Protein AF-A0A941NFQ7-F1 (afdb_monomer)

Structure (mmCIF, N/CA/C/O backbone):
data_AF-A0A941NFQ7-F1
#
_entry.id   AF-A0A941NFQ7-F1
#
loop_
_atom_site.group_PDB
_atom_site.id
_atom_site.type_symbol
_atom_site.label_atom_id
_atom_site.label_alt_id
_atom_site.label_comp_id
_atom_site.label_asym_id
_atom_site.label_entity_id
_atom_site.label_seq_id
_atom_site.pdbx_PDB_ins_code
_atom_site.Cartn_x
_atom_site.Cartn_y
_atom_site.Cartn_z
_atom_site.occupancy
_atom_site.B_iso_or_equiv
_atom_site.auth_seq_id
_atom_site.auth_comp_id
_atom_site.auth_asym_id
_atom_site.auth_atom_id
_atom_site.pdbx_PDB_model_num
ATOM 1 N N . PHE A 1 1 ? -29.916 8.597 23.460 1.00 88.50 1 PHE A N 1
ATOM 2 C CA . PHE A 1 1 ? -30.350 9.076 24.786 1.00 88.50 1 PHE A CA 1
ATOM 3 C C . PHE A 1 1 ? -29.577 10.320 25.180 1.00 88.50 1 PHE A C 1
ATOM 5 O O . PHE A 1 1 ? -30.205 11.362 25.303 1.00 88.50 1 PHE A O 1
ATOM 12 N N . ALA A 1 2 ? -28.240 10.246 25.286 1.00 88.94 2 ALA A N 1
ATOM 13 C CA . ALA A 1 2 ? -27.399 11.409 25.601 1.00 88.94 2 ALA A CA 1
ATOM 14 C C . ALA A 1 2 ? -27.700 12.628 24.704 1.00 88.94 2 ALA A C 1
ATOM 16 O O . ALA A 1 2 ? -27.960 13.700 25.228 1.00 88.94 2 ALA A O 1
ATOM 17 N N . HIS A 1 3 ? -27.821 12.426 23.387 1.00 88.56 3 HIS A N 1
ATOM 18 C CA . HIS A 1 3 ? -28.194 13.472 22.418 1.00 88.56 3 HIS A CA 1
ATOM 19 C C . HIS A 1 3 ? -29.714 13.709 22.271 1.00 88.56 3 HIS A C 1
ATOM 21 O O . HIS A 1 3 ? -30.151 14.532 21.492 1.00 88.56 3 HIS A O 1
ATOM 27 N N . GLY A 1 4 ? -30.565 12.993 23.014 1.00 87.50 4 GLY A N 1
ATOM 28 C CA . GLY A 1 4 ? -32.022 13.187 22.972 1.00 87.50 4 GLY A CA 1
ATOM 29 C C . GLY A 1 4 ? -32.801 12.483 21.862 1.00 87.50 4 GLY A C 1
ATOM 30 O O . GLY A 1 4 ? -34.024 12.510 21.917 1.00 87.50 4 GLY A O 1
ATOM 31 N N . ASP A 1 5 ? -32.142 11.748 20.962 1.00 89.12 5 ASP A N 1
ATOM 32 C CA . ASP A 1 5 ? -32.811 10.975 19.892 1.00 89.12 5 ASP A CA 1
ATOM 33 C C . ASP A 1 5 ? -33.778 9.881 20.379 1.00 89.12 5 ASP A C 1
ATOM 35 O O . ASP A 1 5 ? -34.663 9.437 19.651 1.00 89.12 5 ASP A O 1
ATOM 39 N N . ILE A 1 6 ? -33.564 9.380 21.597 1.00 94.00 6 ILE A N 1
ATOM 40 C CA . ILE A 1 6 ? -34.392 8.350 22.233 1.00 94.00 6 ILE A CA 1
ATOM 41 C C . ILE A 1 6 ? -34.569 8.702 23.705 1.00 94.00 6 ILE A C 1
ATOM 43 O O . ILE A 1 6 ? -33.668 9.303 24.298 1.00 94.00 6 ILE A O 1
ATOM 47 N N . ASP A 1 7 ? -35.684 8.275 24.294 1.00 95.12 7 ASP A N 1
ATOM 48 C CA . ASP A 1 7 ? -35.955 8.425 25.724 1.00 95.12 7 ASP A CA 1
ATOM 49 C C . ASP A 1 7 ? -35.194 7.399 26.594 1.00 95.12 7 ASP A C 1
ATOM 51 O O . ASP A 1 7 ? -34.575 6.443 26.103 1.00 95.12 7 ASP A O 1
ATOM 55 N N . LEU A 1 8 ? -35.225 7.616 27.915 1.00 95.31 8 LEU A N 1
ATOM 56 C CA . LEU A 1 8 ? -34.542 6.763 28.891 1.00 95.31 8 LEU A CA 1
ATOM 57 C C . LEU A 1 8 ? -35.088 5.330 28.864 1.00 95.31 8 LEU A C 1
ATOM 59 O O . LEU A 1 8 ? -34.321 4.372 28.918 1.00 95.31 8 LEU A O 1
ATOM 63 N N . GLN A 1 9 ? -36.406 5.162 28.734 1.00 96.31 9 GLN A N 1
ATOM 64 C CA . GLN A 1 9 ? -37.038 3.840 28.745 1.00 96.31 9 GLN A CA 1
ATOM 65 C C . GLN A 1 9 ? -36.637 2.998 27.532 1.00 96.31 9 GLN A C 1
ATOM 67 O O . GLN A 1 9 ? -36.438 1.789 27.648 1.00 96.31 9 GLN A O 1
ATOM 72 N N . THR A 1 10 ? -36.464 3.627 26.374 1.00 96.75 10 THR A N 1
ATOM 73 C CA . THR A 1 10 ? -35.972 3.002 25.147 1.00 96.75 10 THR A CA 1
ATOM 74 C C . THR A 1 10 ? -34.525 2.555 25.317 1.00 96.75 10 THR A C 1
ATOM 76 O O . THR A 1 10 ? -34.193 1.414 24.986 1.00 96.75 10 THR A O 1
ATOM 79 N N . TYR A 1 11 ? -33.671 3.403 25.901 1.00 95.75 11 TYR A N 1
ATOM 80 C CA . TYR A 1 11 ? -32.290 3.034 26.222 1.00 95.75 11 TYR A CA 1
ATOM 81 C C . TYR A 1 11 ? -32.218 1.866 27.219 1.00 95.75 11 TYR A C 1
ATOM 83 O O . TYR A 1 11 ? -31.545 0.867 26.959 1.00 95.75 11 TYR A O 1
ATOM 91 N N . LEU A 1 12 ? 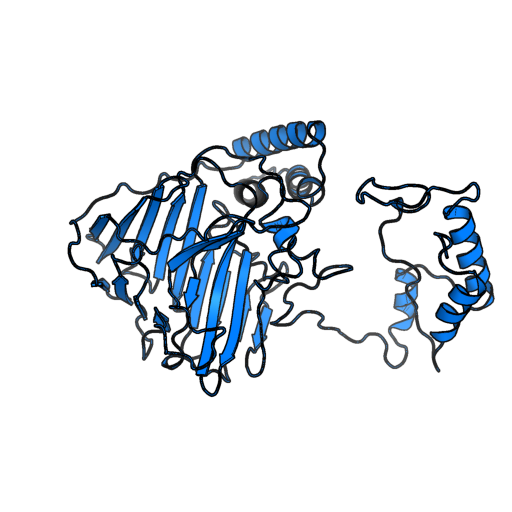-32.975 1.930 28.318 1.00 95.62 12 LEU A N 1
ATOM 92 C CA . LEU A 1 12 ? -33.026 0.862 29.318 1.00 95.62 12 LEU A CA 1
ATOM 93 C C . LEU A 1 12 ? -33.565 -0.445 28.737 1.00 95.62 12 LEU A C 1
ATOM 95 O O . LEU A 1 12 ? -33.066 -1.515 29.076 1.00 95.62 12 LEU A O 1
ATOM 99 N N . ARG A 1 13 ? -34.543 -0.385 27.826 1.00 95.69 13 ARG A N 1
ATOM 100 C CA . ARG A 1 13 ? -35.051 -1.568 27.118 1.00 95.69 13 ARG A CA 1
ATOM 101 C C . ARG A 1 13 ? -33.963 -2.231 26.282 1.00 95.69 13 ARG A C 1
ATOM 103 O O . ARG A 1 13 ? -33.863 -3.455 26.300 1.00 95.69 13 ARG A O 1
ATOM 110 N N . PHE A 1 14 ? -33.127 -1.449 25.596 1.00 94.69 14 PHE A N 1
ATOM 111 C CA . PHE A 1 14 ? -31.962 -1.983 24.890 1.00 94.69 14 PHE A CA 1
ATOM 112 C C . PHE A 1 14 ? -31.003 -2.688 25.855 1.00 94.69 14 PHE A C 1
ATOM 114 O O . PHE A 1 14 ? -30.623 -3.823 25.577 1.00 94.69 14 PHE A O 1
ATOM 121 N N . VAL A 1 15 ? -30.642 -2.055 26.980 1.00 94.00 15 VAL A N 1
ATOM 122 C CA . VAL A 1 15 ? -29.692 -2.621 27.956 1.00 94.00 15 VAL A CA 1
ATOM 123 C C . VAL A 1 15 ? -30.246 -3.905 28.576 1.00 94.00 15 VAL A C 1
ATOM 125 O O . VAL A 1 15 ? -29.598 -4.950 28.515 1.00 94.00 15 VAL A O 1
ATOM 128 N N . ARG A 1 16 ? -31.478 -3.862 29.095 1.00 92.19 16 ARG A N 1
ATOM 129 C CA . ARG A 1 16 ? -32.168 -5.014 29.702 1.00 92.19 16 ARG A CA 1
ATOM 130 C C . ARG A 1 16 ? -32.372 -6.146 28.695 1.00 92.19 16 ARG A C 1
ATOM 132 O O . ARG A 1 16 ? -32.205 -7.309 29.037 1.00 92.19 16 ARG A O 1
ATOM 139 N N . GLY A 1 17 ? -32.621 -5.819 27.427 1.00 92.81 17 GLY A N 1
ATOM 140 C CA . GLY A 1 17 ? -32.711 -6.794 26.339 1.00 92.81 17 GLY A CA 1
ATOM 141 C C . GLY A 1 17 ? -31.403 -7.538 26.031 1.00 92.81 17 GLY A C 1
ATOM 142 O O . GLY A 1 17 ? -31.420 -8.490 25.254 1.00 92.81 17 GLY A O 1
ATOM 143 N N . ARG A 1 18 ? -30.261 -7.135 26.610 1.00 92.00 18 ARG A N 1
ATOM 144 C CA . ARG A 1 18 ? -28.989 -7.872 26.499 1.00 92.00 18 ARG A CA 1
ATOM 145 C C . ARG A 1 18 ? -28.779 -8.895 27.606 1.00 92.00 18 ARG A C 1
ATOM 147 O O . ARG A 1 18 ? -27.835 -9.681 27.490 1.00 92.00 18 ARG A O 1
ATOM 154 N N . MET A 1 19 ? -29.630 -8.921 28.633 1.00 87.56 19 MET A N 1
ATOM 155 C CA . MET A 1 19 ? -29.580 -9.950 29.671 1.00 87.56 19 MET A CA 1
ATOM 156 C C . MET A 1 19 ? -29.656 -11.343 29.034 1.00 87.56 19 MET A C 1
ATOM 158 O O . MET A 1 19 ? -30.434 -11.582 28.114 1.00 87.56 19 MET A O 1
ATOM 162 N N . GLY A 1 20 ? -28.781 -12.243 29.478 1.00 84.44 20 GLY A N 1
ATOM 163 C CA . GLY A 1 20 ? -28.723 -13.629 29.015 1.00 84.44 20 GLY A CA 1
ATOM 164 C C . GLY A 1 20 ? -29.062 -14.602 30.139 1.00 84.44 20 GLY A C 1
ATOM 165 O O . GLY A 1 20 ? -29.288 -14.192 31.273 1.00 84.44 20 GLY A O 1
ATOM 166 N N . GLN A 1 21 ? -29.048 -15.900 29.832 1.00 85.00 21 GLN A N 1
ATOM 167 C CA . GLN A 1 21 ? -29.287 -16.958 30.824 1.00 85.00 21 GLN A CA 1
ATOM 168 C C . GLN A 1 21 ? -28.171 -17.083 31.880 1.00 85.00 21 GLN A C 1
ATOM 170 O O . GLN A 1 21 ? -28.381 -17.716 32.908 1.00 85.00 21 GLN A O 1
ATOM 175 N N . GLY A 1 22 ? -26.998 -16.485 31.643 1.00 86.38 22 GLY A N 1
ATOM 176 C CA . GLY A 1 22 ? -25.866 -16.492 32.569 1.00 86.38 22 GLY A CA 1
ATOM 177 C C . GLY A 1 22 ? -25.153 -15.136 32.656 1.00 86.38 22 GLY A C 1
ATOM 178 O O . GLY A 1 22 ? -25.482 -14.216 31.894 1.00 86.38 22 GLY A O 1
ATOM 179 N N . PRO A 1 23 ? -24.175 -15.005 33.575 1.00 88.56 23 PRO A N 1
ATOM 180 C CA . PRO A 1 23 ? -23.401 -13.781 33.757 1.00 88.56 23 PRO A CA 1
ATOM 181 C C . PRO A 1 23 ? -22.706 -13.348 32.465 1.00 88.56 23 PRO A C 1
ATOM 183 O O . PRO A 1 23 ? -22.087 -14.157 31.778 1.00 88.56 23 PRO A O 1
ATOM 186 N N . ARG A 1 24 ? -22.787 -12.058 32.135 1.00 89.81 24 ARG A N 1
ATOM 187 C CA . ARG A 1 24 ? -22.124 -11.478 30.961 1.00 89.81 24 ARG A CA 1
ATOM 188 C C . ARG A 1 24 ? -21.853 -9.995 31.164 1.00 89.81 24 ARG A C 1
ATOM 190 O O . ARG A 1 24 ? -22.581 -9.327 31.891 1.00 89.81 24 ARG A O 1
ATOM 197 N N . ALA A 1 25 ? -20.845 -9.482 30.469 1.00 91.62 25 ALA A N 1
ATOM 198 C CA . ALA A 1 25 ? -20.554 -8.055 30.417 1.00 91.62 25 ALA A CA 1
ATOM 199 C C . ALA A 1 25 ? -21.163 -7.412 29.163 1.00 91.62 25 ALA A C 1
ATOM 201 O O . ALA A 1 25 ? -21.233 -8.032 28.098 1.00 91.62 25 ALA A O 1
ATOM 202 N N . LEU A 1 26 ? -21.571 -6.150 29.288 1.00 92.81 26 LEU A N 1
ATOM 203 C CA . LEU A 1 26 ? -21.996 -5.299 28.181 1.00 92.81 26 LEU A CA 1
ATOM 204 C C . LEU A 1 26 ? -21.164 -4.016 28.212 1.00 92.81 26 LEU A C 1
ATOM 206 O O . LEU A 1 26 ? -21.150 -3.307 29.214 1.00 92.81 26 LEU A O 1
ATOM 210 N N . CYS A 1 27 ? -20.493 -3.700 27.105 1.00 92.56 27 CYS A N 1
ATOM 211 C CA . CYS A 1 27 ? -19.868 -2.394 26.942 1.00 92.56 27 CYS A CA 1
ATOM 212 C C . CYS A 1 27 ? -20.963 -1.341 26.720 1.00 92.56 27 CYS A C 1
ATOM 214 O O . CYS A 1 27 ? -21.658 -1.378 25.704 1.00 92.56 27 CYS A O 1
ATOM 216 N N . LEU A 1 28 ? -21.127 -0.422 27.674 1.00 91.94 28 LEU A N 1
ATOM 217 C CA . LEU A 1 28 ? -22.124 0.648 27.578 1.00 91.94 28 LEU A CA 1
ATOM 218 C C . LEU A 1 28 ? -21.671 1.781 26.650 1.00 91.94 28 LEU A C 1
ATOM 220 O O . LEU A 1 28 ? -22.503 2.382 25.973 1.00 91.94 28 LEU A O 1
ATOM 224 N N . TYR A 1 29 ? -20.364 2.059 26.598 1.00 89.00 29 TYR A N 1
ATOM 225 C CA . TYR A 1 29 ? -19.790 3.086 25.734 1.00 89.00 29 TYR A CA 1
ATOM 226 C C . TYR A 1 29 ? -18.293 2.850 25.491 1.00 89.00 29 TYR A C 1
ATOM 228 O O . TYR A 1 29 ? -17.552 2.550 26.424 1.00 89.00 29 TYR A O 1
ATOM 236 N N . ALA A 1 30 ? -17.847 3.008 24.242 1.00 88.12 30 ALA A N 1
ATOM 237 C CA . ALA A 1 30 ? -16.440 2.874 23.835 1.00 88.12 30 ALA A CA 1
ATOM 238 C C . ALA A 1 30 ? -16.072 3.831 22.683 1.00 88.12 30 ALA A C 1
ATOM 240 O O . ALA A 1 30 ? -15.343 3.476 21.756 1.00 88.12 30 ALA A O 1
ATOM 241 N N . SER A 1 31 ? -16.631 5.042 22.698 1.00 87.25 31 SER A N 1
ATOM 242 C CA . SER A 1 31 ? -16.334 6.088 21.713 1.00 87.25 31 SER A CA 1
ATOM 243 C C . SER A 1 31 ? -15.708 7.310 22.399 1.00 87.25 31 SER A C 1
ATOM 245 O O . SER A 1 31 ? -15.445 7.298 23.598 1.00 87.25 31 SER A O 1
ATOM 247 N N . ASP A 1 32 ? -15.397 8.340 21.619 1.00 86.69 32 ASP A N 1
ATOM 248 C CA . ASP A 1 32 ? -14.694 9.535 22.081 1.00 86.69 32 ASP A CA 1
ATOM 249 C C . ASP A 1 32 ? -15.570 10.297 23.097 1.00 86.69 32 ASP A C 1
ATOM 251 O O . ASP A 1 32 ? -16.738 10.572 22.824 1.00 86.69 32 ASP A O 1
ATOM 255 N N . ALA A 1 33 ? -15.038 10.603 24.282 1.00 89.94 33 ALA A N 1
ATOM 256 C CA . ALA A 1 33 ? -15.787 11.274 25.354 1.00 89.94 33 ALA A CA 1
ATOM 257 C C . ALA A 1 33 ? -16.066 12.757 25.053 1.00 89.94 33 ALA A C 1
ATOM 259 O O . ALA A 1 33 ? -17.018 13.330 25.566 1.00 89.94 33 ALA A O 1
ATOM 260 N N . GLU A 1 34 ? -15.259 13.362 24.180 1.00 87.75 34 GLU A N 1
ATOM 261 C CA . GLU A 1 34 ? -15.354 14.774 23.799 1.00 87.75 34 GLU A CA 1
ATOM 262 C C . GLU A 1 34 ? -16.645 15.140 23.059 1.00 87.75 34 GLU A C 1
ATOM 264 O O . GLU A 1 34 ? -16.853 16.308 22.792 1.00 87.75 34 GLU A O 1
ATOM 269 N N . ILE A 1 35 ? -17.503 14.188 22.676 1.00 87.44 35 ILE A N 1
ATOM 270 C CA . ILE A 1 35 ? -18.736 14.504 21.933 1.00 87.44 35 ILE A CA 1
ATOM 271 C C . ILE A 1 35 ? -19.884 14.987 22.828 1.00 87.44 35 ILE A C 1
ATOM 273 O O . ILE A 1 35 ? -20.896 15.448 22.306 1.00 87.44 35 ILE A O 1
ATOM 277 N N . PHE A 1 36 ? -19.760 14.828 24.148 1.00 90.94 36 PHE A N 1
ATOM 278 C CA . PHE A 1 36 ? -20.785 15.233 25.104 1.00 90.94 36 PHE A CA 1
ATOM 279 C C . PHE A 1 36 ? -20.602 16.705 25.480 1.00 90.94 36 PHE A C 1
ATOM 281 O O . PHE A 1 36 ? -19.523 17.115 25.909 1.00 90.94 36 PHE A O 1
ATOM 288 N N . ASP A 1 37 ? -21.654 17.496 25.283 1.00 90.88 37 ASP A N 1
ATOM 289 C CA . ASP A 1 37 ? -21.703 18.958 25.422 1.00 90.88 37 ASP A CA 1
ATOM 290 C C . ASP A 1 37 ? -20.692 19.716 24.549 1.00 90.88 37 ASP A C 1
ATOM 292 O O . ASP A 1 37 ? -20.445 20.910 24.725 1.00 90.88 37 ASP A O 1
ATOM 296 N N . PHE A 1 38 ? -20.133 19.039 23.549 1.00 89.25 38 PHE A N 1
ATOM 297 C CA . PHE A 1 38 ? -19.233 19.630 22.578 1.00 89.25 38 PHE A CA 1
ATOM 298 C C . PHE A 1 38 ? -19.519 19.080 21.186 1.00 89.25 38 PHE A C 1
ATOM 300 O O . PHE A 1 38 ? -19.911 17.927 20.987 1.00 89.25 38 PHE A O 1
ATOM 307 N N . ARG A 1 39 ? -19.361 19.952 20.193 1.00 86.50 39 ARG A N 1
ATOM 308 C CA . ARG A 1 39 ? -19.549 19.623 18.786 1.00 86.50 39 ARG A CA 1
ATOM 309 C C . ARG A 1 39 ? -18.248 19.910 18.053 1.00 86.50 39 ARG A C 1
ATOM 311 O O . ARG A 1 39 ? -17.763 21.039 18.105 1.00 86.50 39 ARG A O 1
ATOM 318 N N . PRO A 1 40 ? -17.650 18.906 17.396 1.00 75.81 40 PRO A N 1
ATOM 319 C CA . PRO A 1 40 ? -16.327 19.059 16.817 1.00 75.81 40 PRO A CA 1
ATOM 320 C C . PRO A 1 40 ? -16.323 19.874 15.513 1.00 75.81 40 PRO A C 1
ATOM 322 O O . PRO A 1 40 ? -15.251 20.038 14.929 1.00 75.81 40 PRO A O 1
ATOM 325 N N . GLY A 1 41 ? -17.473 20.355 15.019 1.00 75.69 41 GLY A N 1
ATOM 326 C CA . GLY A 1 41 ? -17.566 21.128 13.779 1.00 75.69 41 GLY A CA 1
ATOM 327 C C . GLY A 1 41 ? -17.299 20.288 12.532 1.00 75.69 41 GLY A C 1
ATOM 328 O O . GLY A 1 41 ? -16.855 20.819 11.514 1.00 75.69 41 GLY A O 1
ATOM 329 N N . ARG A 1 42 ? -17.483 18.962 12.606 1.00 70.19 42 ARG A N 1
ATOM 330 C CA . ARG A 1 42 ? -17.089 18.034 11.525 1.00 70.19 42 ARG A CA 1
ATOM 331 C C . ARG A 1 42 ? -18.163 17.893 10.453 1.00 70.19 42 ARG A C 1
ATOM 333 O O . ARG A 1 42 ? -17.853 17.500 9.330 1.00 70.19 42 ARG A O 1
ATOM 340 N N . PHE A 1 43 ? -19.409 18.214 10.783 1.00 72.38 43 PHE A N 1
ATOM 341 C CA . PHE A 1 43 ? -20.537 18.141 9.862 1.00 72.38 43 PHE A CA 1
ATOM 342 C C . PHE A 1 43 ? -21.121 19.530 9.612 1.00 72.38 43 PHE A C 1
ATOM 344 O O . PHE A 1 43 ? -21.128 20.383 10.491 1.00 72.38 43 PHE A O 1
ATOM 351 N N . LYS A 1 44 ? -21.666 19.750 8.407 1.00 74.12 44 LYS A N 1
ATOM 352 C CA . LYS A 1 44 ? -22.429 20.978 8.104 1.00 74.12 44 LYS A CA 1
ATOM 353 C C . LYS A 1 44 ? -23.724 21.077 8.919 1.00 74.12 44 LYS A C 1
ATOM 355 O O . LYS A 1 44 ? -24.285 22.158 9.049 1.00 74.12 44 LYS A O 1
ATOM 360 N N . THR A 1 45 ? -24.195 19.946 9.430 1.00 78.12 45 THR A N 1
ATOM 361 C CA . THR A 1 45 ? -25.401 19.805 10.240 1.00 78.12 45 THR A CA 1
ATOM 362 C C . THR A 1 45 ? -25.017 19.127 11.548 1.00 78.12 45 THR A C 1
ATOM 364 O O . THR A 1 45 ? -24.902 17.903 11.602 1.00 78.12 45 THR A O 1
ATOM 367 N N . GLU A 1 46 ? -24.777 19.922 12.584 1.00 78.69 46 GLU A N 1
ATOM 368 C CA . GLU A 1 46 ? -24.595 19.436 13.952 1.00 78.69 46 GLU A CA 1
ATOM 369 C C . GLU A 1 46 ? -25.788 19.876 14.798 1.00 78.69 46 GLU A C 1
ATOM 371 O O . GLU A 1 46 ? -26.362 20.949 14.591 1.00 78.69 46 GLU A O 1
ATOM 376 N N . GLU A 1 47 ? -26.188 19.019 15.729 1.00 76.94 47 GLU A N 1
ATOM 377 C CA . GLU A 1 47 ? -27.300 19.310 16.620 1.00 76.94 47 GLU A CA 1
ATOM 378 C C . GLU A 1 47 ? -26.944 20.448 17.580 1.00 76.94 47 GLU A C 1
ATOM 380 O O . GLU A 1 47 ? -25.820 20.526 18.088 1.00 76.94 47 GLU A O 1
ATOM 385 N N . ARG A 1 48 ? -27.918 21.326 17.837 1.00 79.69 48 ARG A N 1
ATOM 386 C CA . ARG A 1 48 ? -27.760 22.418 18.796 1.00 79.69 48 ARG A CA 1
ATOM 387 C C . ARG A 1 48 ? -27.759 21.853 20.208 1.00 79.69 48 ARG A C 1
ATOM 389 O O . ARG A 1 48 ? -28.670 21.120 20.578 1.00 79.69 48 ARG A O 1
ATOM 396 N N . LEU A 1 49 ? -26.775 22.263 21.001 1.00 81.75 49 LEU A N 1
ATOM 397 C CA . LEU A 1 49 ? -26.773 21.981 22.431 1.00 81.75 49 LEU A CA 1
ATOM 398 C C . LEU A 1 49 ? -28.033 22.584 23.062 1.00 81.75 49 LEU A C 1
ATOM 400 O O . LEU A 1 49 ? -28.372 23.746 22.820 1.00 81.75 49 LEU A O 1
ATOM 404 N N . CYS A 1 50 ? -28.751 21.765 23.822 1.00 71.75 50 CYS A N 1
ATOM 405 C CA . CYS A 1 50 ? -29.944 22.180 24.546 1.00 71.75 50 CYS A CA 1
ATOM 406 C C . CYS A 1 50 ? -29.583 22.605 25.979 1.00 71.75 50 CYS A C 1
ATOM 408 O O . CYS A 1 50 ? -28.466 22.387 26.436 1.00 71.75 50 CYS A O 1
ATOM 410 N N . GLY A 1 51 ? -30.527 23.211 26.705 1.00 72.31 51 GLY A N 1
ATOM 411 C CA . GLY A 1 51 ? -30.292 23.672 28.082 1.00 72.31 51 GLY A CA 1
ATOM 412 C C . GLY A 1 51 ? -30.062 22.556 29.112 1.00 72.31 51 GLY A C 1
ATOM 413 O O . GLY A 1 51 ? -29.683 22.856 30.239 1.00 72.31 51 GLY A O 1
ATOM 414 N N . HIS A 1 52 ? -30.286 21.289 28.747 1.00 80.50 52 HIS A N 1
ATOM 415 C CA . HIS A 1 52 ? -29.988 20.136 29.594 1.00 80.50 52 HIS A CA 1
ATOM 416 C C . HIS A 1 52 ? -28.689 19.484 29.134 1.00 80.50 52 HIS A C 1
ATOM 418 O O . HIS A 1 52 ? -28.589 19.079 27.975 1.00 80.50 52 HIS A O 1
ATOM 424 N N . THR A 1 53 ? -27.725 19.357 30.043 1.00 91.25 53 THR A N 1
ATOM 425 C CA . THR A 1 53 ? -26.393 18.856 29.692 1.00 91.25 53 THR A CA 1
ATOM 426 C C . THR A 1 53 ? -26.455 17.381 29.286 1.00 91.25 53 THR A C 1
ATOM 428 O O . THR A 1 53 ? -27.215 16.583 29.856 1.00 91.25 53 THR A O 1
ATOM 431 N N . GLU A 1 54 ? -25.673 17.014 28.276 1.00 93.56 54 GLU A N 1
ATOM 432 C CA . GLU A 1 54 ? -25.540 15.634 27.810 1.00 93.56 54 GLU A CA 1
ATOM 433 C C . GLU A 1 54 ? -24.832 14.768 28.855 1.00 93.56 54 GLU A C 1
ATOM 435 O O . GLU A 1 54 ? -25.139 13.579 28.972 1.00 93.56 54 GLU A O 1
ATOM 440 N N . TRP A 1 55 ? -23.956 15.368 29.670 1.00 93.81 55 TRP A N 1
ATOM 441 C CA . TRP A 1 55 ? -23.341 14.708 30.823 1.00 93.81 55 TRP A CA 1
ATOM 442 C C . TRP A 1 55 ? -24.360 14.328 31.901 1.00 93.81 55 TRP A C 1
ATOM 444 O O . TRP A 1 55 ? -24.338 13.190 32.363 1.00 93.81 55 TRP A O 1
ATOM 454 N N . THR A 1 56 ? -25.298 15.216 32.248 1.00 93.38 56 THR A N 1
ATOM 455 C CA . THR A 1 56 ? -26.380 14.901 33.202 1.00 93.38 56 THR A CA 1
ATOM 456 C C . THR A 1 56 ? -27.264 13.780 32.664 1.00 93.38 56 THR A C 1
ATOM 458 O O . THR A 1 56 ? -27.594 12.850 33.391 1.00 93.38 56 THR A O 1
ATOM 461 N N . ARG A 1 57 ? -27.582 13.790 31.363 1.00 93.38 57 ARG A N 1
ATOM 462 C CA . ARG A 1 57 ? -28.300 12.666 30.739 1.00 93.38 57 ARG A CA 1
ATOM 463 C C . ARG A 1 57 ? -27.494 11.373 30.838 1.00 93.38 57 ARG A C 1
ATOM 465 O O . ARG A 1 57 ? -28.050 10.324 31.132 1.00 93.38 57 ARG A O 1
ATOM 472 N N . LEU A 1 58 ? -26.186 11.403 30.598 1.00 94.06 58 LEU A N 1
ATOM 473 C CA . LEU A 1 58 ? -25.362 10.205 30.747 1.00 94.06 58 LEU A CA 1
ATOM 474 C C . LEU A 1 58 ? -25.389 9.680 32.192 1.00 94.06 58 LEU A C 1
ATOM 476 O O . LEU A 1 58 ? -25.556 8.479 32.387 1.00 94.06 58 LEU A O 1
ATOM 480 N N . GLU A 1 59 ? -25.284 10.562 33.185 1.00 94.44 59 GLU A N 1
ATOM 481 C CA . GLU A 1 59 ? -25.396 10.213 34.605 1.00 94.44 59 GLU A CA 1
ATOM 482 C C . GLU A 1 59 ? -26.744 9.550 34.923 1.00 94.44 59 GLU A C 1
ATOM 484 O O . GLU A 1 59 ? -26.765 8.438 35.452 1.00 94.44 59 GLU A O 1
ATOM 489 N N . GLU A 1 60 ? -27.860 10.157 34.509 1.00 94.88 60 GLU A N 1
ATOM 490 C CA . GLU A 1 60 ? -29.207 9.588 34.661 1.00 94.88 60 GLU A CA 1
ATOM 491 C C . GLU A 1 60 ? -29.306 8.182 34.054 1.00 94.88 60 GLU A C 1
ATOM 493 O O . GLU A 1 60 ? -29.849 7.261 34.670 1.00 94.88 60 GLU A O 1
ATOM 498 N N . ALA A 1 61 ? -28.747 7.992 32.854 1.00 95.00 61 ALA A N 1
ATOM 499 C CA . ALA A 1 61 ? -28.738 6.700 32.178 1.00 95.00 61 ALA A CA 1
ATOM 500 C C . ALA A 1 61 ? -27.971 5.642 32.973 1.00 95.00 61 ALA A C 1
ATOM 502 O O . ALA A 1 61 ? -28.445 4.515 33.124 1.00 95.00 61 ALA A O 1
ATOM 503 N N . LEU A 1 62 ? -26.774 5.989 33.452 1.00 94.88 62 LEU A N 1
ATOM 504 C CA . LEU A 1 62 ? -25.893 5.068 34.164 1.00 94.88 62 LEU A CA 1
ATOM 505 C C . LEU A 1 62 ? -26.460 4.710 35.541 1.00 94.88 62 LEU A C 1
ATOM 507 O O . LEU A 1 62 ? -26.441 3.533 35.900 1.00 94.88 62 LEU A O 1
ATOM 511 N N . CYS A 1 63 ? -27.035 5.675 36.263 1.00 96.00 63 CYS A N 1
ATOM 512 C CA . CYS A 1 63 ? -27.749 5.433 37.518 1.00 96.00 63 CYS A CA 1
ATOM 513 C C . CYS A 1 63 ? -28.930 4.475 37.312 1.00 96.00 63 CYS A C 1
ATOM 515 O O . CYS A 1 63 ? -29.043 3.477 38.022 1.00 96.00 63 CYS A O 1
ATOM 517 N N . ALA A 1 64 ? -29.751 4.700 36.283 1.00 95.88 64 ALA A N 1
ATOM 518 C CA . ALA A 1 64 ? -30.893 3.835 35.994 1.00 95.88 64 ALA A CA 1
ATOM 519 C C . ALA A 1 64 ? -30.490 2.420 35.524 1.00 95.88 64 ALA A C 1
ATOM 521 O O . ALA A 1 64 ? -31.222 1.452 35.740 1.00 95.88 64 ALA A O 1
ATOM 522 N N . VAL A 1 65 ? -29.328 2.265 34.878 1.00 95.38 65 VAL A N 1
ATOM 523 C CA . VAL A 1 65 ? -28.763 0.940 34.563 1.00 95.38 65 VAL A CA 1
ATOM 524 C C . VAL A 1 65 ? -28.274 0.239 35.833 1.00 95.38 65 VAL A C 1
ATOM 526 O O . VAL A 1 65 ? -28.504 -0.964 35.980 1.00 95.38 65 VAL A O 1
ATOM 529 N N . ALA A 1 66 ? -27.651 0.977 36.755 1.00 95.19 66 ALA A N 1
ATOM 530 C CA . ALA A 1 66 ? -27.104 0.440 38.000 1.00 95.19 66 ALA A CA 1
ATOM 531 C C . ALA A 1 66 ? -28.173 -0.156 38.937 1.00 95.19 66 ALA A C 1
ATOM 533 O O . ALA A 1 66 ? -27.859 -1.037 39.734 1.00 95.19 66 ALA A O 1
ATOM 534 N N . GLU A 1 67 ? -29.442 0.246 38.807 1.00 93.81 67 GLU A N 1
ATOM 535 C CA . GLU A 1 67 ? -30.565 -0.364 39.538 1.00 93.81 67 GLU A CA 1
ATOM 536 C C . GLU A 1 67 ? -30.780 -1.851 39.195 1.00 93.81 67 GLU A C 1
ATOM 538 O O . GLU A 1 67 ? -31.323 -2.601 40.004 1.00 93.81 67 GLU A O 1
ATOM 543 N N . GLY A 1 68 ? -30.381 -2.288 37.992 1.00 87.50 68 GLY A N 1
ATOM 544 C CA . GLY A 1 68 ? -30.626 -3.647 37.489 1.00 87.50 68 GLY A CA 1
ATOM 545 C C . GLY A 1 68 ? -29.383 -4.400 37.016 1.00 87.50 68 GLY A C 1
ATOM 546 O O . GLY A 1 68 ? -29.506 -5.528 36.535 1.00 87.50 68 GLY A O 1
ATOM 547 N N . ALA A 1 69 ? -28.198 -3.796 37.107 1.00 90.56 69 ALA A N 1
ATOM 548 C CA . ALA A 1 69 ? -26.943 -4.389 36.666 1.00 90.56 69 ALA A CA 1
ATOM 549 C C . ALA A 1 69 ? -25.761 -3.892 37.506 1.00 90.56 69 ALA A C 1
ATOM 551 O O . ALA A 1 69 ? -25.728 -2.750 37.955 1.00 90.56 69 ALA A O 1
ATOM 552 N N . ALA A 1 70 ? -24.746 -4.742 37.669 1.00 91.69 70 ALA A N 1
ATOM 553 C CA . ALA A 1 70 ? -23.498 -4.339 38.302 1.00 91.69 70 ALA A CA 1
ATOM 554 C C . ALA A 1 70 ? -22.667 -3.467 37.348 1.00 91.69 70 ALA A C 1
ATOM 556 O O . ALA A 1 70 ? -22.330 -3.886 36.237 1.00 91.69 70 ALA A O 1
ATOM 557 N N . MET A 1 71 ? -22.297 -2.274 37.807 1.00 93.44 71 MET A N 1
ATOM 558 C CA . MET A 1 71 ? -21.380 -1.385 37.097 1.00 93.44 71 MET A CA 1
ATOM 559 C C . MET A 1 71 ? -19.939 -1.778 37.416 1.00 93.44 71 MET A C 1
ATOM 561 O O . MET A 1 71 ? -19.568 -1.918 38.579 1.00 93.44 71 MET A O 1
ATOM 565 N N . THR A 1 72 ? -19.115 -1.966 36.388 1.00 93.25 72 THR A N 1
ATOM 566 C CA . THR A 1 72 ? -17.719 -2.369 36.571 1.00 93.25 72 THR A CA 1
ATOM 567 C C . THR A 1 72 ? -16.810 -1.730 35.531 1.00 93.25 72 THR A C 1
ATOM 569 O O . THR A 1 72 ? -17.231 -1.438 34.409 1.00 93.25 72 THR A O 1
ATOM 572 N N . ALA A 1 73 ? -15.552 -1.512 35.907 1.00 93.75 73 ALA A N 1
ATOM 573 C CA . ALA A 1 73 ? -14.516 -1.123 34.962 1.00 93.75 73 ALA A CA 1
ATOM 574 C C . ALA A 1 73 ? -14.225 -2.282 33.987 1.00 93.75 73 ALA A C 1
ATOM 576 O O . ALA A 1 73 ? -14.438 -3.446 34.339 1.00 93.75 73 ALA A O 1
ATOM 577 N N . PRO A 1 74 ? -13.660 -2.016 32.793 1.00 92.50 74 PRO A N 1
ATOM 578 C CA . PRO A 1 74 ? -13.287 -3.075 31.854 1.00 92.50 74 PRO A CA 1
ATOM 579 C C . PRO A 1 74 ? -12.400 -4.173 32.467 1.00 92.50 74 PRO A C 1
ATOM 581 O O . PRO A 1 74 ? -12.552 -5.340 32.123 1.00 92.50 74 PRO A O 1
ATOM 584 N N . SER A 1 75 ? -11.527 -3.831 33.422 1.00 94.56 75 SER A N 1
ATOM 585 C CA . SER A 1 75 ? -10.701 -4.805 34.151 1.00 94.56 75 SER A CA 1
ATOM 586 C C . SER A 1 75 ? -11.519 -5.769 35.015 1.00 94.56 75 SER A C 1
ATOM 588 O O . SER A 1 75 ? -11.151 -6.933 35.139 1.00 94.56 75 SER A O 1
ATOM 590 N N . GLY A 1 76 ? -12.654 -5.335 35.570 1.00 93.06 76 GLY A N 1
ATOM 591 C CA . GLY A 1 76 ? -13.542 -6.197 36.350 1.00 93.06 76 GLY A CA 1
ATOM 592 C C . GLY A 1 76 ? -14.261 -7.243 35.497 1.00 93.06 76 GLY A C 1
ATOM 593 O O . GLY A 1 76 ? -14.558 -8.331 35.986 1.00 93.06 76 GLY A O 1
ATOM 594 N N . ALA A 1 77 ? -14.454 -6.981 34.198 1.00 91.75 77 ALA A N 1
ATOM 595 C CA . ALA A 1 77 ? -15.008 -7.968 33.269 1.00 91.75 77 ALA A CA 1
ATOM 596 C C . ALA A 1 77 ? -14.104 -9.206 33.108 1.00 91.75 77 ALA A C 1
ATOM 598 O O . ALA A 1 77 ? -14.598 -10.274 32.747 1.00 91.75 77 ALA A O 1
ATOM 599 N N . LEU A 1 78 ? -12.807 -9.102 33.430 1.00 92.88 78 LEU A N 1
ATOM 600 C CA . LEU A 1 78 ? -11.876 -10.235 33.404 1.00 92.88 78 LEU A CA 1
ATOM 601 C C . LEU A 1 78 ? -12.225 -11.311 34.445 1.00 92.88 78 LEU A C 1
ATOM 603 O O . LEU A 1 78 ? -11.887 -12.476 34.250 1.00 92.88 78 LEU A O 1
ATOM 607 N N . ALA A 1 79 ? -12.968 -10.970 35.505 1.00 92.50 79 ALA A N 1
ATOM 608 C CA . ALA A 1 79 ? -13.470 -11.954 36.467 1.00 92.50 79 ALA A CA 1
ATOM 609 C C . ALA A 1 79 ? -14.468 -12.950 35.842 1.00 92.50 79 ALA A C 1
ATOM 611 O O . ALA A 1 79 ? -14.716 -14.011 36.410 1.00 92.50 79 ALA A O 1
ATOM 612 N N . LEU A 1 80 ? -15.027 -12.634 34.666 1.00 91.50 80 LEU A N 1
ATOM 613 C CA . LEU A 1 80 ? -15.962 -13.499 33.947 1.00 91.50 80 LEU A CA 1
ATOM 614 C C . LEU A 1 80 ? -15.273 -14.486 32.995 1.00 91.50 80 LEU A C 1
ATOM 616 O O . LEU A 1 80 ? -15.970 -15.269 32.359 1.00 91.50 80 LEU A O 1
ATOM 620 N N . LEU A 1 81 ? -13.938 -14.482 32.874 1.00 92.31 81 LEU A N 1
ATOM 621 C CA . LEU A 1 81 ? -13.216 -15.331 31.911 1.00 92.31 81 LEU A CA 1
ATOM 622 C C . LEU A 1 81 ? -13.470 -16.836 32.092 1.00 92.31 81 LEU A C 1
ATOM 624 O O . LEU A 1 81 ? -13.351 -17.587 31.129 1.00 92.31 81 LEU A O 1
ATOM 628 N N . THR A 1 82 ? -13.827 -17.269 33.301 1.00 90.44 82 THR A N 1
ATOM 629 C CA . THR A 1 82 ? -14.100 -18.675 33.638 1.00 90.44 82 THR A CA 1
ATOM 630 C C . THR A 1 82 ? -15.568 -19.075 33.469 1.00 90.44 82 THR A C 1
ATOM 632 O O . THR A 1 82 ? -15.902 -20.251 33.613 1.00 90.44 82 THR A O 1
ATOM 635 N N . VAL A 1 83 ? -16.460 -18.126 33.165 1.00 90.75 83 VAL A N 1
ATOM 636 C CA . VAL A 1 83 ? -17.885 -18.402 32.937 1.00 90.75 83 VAL A CA 1
ATOM 637 C C . VAL A 1 83 ? -18.054 -19.177 31.620 1.00 90.75 83 VAL A C 1
ATOM 639 O O . VAL A 1 83 ? -17.352 -18.883 30.648 1.00 90.75 83 VAL A O 1
ATOM 642 N N . PRO A 1 84 ? -18.988 -20.147 31.530 1.00 89.56 84 PRO A N 1
ATOM 643 C CA . PRO A 1 84 ? -19.246 -20.873 30.288 1.00 89.56 84 PRO A CA 1
ATOM 644 C C . PRO A 1 84 ? -19.468 -19.943 29.085 1.00 89.56 84 PRO A C 1
ATOM 646 O O . PRO A 1 84 ? -20.304 -19.042 29.125 1.00 89.56 84 PRO A O 1
ATOM 649 N N . GLY A 1 85 ? -18.712 -20.169 28.008 1.00 86.81 85 GLY A N 1
ATOM 650 C CA . GLY A 1 85 ? -18.765 -19.363 26.782 1.00 86.81 85 GLY A CA 1
ATOM 651 C C . GLY A 1 85 ? -17.965 -18.052 26.817 1.00 86.81 85 GLY A C 1
ATOM 652 O O . GLY A 1 85 ? -17.907 -17.364 25.799 1.00 86.81 85 GLY A O 1
ATOM 653 N N . ALA A 1 86 ? -17.329 -17.703 27.939 1.00 91.00 86 ALA A N 1
ATOM 654 C CA . ALA A 1 86 ? -16.395 -16.583 28.032 1.00 91.00 86 ALA A CA 1
ATOM 655 C C . ALA A 1 86 ? -14.965 -16.997 27.633 1.00 91.00 86 ALA A C 1
ATOM 657 O O . ALA A 1 86 ? -14.717 -18.143 27.252 1.00 91.00 86 ALA A O 1
ATOM 658 N N . GLY A 1 87 ? -14.034 -16.035 27.660 1.00 88.81 87 GLY A N 1
ATOM 659 C CA . GLY A 1 87 ? -12.600 -16.281 27.452 1.00 88.81 87 GLY A CA 1
ATOM 660 C C . GLY A 1 87 ? -12.227 -16.852 26.081 1.00 88.81 87 GLY A C 1
ATOM 661 O O . GLY A 1 87 ? -11.127 -17.370 25.916 1.00 88.81 87 GLY A O 1
ATOM 662 N N . GLN A 1 88 ? -13.135 -16.783 25.105 1.00 90.62 88 GLN A N 1
ATOM 663 C CA . GLN A 1 88 ? -12.891 -17.304 23.766 1.00 90.62 88 GLN A CA 1
ATOM 664 C C . GLN A 1 88 ? -11.819 -16.462 23.076 1.00 90.62 88 GLN A C 1
ATOM 666 O O . GLN A 1 88 ? -11.941 -15.238 22.995 1.00 90.62 88 GLN A O 1
ATOM 671 N N . ALA A 1 89 ? -10.789 -17.124 22.555 1.00 91.06 89 ALA A N 1
ATOM 672 C CA . ALA A 1 89 ? -9.850 -16.480 21.653 1.00 91.06 89 ALA A CA 1
ATOM 673 C C . ALA A 1 89 ? -10.588 -16.132 20.354 1.00 91.06 89 ALA A C 1
ATOM 675 O O . ALA A 1 89 ? -11.174 -17.002 19.708 1.00 91.06 89 ALA A O 1
ATOM 676 N N . LEU A 1 90 ? -10.582 -14.851 19.993 1.00 90.56 90 LEU A N 1
ATOM 677 C CA . LEU A 1 90 ? -11.188 -14.356 18.764 1.00 90.56 90 LEU A CA 1
ATOM 678 C C . LEU A 1 90 ? -10.085 -13.968 17.784 1.00 90.56 90 LEU A C 1
ATOM 680 O O . LEU A 1 90 ? -9.107 -13.336 18.172 1.00 90.56 90 LEU A O 1
ATOM 684 N N . SER A 1 91 ? -10.294 -14.309 16.518 1.00 89.56 91 SER A N 1
ATOM 685 C CA . SER A 1 91 ? -9.567 -13.754 15.378 1.00 89.56 91 SER A CA 1
ATOM 686 C C . SER A 1 91 ? -10.550 -12.832 14.666 1.00 89.56 91 SER A C 1
ATOM 688 O O . SER A 1 91 ? -11.624 -13.266 14.238 1.00 89.56 91 SER A O 1
ATOM 690 N N . LEU A 1 92 ? -10.260 -11.533 14.682 1.00 90.44 92 LEU A N 1
ATOM 691 C CA . LEU A 1 92 ? -11.128 -10.505 14.093 1.00 90.44 92 LEU A CA 1
ATOM 692 C C . LEU A 1 92 ? -10.714 -10.204 12.650 1.00 90.44 92 LEU A C 1
ATOM 694 O O . LEU A 1 92 ? -11.520 -9.751 11.836 1.00 90.44 92 LEU A O 1
ATOM 698 N N . GLU A 1 93 ? -9.444 -10.442 12.364 1.00 93.25 93 GLU A N 1
ATOM 699 C CA . GLU A 1 93 ? -8.789 -10.304 11.087 1.00 93.25 93 GLU A CA 1
ATOM 700 C C . GLU A 1 93 ? -9.200 -11.399 10.098 1.00 93.25 93 GLU A C 1
ATOM 702 O O . GLU A 1 93 ? -9.589 -12.518 10.435 1.00 93.25 93 GLU A O 1
ATOM 707 N N . SER A 1 94 ? -9.127 -11.064 8.817 1.00 94.12 94 SER A N 1
ATOM 708 C CA . SER A 1 94 ? -9.338 -12.004 7.719 1.00 94.12 94 SER A CA 1
ATOM 709 C C . SER A 1 94 ? -8.620 -11.507 6.473 1.00 94.12 94 SER A C 1
ATOM 711 O O . SER A 1 94 ? -8.253 -10.340 6.389 1.00 94.12 94 SER A O 1
ATOM 713 N N . SER A 1 95 ? -8.511 -12.336 5.435 1.00 95.06 95 SER A N 1
ATOM 714 C CA . SER A 1 95 ? -7.958 -11.884 4.150 1.00 95.06 95 SER A CA 1
ATOM 715 C C . SER A 1 95 ? -8.712 -10.689 3.548 1.00 95.06 95 SER A C 1
ATOM 717 O O . SER A 1 95 ? -8.112 -9.861 2.866 1.00 95.06 95 SER A O 1
ATOM 719 N N . ALA A 1 96 ? -10.017 -10.560 3.814 1.00 95.00 96 ALA A N 1
ATOM 720 C CA . ALA A 1 96 ? -10.834 -9.441 3.344 1.00 95.00 96 ALA A CA 1
ATOM 721 C C . ALA A 1 96 ? -10.723 -8.184 4.227 1.00 95.00 96 ALA A C 1
ATOM 723 O O . ALA A 1 96 ? -10.926 -7.078 3.734 1.00 95.00 96 ALA A O 1
ATOM 724 N N . CYS A 1 97 ? -10.391 -8.349 5.510 1.00 94.12 97 CYS A N 1
ATOM 725 C CA . CYS A 1 97 ? -10.197 -7.273 6.482 1.00 94.12 97 CYS A CA 1
ATOM 726 C C . CYS A 1 97 ? -8.980 -7.610 7.365 1.00 94.12 97 CYS A C 1
ATOM 728 O O . CYS A 1 97 ? -9.168 -8.075 8.491 1.00 94.12 97 CYS A O 1
ATOM 730 N N . PRO A 1 98 ? -7.741 -7.451 6.851 1.00 94.19 98 PRO A N 1
ATOM 731 C CA . PRO A 1 98 ? -6.539 -7.875 7.578 1.00 94.19 98 PRO A CA 1
ATOM 732 C C . PRO A 1 98 ? -6.323 -7.066 8.854 1.00 94.19 98 PRO A C 1
ATOM 734 O O . PRO A 1 98 ? -5.856 -7.586 9.856 1.00 94.19 98 PRO A O 1
ATOM 737 N N . VAL A 1 99 ? -6.724 -5.792 8.833 1.00 93.44 99 VAL A N 1
ATOM 738 C CA . VAL A 1 99 ? -6.672 -4.920 10.007 1.00 93.44 99 VAL A CA 1
ATOM 739 C C . VAL A 1 99 ? -8.055 -4.344 10.288 1.00 93.44 99 VAL A C 1
ATOM 741 O O . VAL A 1 99 ? -8.456 -3.353 9.666 1.00 93.44 99 VAL A O 1
ATOM 744 N N . PRO A 1 100 ? -8.813 -4.959 11.213 1.00 90.75 100 PRO A N 1
ATOM 745 C CA . PRO A 1 100 ? -10.087 -4.430 11.669 1.00 90.75 100 PRO A CA 1
ATOM 746 C C . PRO A 1 100 ? -9.911 -3.061 12.333 1.00 90.75 100 PRO A C 1
ATOM 748 O O . PRO A 1 100 ? -9.092 -2.884 13.233 1.00 90.75 100 PRO A O 1
ATOM 751 N N . VAL A 1 101 ? -10.712 -2.083 11.911 1.00 85.94 101 VAL A N 1
ATOM 752 C CA . VAL A 1 101 ? -10.679 -0.713 12.446 1.00 85.94 101 VAL A CA 1
ATOM 753 C C . VAL A 1 101 ? -11.954 -0.362 13.205 1.00 85.94 101 VAL A C 1
ATOM 755 O O . VAL A 1 101 ? -13.018 -0.949 12.996 1.00 85.94 101 VAL A O 1
ATOM 758 N N . LYS A 1 102 ? -11.860 0.635 14.093 1.00 78.69 102 LYS A N 1
ATOM 759 C CA . LYS A 1 102 ? -12.988 1.067 14.927 1.00 78.69 102 LYS A CA 1
ATOM 760 C C . LYS A 1 102 ? -14.141 1.659 14.104 1.00 78.69 102 LYS A C 1
ATOM 762 O O . LYS A 1 102 ? -13.934 2.340 13.101 1.00 78.69 102 LYS A O 1
ATOM 767 N N . LYS A 1 103 ? -15.362 1.516 14.633 1.00 77.69 103 LYS A N 1
ATOM 768 C CA . LYS A 1 103 ? -16.610 2.187 14.214 1.00 77.69 103 LYS A CA 1
ATOM 769 C C . LYS A 1 103 ? -17.133 1.818 12.814 1.00 77.69 103 LYS A C 1
ATOM 771 O O . LYS A 1 103 ? -18.240 1.304 12.711 1.00 77.69 103 LYS A O 1
ATOM 77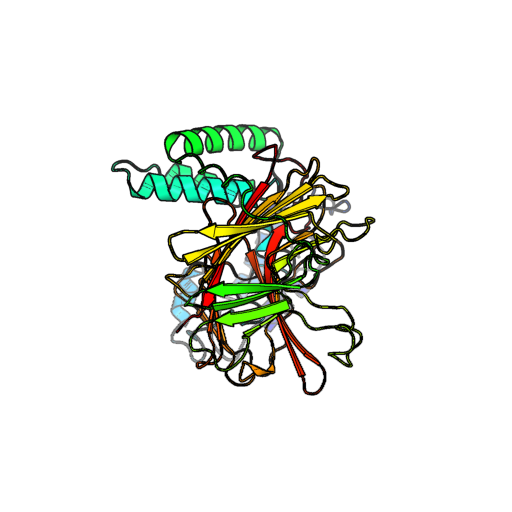6 N N . GLN A 1 104 ? -16.413 2.160 11.744 1.00 80.94 104 GLN A N 1
ATOM 777 C CA . GLN A 1 104 ? -16.900 2.108 10.356 1.00 80.94 104 GLN A CA 1
ATOM 778 C C . GLN A 1 104 ? -15.746 1.878 9.370 1.00 80.94 104 GLN A C 1
ATOM 780 O O . GLN A 1 104 ? -14.636 2.357 9.591 1.00 80.94 104 GLN A O 1
ATOM 785 N N . ARG A 1 105 ? -16.039 1.258 8.217 1.00 83.06 105 ARG A N 1
ATOM 786 C CA . ARG A 1 105 ? -15.056 0.963 7.148 1.00 83.06 105 ARG A CA 1
ATOM 787 C C . ARG A 1 105 ? -14.313 2.188 6.598 1.00 83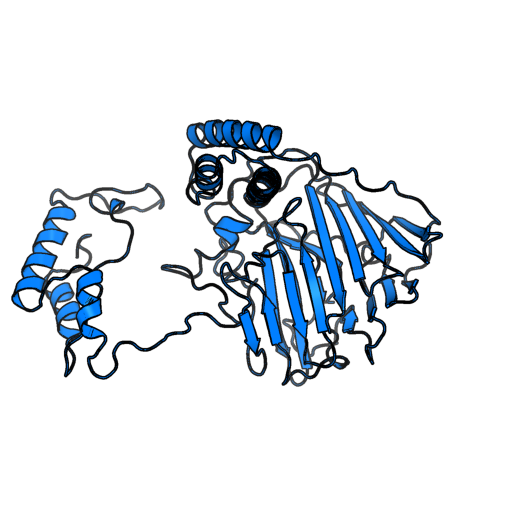.06 105 ARG A C 1
ATOM 789 O O . ARG A 1 105 ? -13.238 2.046 6.032 1.00 83.06 105 ARG A O 1
ATOM 796 N N . LYS A 1 106 ? -14.857 3.396 6.780 1.00 83.81 106 LYS A N 1
ATOM 797 C CA . LYS A 1 106 ? -14.208 4.646 6.355 1.00 83.81 106 LYS A CA 1
ATOM 798 C C . LYS A 1 106 ? -12.969 5.034 7.170 1.00 83.81 106 LYS A C 1
ATOM 800 O O . LYS A 1 106 ? -12.217 5.895 6.743 1.00 83.81 106 LYS A O 1
ATOM 805 N N . TYR A 1 107 ? -12.773 4.442 8.349 1.00 85.12 107 TYR A N 1
ATOM 806 C CA . TYR A 1 107 ? -11.628 4.720 9.224 1.00 85.12 107 TYR A CA 1
ATOM 807 C C . TYR A 1 107 ? -10.473 3.736 9.005 1.00 85.12 107 TYR A C 1
ATOM 809 O O . TYR A 1 107 ? -9.729 3.444 9.937 1.00 85.12 107 TYR A O 1
ATOM 817 N N . ASN A 1 108 ? -10.372 3.169 7.802 1.00 88.38 108 ASN A N 1
ATOM 818 C CA . ASN A 1 108 ? -9.372 2.160 7.480 1.00 88.38 108 ASN A CA 1
ATOM 819 C C . ASN A 1 108 ? -7.941 2.727 7.485 1.00 88.38 108 ASN A C 1
ATOM 821 O O . ASN A 1 108 ? -7.712 3.932 7.622 1.00 88.38 108 ASN A O 1
ATOM 825 N N . LEU A 1 109 ? -6.972 1.825 7.327 1.00 91.19 109 LEU A N 1
ATOM 826 C CA . LEU A 1 109 ? -5.546 2.132 7.403 1.00 91.19 109 LEU A CA 1
ATOM 827 C C . LEU A 1 109 ? -5.079 3.224 6.440 1.00 91.19 109 LEU A C 1
ATOM 829 O O . LEU A 1 109 ? -4.152 3.955 6.787 1.00 91.19 109 LEU A O 1
ATOM 833 N N . ALA A 1 110 ? -5.709 3.381 5.272 1.00 93.31 110 ALA A N 1
ATOM 834 C CA . ALA A 1 110 ? -5.279 4.357 4.274 1.00 93.31 110 ALA A CA 1
ATOM 835 C C . ALA A 1 110 ? -5.299 5.796 4.807 1.00 93.31 110 ALA A C 1
ATOM 837 O O . ALA A 1 110 ? -4.439 6.604 4.436 1.00 93.31 110 ALA A O 1
ATOM 838 N N . ARG A 1 111 ? -6.215 6.094 5.741 1.00 91.12 111 ARG A N 1
ATOM 839 C CA . ARG A 1 111 ? -6.296 7.384 6.442 1.00 91.12 111 ARG A CA 1
ATOM 840 C C . ARG A 1 111 ? -4.975 7.743 7.108 1.00 91.12 111 ARG A C 1
ATOM 842 O O . ARG A 1 111 ? -4.516 8.872 6.985 1.00 91.12 111 ARG A O 1
ATOM 849 N N . TRP A 1 112 ? -4.341 6.787 7.787 1.00 90.88 112 TRP A N 1
ATOM 850 C CA . TRP A 1 112 ? -3.052 6.997 8.449 1.00 90.88 112 TRP A CA 1
ATOM 851 C C . TRP A 1 112 ? -1.874 6.752 7.502 1.00 90.88 112 TRP A C 1
ATOM 853 O O . TRP A 1 112 ? -0.917 7.520 7.515 1.00 90.88 112 TRP A O 1
ATOM 863 N N . ALA A 1 113 ? -1.934 5.729 6.656 1.00 93.62 113 ALA A N 1
ATOM 864 C CA . ALA A 1 113 ? -0.791 5.321 5.849 1.00 93.62 113 ALA A CA 1
ATOM 865 C C . ALA A 1 113 ? -0.456 6.332 4.738 1.00 93.62 113 ALA A C 1
ATOM 867 O O . ALA A 1 113 ? 0.695 6.747 4.620 1.00 93.62 113 ALA A O 1
ATOM 868 N N . VAL A 1 114 ? -1.457 6.749 3.949 1.00 94.31 114 VAL A N 1
ATOM 869 C CA . VAL A 1 114 ? -1.218 7.366 2.627 1.00 94.31 114 VAL A CA 1
ATOM 870 C C . VAL A 1 114 ? -2.114 8.561 2.281 1.00 94.31 114 VAL A C 1
ATOM 872 O O . VAL A 1 114 ? -1.980 9.126 1.202 1.00 94.31 114 VAL A O 1
ATOM 875 N N . THR A 1 115 ? -3.011 8.986 3.176 1.00 92.56 115 THR A N 1
ATOM 876 C CA . THR A 1 115 ? -3.937 10.107 2.912 1.00 92.56 115 THR A CA 1
ATOM 877 C C . THR A 1 115 ? -3.442 11.424 3.540 1.00 92.56 115 THR A C 1
ATOM 879 O O . THR A 1 115 ? -2.369 11.908 3.172 1.00 92.56 115 THR A O 1
ATOM 882 N N . GLY A 1 116 ? -4.190 12.020 4.480 1.00 89.62 116 GLY A N 1
ATOM 883 C CA . GLY A 1 116 ? -3.811 13.186 5.289 1.00 89.62 116 GLY A CA 1
ATOM 884 C C . GLY A 1 116 ? -3.091 14.328 4.557 1.00 89.62 116 GLY A C 1
ATOM 885 O O . GLY A 1 116 ? -3.407 14.653 3.410 1.00 89.62 116 GLY A O 1
ATOM 886 N N . ARG A 1 117 ? -2.134 14.950 5.263 1.00 89.69 117 ARG A N 1
ATOM 887 C CA . ARG A 1 117 ? -1.228 16.014 4.783 1.00 89.69 117 ARG A CA 1
ATOM 888 C C . ARG A 1 117 ? 0.132 15.407 4.440 1.00 89.69 117 ARG A C 1
ATOM 890 O O . ARG A 1 117 ? 1.122 15.697 5.103 1.00 89.69 117 ARG A O 1
ATOM 897 N N . ASP A 1 118 ? 0.153 14.511 3.456 1.00 90.75 118 ASP A N 1
ATOM 898 C CA . ASP A 1 118 ? 1.366 13.802 3.024 1.00 90.75 118 ASP A CA 1
ATOM 899 C C . ASP A 1 118 ? 1.850 12.708 3.989 1.00 90.75 118 ASP A C 1
ATOM 901 O O . ASP A 1 118 ? 3.039 12.560 4.279 1.00 90.75 118 ASP A O 1
ATOM 905 N N . ASN A 1 119 ? 0.901 11.914 4.486 1.00 94.06 119 ASN A N 1
ATOM 906 C CA . ASN A 1 119 ? 1.172 10.890 5.491 1.00 94.06 119 ASN A CA 1
ATOM 907 C C . ASN A 1 119 ? 2.238 9.874 5.058 1.00 94.06 119 ASN A C 1
ATOM 909 O O . ASN A 1 119 ? 3.011 9.429 5.903 1.00 94.06 119 ASN A O 1
ATOM 913 N N . LEU A 1 120 ? 2.329 9.566 3.760 1.00 94.25 120 LEU A N 1
ATOM 914 C CA . LEU A 1 120 ? 3.363 8.688 3.221 1.00 94.25 120 LEU A CA 1
ATOM 915 C C . LEU A 1 120 ? 4.773 9.233 3.511 1.00 94.25 120 LEU A C 1
ATOM 917 O O . LEU A 1 120 ? 5.591 8.530 4.100 1.00 94.25 120 LEU A O 1
ATOM 921 N N . ALA A 1 121 ? 5.047 10.495 3.159 1.00 94.12 121 ALA A N 1
ATOM 922 C CA . ALA A 1 121 ? 6.360 11.113 3.362 1.00 94.12 121 ALA A CA 1
ATOM 923 C C . ALA A 1 121 ? 6.687 11.294 4.850 1.00 94.12 121 ALA A C 1
ATOM 925 O O . ALA A 1 121 ? 7.834 11.141 5.270 1.00 94.12 121 ALA A O 1
ATOM 926 N N . ILE A 1 122 ? 5.670 11.592 5.659 1.00 95.38 122 ILE A N 1
ATOM 92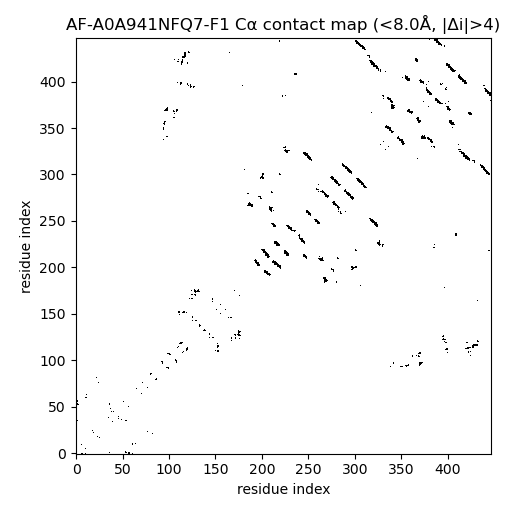7 C CA . ILE A 1 122 ? 5.822 11.674 7.109 1.00 95.38 122 ILE A CA 1
ATOM 928 C C . ILE A 1 122 ? 6.214 10.309 7.692 1.00 95.38 122 ILE A C 1
ATOM 930 O O . ILE A 1 122 ? 7.120 10.225 8.520 1.00 95.38 122 ILE A O 1
ATOM 934 N N . ASN A 1 123 ? 5.524 9.241 7.288 1.00 96.31 123 ASN A N 1
ATOM 935 C CA . ASN A 1 123 ? 5.805 7.894 7.774 1.00 96.31 123 ASN A CA 1
ATOM 936 C C . ASN A 1 123 ? 7.198 7.428 7.317 1.00 96.31 123 ASN A C 1
ATOM 938 O O . ASN A 1 123 ? 7.900 6.813 8.112 1.00 96.31 123 ASN A O 1
ATOM 942 N N . ALA A 1 124 ? 7.625 7.800 6.104 1.00 95.75 124 ALA A N 1
ATOM 943 C CA . ALA A 1 124 ? 8.979 7.558 5.606 1.00 95.75 124 ALA A CA 1
ATOM 944 C C . ALA A 1 124 ? 10.050 8.258 6.465 1.00 95.75 124 ALA A C 1
ATOM 946 O O . ALA A 1 124 ? 11.058 7.657 6.825 1.00 95.75 124 ALA A O 1
ATOM 947 N N . ALA A 1 125 ? 9.809 9.516 6.857 1.00 96.25 125 ALA A N 1
ATOM 948 C CA . ALA A 1 125 ? 10.693 10.243 7.770 1.00 96.25 125 ALA A CA 1
ATOM 949 C C . ALA A 1 125 ? 10.760 9.607 9.155 1.00 96.25 125 ALA A C 1
ATOM 951 O O . ALA A 1 125 ? 11.845 9.416 9.691 1.00 96.25 125 ALA A O 1
ATOM 952 N N . CYS A 1 126 ? 9.621 9.202 9.712 1.00 97.00 126 CYS A N 1
ATOM 953 C CA . CYS A 1 126 ? 9.617 8.502 10.993 1.00 97.00 126 CYS A CA 1
ATOM 954 C C . CYS A 1 126 ? 10.356 7.152 10.910 1.00 97.00 126 CYS A C 1
ATOM 956 O O . CYS A 1 126 ? 11.047 6.797 11.858 1.00 97.00 126 CYS A O 1
ATOM 958 N N . GLN A 1 127 ? 10.268 6.432 9.783 1.00 96.69 127 GLN A N 1
ATOM 959 C CA . GLN A 1 127 ? 11.033 5.200 9.566 1.00 96.69 127 GLN A CA 1
ATOM 960 C C . GLN A 1 127 ? 12.545 5.459 9.538 1.00 96.69 127 GLN A C 1
ATOM 962 O O . GLN A 1 127 ? 13.280 4.747 10.213 1.00 96.69 127 GLN A O 1
ATOM 967 N N . ARG A 1 128 ? 13.020 6.477 8.809 1.00 96.50 128 ARG A N 1
ATOM 968 C CA . ARG A 1 128 ? 14.456 6.811 8.803 1.00 96.50 128 ARG A CA 1
ATOM 969 C C . ARG A 1 128 ? 14.959 7.232 10.182 1.00 96.50 128 ARG A C 1
ATOM 971 O O . ARG A 1 128 ? 16.018 6.789 10.605 1.00 96.50 128 ARG A O 1
ATOM 978 N N . ILE A 1 129 ? 14.169 8.028 10.907 1.00 97.44 129 ILE A N 1
ATOM 979 C CA . ILE A 1 129 ? 14.481 8.407 12.291 1.00 97.44 129 ILE A CA 1
ATOM 980 C C . ILE A 1 129 ? 14.584 7.162 13.177 1.00 97.44 129 ILE A C 1
ATOM 982 O O . ILE A 1 129 ? 15.521 7.051 13.960 1.00 97.44 129 ILE A O 1
ATOM 986 N N . TYR A 1 130 ? 13.634 6.231 13.055 1.00 97.06 130 TYR A N 1
ATOM 987 C CA . TYR A 1 130 ? 13.653 4.967 13.788 1.00 97.06 130 TYR A CA 1
ATOM 988 C C . TYR A 1 130 ? 14.933 4.175 13.519 1.00 97.06 130 TYR A C 1
ATOM 990 O O . TYR A 1 130 ? 15.605 3.782 14.468 1.00 97.06 130 TYR A O 1
ATOM 998 N N . GLU A 1 131 ? 15.285 3.979 12.248 1.00 95.75 131 GLU A N 1
ATOM 999 C CA . GLU A 1 131 ? 16.481 3.228 11.856 1.00 95.75 131 GLU A CA 1
ATOM 1000 C C . GLU A 1 131 ? 17.763 3.894 12.367 1.00 95.75 131 GLU A C 1
ATOM 1002 O O . GLU A 1 131 ? 18.564 3.229 13.017 1.00 95.75 131 GLU A O 1
ATOM 1007 N N . GLY A 1 132 ? 17.906 5.213 12.216 1.00 95.94 132 GLY A N 1
ATOM 1008 C CA . GLY A 1 132 ? 19.055 5.938 12.765 1.00 95.94 132 GLY A CA 1
ATOM 1009 C C . GLY A 1 132 ? 19.137 5.913 14.296 1.00 95.94 132 GLY A C 1
ATOM 1010 O O . GLY A 1 132 ? 20.223 5.878 14.873 1.00 95.94 132 GLY A O 1
ATOM 1011 N N . MET A 1 133 ? 17.994 5.883 14.991 1.00 97.12 133 MET A N 1
ATOM 1012 C CA . MET A 1 133 ? 17.957 5.733 16.449 1.00 97.12 133 MET A CA 1
ATOM 1013 C C . MET A 1 133 ? 18.377 4.333 16.917 1.00 97.12 133 MET A C 1
ATOM 1015 O O . MET A 1 133 ? 18.912 4.224 18.020 1.00 97.12 133 MET A O 1
ATOM 1019 N N . LEU A 1 134 ? 18.167 3.276 16.122 1.00 96.19 134 LEU A N 1
ATOM 1020 C CA . LEU A 1 134 ? 18.605 1.916 16.479 1.00 96.19 134 LEU A CA 1
ATOM 1021 C C . LEU A 1 134 ? 20.130 1.804 16.596 1.00 96.19 134 LEU A C 1
ATOM 1023 O O . LEU A 1 134 ? 20.625 0.986 17.369 1.00 96.19 134 LEU A O 1
ATOM 1027 N N . GLU A 1 135 ? 20.865 2.631 15.857 1.00 92.00 135 GLU A N 1
ATOM 1028 C CA . GLU A 1 135 ? 22.332 2.667 15.869 1.00 92.00 135 GLU A CA 1
ATOM 1029 C C . GLU A 1 135 ? 22.897 3.576 16.975 1.00 92.00 135 GLU A C 1
ATOM 1031 O O . GLU A 1 135 ? 24.101 3.595 17.238 1.00 92.00 135 GLU A O 1
ATOM 1036 N N . SER A 1 136 ? 22.029 4.322 17.660 1.00 92.62 136 SER A N 1
ATOM 1037 C CA . SER A 1 136 ? 22.400 5.294 18.683 1.00 92.62 136 SER A CA 1
ATOM 1038 C C . SER A 1 136 ? 22.415 4.701 20.087 1.00 92.62 136 SER A C 1
ATOM 1040 O O . SER A 1 136 ? 21.542 3.931 20.480 1.00 92.62 136 SER A O 1
ATOM 1042 N N . SER A 1 137 ? 23.360 5.156 20.911 1.00 93.06 137 SER A N 1
ATOM 1043 C CA . SER A 1 137 ? 23.378 4.855 22.347 1.00 93.06 137 SER A CA 1
ATOM 1044 C C . SER A 1 137 ? 22.389 5.695 23.163 1.00 93.06 137 SER A C 1
ATOM 1046 O O . SER A 1 137 ? 22.076 5.326 24.292 1.00 93.06 137 SER A O 1
ATOM 1048 N N . ASN A 1 138 ? 21.885 6.806 22.610 1.00 95.25 138 ASN A N 1
ATOM 1049 C CA . ASN A 1 138 ? 20.964 7.727 23.286 1.00 95.25 138 ASN A CA 1
ATOM 1050 C C . ASN A 1 138 ? 19.761 8.090 22.390 1.00 95.25 138 ASN A C 1
ATOM 1052 O O . ASN A 1 138 ? 19.613 9.252 22.002 1.00 95.25 138 ASN A O 1
ATOM 1056 N N . PRO A 1 139 ? 18.912 7.118 22.017 1.00 96.81 139 PRO A N 1
ATOM 1057 C CA . PRO A 1 139 ? 17.743 7.369 21.179 1.00 96.81 139 PRO A CA 1
ATOM 1058 C C . PRO A 1 139 ? 16.653 8.160 21.919 1.00 96.81 139 PRO A C 1
ATOM 1060 O O . PRO A 1 139 ? 16.387 7.929 23.101 1.00 96.81 139 PRO A O 1
ATOM 1063 N N . ASP A 1 140 ? 15.954 9.045 21.202 1.00 97.12 140 ASP A N 1
ATOM 1064 C CA . ASP A 1 140 ? 14.783 9.766 21.724 1.00 97.12 140 ASP A CA 1
ATOM 1065 C C . ASP A 1 140 ? 13.468 9.099 21.284 1.00 97.12 140 ASP A C 1
ATOM 1067 O O . ASP A 1 140 ? 12.714 9.594 20.440 1.00 97.12 140 ASP A O 1
ATOM 1071 N N . TRP A 1 141 ? 13.167 7.946 21.887 1.00 97.69 141 TRP A N 1
ATOM 1072 C CA . TRP A 1 141 ? 11.944 7.187 21.592 1.00 97.69 141 TRP A CA 1
ATOM 1073 C C . TRP A 1 141 ? 10.658 7.962 21.879 1.00 97.69 141 TRP A C 1
ATOM 1075 O O . TRP A 1 141 ? 9.616 7.690 21.277 1.00 97.69 141 TRP A O 1
ATOM 1085 N N . LYS A 1 142 ? 10.709 8.929 22.800 1.00 98.00 142 LYS A N 1
ATOM 1086 C CA . LYS A 1 142 ? 9.551 9.747 23.151 1.00 98.00 142 LYS A CA 1
ATOM 1087 C C . LYS A 1 142 ? 9.240 10.740 22.036 1.00 98.00 142 LYS A C 1
ATOM 1089 O O . LYS A 1 142 ? 8.065 10.898 21.696 1.00 98.00 142 LYS A O 1
ATOM 1094 N N . GLU A 1 143 ? 10.264 11.363 21.454 1.00 97.94 143 GLU A N 1
ATOM 1095 C CA . GLU A 1 143 ? 10.101 12.219 20.279 1.00 97.94 143 GLU A CA 1
ATOM 1096 C C . GLU A 1 143 ? 9.538 11.427 19.105 1.00 97.94 143 GLU A C 1
ATOM 1098 O O . GLU A 1 143 ? 8.543 11.837 18.511 1.00 97.94 143 GLU A O 1
ATOM 1103 N N . LEU A 1 144 ? 10.097 10.251 18.817 1.00 97.88 144 LEU A N 1
ATOM 1104 C CA . LEU A 1 144 ? 9.614 9.417 17.720 1.00 97.88 144 LEU A CA 1
ATOM 1105 C C . LEU A 1 144 ? 8.151 8.977 17.919 1.00 97.88 144 LEU A C 1
ATOM 1107 O O . LEU A 1 144 ? 7.341 9.108 16.999 1.00 97.88 144 LEU A O 1
ATOM 1111 N N . CYS A 1 145 ? 7.767 8.551 19.129 1.00 97.25 145 CYS A N 1
ATOM 1112 C CA . CYS A 1 145 ? 6.368 8.246 19.459 1.00 97.25 145 CYS A CA 1
ATOM 1113 C C . CYS A 1 145 ? 5.442 9.451 19.227 1.00 97.25 145 CYS A C 1
ATOM 1115 O O . CYS A 1 145 ? 4.339 9.297 18.698 1.00 97.25 145 CYS A O 1
ATOM 1117 N N . TYR A 1 146 ? 5.881 10.658 19.600 1.00 97.44 146 TYR A N 1
ATOM 1118 C CA . TYR A 1 146 ? 5.134 11.883 19.322 1.00 97.44 146 TYR A CA 1
ATOM 1119 C C . TYR A 1 146 ? 5.010 12.124 17.811 1.00 97.44 146 TYR A C 1
ATOM 1121 O O . TYR A 1 146 ? 3.915 12.400 17.322 1.00 97.44 146 TYR A O 1
ATOM 1129 N N . LEU A 1 147 ? 6.096 11.975 17.048 1.00 97.06 147 LEU A N 1
ATOM 1130 C CA . LEU A 1 147 ? 6.106 12.212 15.603 1.00 97.06 147 LEU A CA 1
ATOM 1131 C C . LEU A 1 147 ? 5.219 11.224 14.820 1.00 97.06 147 LEU A C 1
ATOM 1133 O O . LEU A 1 147 ? 4.617 11.601 13.802 1.00 97.06 147 LEU A O 1
ATOM 1137 N N . TRP A 1 148 ? 5.067 9.994 15.316 1.00 94.06 148 TRP A N 1
ATOM 1138 C CA . TRP A 1 148 ? 4.174 8.979 14.747 1.00 94.06 148 TRP A CA 1
ATOM 1139 C C . TRP A 1 148 ? 2.704 9.108 15.151 1.00 94.06 148 TRP A C 1
ATOM 1141 O O . TRP A 1 148 ? 1.863 8.408 14.583 1.00 94.06 148 TRP A O 1
ATOM 1151 N N . ALA A 1 149 ? 2.360 9.997 16.085 1.00 93.62 149 ALA A N 1
ATOM 1152 C CA . ALA A 1 149 ? 1.003 10.086 16.607 1.00 93.62 149 ALA A CA 1
ATOM 1153 C C . ALA A 1 149 ? -0.045 10.336 15.504 1.00 93.62 149 ALA A C 1
ATOM 1155 O O . ALA A 1 149 ? 0.087 11.226 14.654 1.00 93.62 149 ALA A O 1
ATOM 1156 N N . SER A 1 150 ? -1.133 9.564 15.561 1.00 89.75 150 SER A N 1
ATOM 1157 C CA . SER A 1 150 ? -2.218 9.612 14.572 1.00 89.75 150 SER A CA 1
ATOM 1158 C C . SER A 1 150 ? -2.945 10.968 14.509 1.00 89.75 150 SER A C 1
ATOM 1160 O O . SER A 1 150 ? -3.508 11.320 13.471 1.00 89.75 150 SER A O 1
ATOM 1162 N N . ASP A 1 151 ? -2.869 11.787 15.563 1.00 88.62 151 ASP A N 1
ATOM 1163 C CA . ASP A 1 151 ? -3.374 13.165 15.593 1.00 88.62 151 ASP A CA 1
ATOM 1164 C C . ASP A 1 151 ? -2.852 14.021 14.432 1.00 88.62 151 ASP A C 1
ATOM 1166 O O . ASP A 1 151 ? -3.593 14.822 13.858 1.00 88.62 151 ASP A O 1
ATOM 1170 N N . PHE A 1 152 ? -1.588 13.831 14.041 1.00 90.94 152 PHE A N 1
ATOM 1171 C CA . PHE A 1 152 ? -0.956 14.603 12.965 1.00 90.94 152 PHE A CA 1
ATOM 1172 C C . PHE A 1 152 ? -1.373 14.155 11.564 1.00 90.94 152 PHE A C 1
ATOM 1174 O O . PHE A 1 152 ? -1.033 14.803 10.579 1.00 90.94 152 PHE A O 1
ATOM 1181 N N . ARG A 1 153 ? -2.112 13.051 11.471 1.00 88.25 153 ARG A N 1
ATOM 1182 C CA . ARG A 1 153 ? -2.484 12.381 10.219 1.00 88.25 153 ARG A CA 1
ATOM 1183 C C . ARG A 1 153 ? -3.908 12.717 9.792 1.00 88.25 153 ARG A C 1
ATOM 1185 O O . ARG A 1 153 ? -4.341 12.306 8.720 1.00 88.25 153 ARG A O 1
ATOM 1192 N N . THR A 1 154 ? -4.633 13.452 10.638 1.00 82.81 154 THR A N 1
ATOM 1193 C CA . THR A 1 154 ? -6.052 13.776 10.470 1.00 82.81 154 THR A CA 1
ATOM 1194 C C . THR A 1 154 ? -6.294 15.296 10.503 1.00 82.81 154 THR A C 1
ATOM 1196 O O . THR A 1 154 ? -5.525 16.067 9.923 1.00 82.81 154 THR A O 1
ATOM 1199 N N . HIS A 1 155 ? -7.384 15.764 11.124 1.00 81.44 155 HIS A N 1
ATOM 1200 C CA . HIS A 1 155 ? -7.801 17.169 11.122 1.00 81.44 155 HIS A CA 1
ATOM 1201 C C . HIS A 1 155 ? -6.915 18.028 12.036 1.00 81.44 155 HIS A C 1
ATOM 1203 O O . HIS A 1 155 ? -7.291 18.407 13.141 1.00 81.44 155 HIS A O 1
ATOM 1209 N N . LEU A 1 156 ? -5.726 18.368 11.545 1.00 85.94 156 LEU A N 1
ATOM 1210 C CA . LEU A 1 156 ? -4.787 19.255 12.221 1.00 85.94 156 LEU A CA 1
ATOM 1211 C C . LEU A 1 156 ? -5.005 20.715 11.797 1.00 85.94 156 LEU A C 1
ATOM 1213 O O . LEU A 1 156 ? -5.311 20.978 10.629 1.00 85.94 156 LEU A O 1
ATOM 1217 N N . THR A 1 157 ? -4.814 21.670 12.711 1.00 88.88 157 THR A N 1
ATOM 1218 C CA . THR A 1 157 ? -4.786 23.111 12.393 1.00 88.88 157 THR A CA 1
ATOM 1219 C C . THR A 1 157 ? -3.453 23.508 11.753 1.00 88.88 157 THR A C 1
ATOM 1221 O O . THR A 1 157 ? -2.444 22.843 11.984 1.00 88.88 157 THR A O 1
ATOM 1224 N N . GLU A 1 158 ? -3.409 24.611 10.997 1.00 90.44 158 GLU A N 1
ATOM 1225 C CA . GLU A 1 158 ? -2.155 25.081 10.374 1.00 90.44 158 GLU A CA 1
ATOM 1226 C C . GLU A 1 158 ? -1.050 25.361 11.395 1.00 90.44 158 GLU A C 1
ATOM 1228 O O . GLU A 1 158 ? 0.095 24.959 11.206 1.00 90.44 158 GLU A O 1
ATOM 1233 N N . LYS A 1 159 ? -1.394 25.982 12.531 1.00 93.62 159 LYS A N 1
ATOM 1234 C CA . LYS A 1 159 ? -0.430 26.265 13.604 1.00 93.62 159 LYS A CA 1
ATOM 1235 C C . LYS A 1 159 ? 0.211 24.982 14.142 1.00 93.62 159 LYS A C 1
ATOM 1237 O O . LYS A 1 159 ? 1.429 24.921 14.298 1.00 93.62 159 LYS A O 1
ATOM 1242 N N . ARG A 1 160 ? -0.600 23.952 14.421 1.00 93.38 160 ARG A N 1
ATOM 1243 C CA . ARG A 1 160 ? -0.088 22.657 14.897 1.00 93.38 160 ARG A CA 1
ATOM 1244 C C . ARG A 1 160 ? 0.700 21.933 13.805 1.00 93.38 160 ARG A C 1
ATOM 1246 O O . ARG A 1 160 ? 1.703 21.308 14.124 1.00 93.38 160 ARG A O 1
ATOM 1253 N N . TRP A 1 161 ? 0.286 22.048 12.544 1.00 93.12 161 TRP A N 1
ATOM 1254 C CA . TRP A 1 161 ? 1.001 21.480 11.400 1.00 93.12 161 TRP A CA 1
ATOM 1255 C C . TRP A 1 161 ? 2.393 22.087 11.222 1.00 93.12 161 TRP A C 1
ATOM 1257 O O . TRP A 1 161 ? 3.369 21.355 11.098 1.00 93.12 161 TRP A O 1
ATOM 1267 N N . ALA A 1 162 ? 2.514 23.413 11.283 1.00 93.75 162 ALA A N 1
ATOM 1268 C CA . ALA A 1 162 ? 3.804 24.092 11.197 1.00 93.75 162 ALA A CA 1
ATOM 1269 C C . ALA A 1 162 ? 4.754 23.666 12.329 1.00 93.75 162 ALA A C 1
ATOM 1271 O O . ALA A 1 162 ? 5.900 23.310 12.060 1.00 93.75 162 ALA A O 1
ATOM 1272 N N . ALA A 1 163 ? 4.261 23.625 13.572 1.00 95.50 163 ALA A N 1
ATOM 1273 C CA . ALA A 1 163 ? 5.047 23.174 14.721 1.00 95.50 163 ALA A CA 1
ATOM 1274 C C . ALA A 1 163 ? 5.474 21.701 14.599 1.00 95.50 163 ALA A C 1
ATOM 1276 O O . ALA A 1 163 ? 6.604 21.350 14.927 1.00 95.50 163 ALA A O 1
ATOM 1277 N N . TYR A 1 164 ? 4.577 20.844 14.105 1.00 96.12 164 TYR A N 1
ATOM 1278 C CA . TYR A 1 164 ? 4.868 19.440 13.844 1.00 96.12 164 TYR A CA 1
ATOM 1279 C C . TYR A 1 164 ? 5.969 19.266 12.794 1.00 96.12 164 TYR A C 1
ATOM 1281 O O . TYR A 1 164 ? 6.951 18.576 13.055 1.00 96.12 164 TYR A O 1
ATOM 1289 N N . ARG A 1 165 ? 5.844 19.930 11.635 1.00 95.56 165 ARG A N 1
ATOM 1290 C CA . ARG A 1 165 ? 6.840 19.847 10.557 1.00 95.56 165 ARG A CA 1
ATOM 1291 C C . ARG A 1 165 ? 8.228 20.264 11.024 1.00 95.56 165 ARG A C 1
ATOM 1293 O O . ARG A 1 165 ? 9.183 19.578 10.694 1.00 95.56 165 ARG A O 1
ATOM 1300 N N . ALA A 1 166 ? 8.329 21.337 11.808 1.00 96.62 166 ALA A N 1
ATOM 1301 C CA . ALA A 1 166 ? 9.612 21.801 12.329 1.00 96.62 166 ALA A CA 1
ATOM 1302 C C . ALA A 1 166 ? 10.295 20.739 13.209 1.00 96.62 166 ALA A C 1
ATOM 1304 O O . ALA A 1 166 ? 11.487 20.486 13.054 1.00 96.62 166 ALA A O 1
ATOM 1305 N N . ARG A 1 167 ? 9.534 20.071 14.088 1.00 97.75 167 ARG A N 1
ATOM 1306 C CA . ARG A 1 167 ? 10.054 18.972 14.920 1.00 97.75 167 ARG A CA 1
ATOM 1307 C C . ARG A 1 167 ? 10.454 17.762 14.086 1.00 97.75 167 ARG A C 1
ATOM 1309 O O . ARG A 1 167 ? 11.541 17.232 14.280 1.00 97.75 167 ARG A O 1
ATOM 1316 N N . LEU A 1 168 ? 9.610 17.372 13.128 1.00 97.38 168 LEU A N 1
ATOM 1317 C CA . LEU A 1 168 ? 9.903 16.255 12.234 1.00 97.38 168 LEU A CA 1
ATOM 1318 C C . LEU A 1 168 ? 11.172 16.512 11.416 1.00 97.38 168 LEU A C 1
ATOM 1320 O O . LEU A 1 168 ? 12.015 15.634 11.347 1.00 97.38 168 LEU A O 1
ATOM 1324 N N . GLN A 1 169 ? 11.338 17.712 10.854 1.00 96.19 169 GLN A N 1
ATOM 1325 C CA . GLN A 1 169 ? 12.532 18.091 10.091 1.00 96.19 169 GLN A CA 1
ATOM 1326 C C . GLN A 1 169 ? 13.793 18.080 10.953 1.00 96.19 169 GLN A C 1
ATOM 1328 O O . GLN A 1 169 ? 14.822 17.585 10.507 1.00 96.19 169 GLN A O 1
ATOM 1333 N N . ALA A 1 170 ? 13.717 18.601 12.181 1.00 97.19 170 ALA A N 1
ATOM 1334 C CA . ALA A 1 170 ? 14.847 18.589 13.104 1.00 97.19 170 ALA A CA 1
ATOM 1335 C C . ALA A 1 170 ? 15.266 17.156 13.472 1.00 97.19 170 ALA A C 1
ATOM 1337 O O . ALA A 1 170 ? 16.455 16.854 13.485 1.00 97.19 170 ALA A O 1
ATOM 1338 N N . ALA A 1 171 ? 14.299 16.269 13.725 1.00 97.25 171 ALA A N 1
ATOM 1339 C CA . ALA A 1 171 ? 14.574 14.866 14.017 1.00 97.25 171 ALA A CA 1
ATOM 1340 C C . ALA A 1 171 ? 15.084 14.101 12.782 1.00 97.25 171 ALA A C 1
ATOM 1342 O O . ALA A 1 171 ? 16.072 13.384 12.884 1.00 97.25 171 ALA A O 1
ATOM 1343 N N . ASP A 1 172 ? 14.459 14.281 11.614 1.00 95.38 172 ASP A N 1
ATOM 1344 C CA . ASP A 1 172 ? 14.861 13.654 10.342 1.00 95.38 172 ASP A CA 1
ATOM 1345 C C . ASP A 1 172 ? 16.307 14.059 10.005 1.00 95.38 172 ASP A C 1
ATOM 1347 O O . ASP A 1 172 ? 17.113 13.191 9.706 1.00 95.38 172 ASP A O 1
ATOM 1351 N N . ALA A 1 173 ? 16.680 15.333 10.176 1.00 95.12 173 ALA A N 1
ATOM 1352 C CA . ALA A 1 173 ? 18.050 15.811 9.961 1.00 95.12 173 ALA A CA 1
ATOM 1353 C C . ALA A 1 173 ? 19.075 15.303 10.992 1.00 95.12 173 ALA A C 1
ATOM 1355 O O . ALA A 1 173 ? 20.261 15.238 10.681 1.00 95.12 173 ALA A O 1
ATOM 1356 N N . LEU A 1 174 ? 18.640 14.993 12.217 1.00 96.06 174 LEU A N 1
ATOM 1357 C CA . LEU A 1 174 ? 19.520 14.494 13.275 1.00 96.06 174 LEU A CA 1
ATOM 1358 C C . LEU A 1 174 ? 19.814 12.999 13.122 1.00 96.06 174 LEU A C 1
ATOM 1360 O O . LEU A 1 174 ? 20.931 12.569 13.394 1.00 96.06 174 LEU A O 1
ATOM 1364 N N . TRP A 1 175 ? 18.804 12.222 12.735 1.00 95.94 175 TRP A N 1
ATOM 1365 C CA . TRP A 1 175 ? 18.859 10.762 12.792 1.00 95.94 175 TRP A CA 1
ATOM 1366 C C . TRP A 1 175 ? 18.962 10.091 11.425 1.00 95.94 175 TRP A C 1
ATOM 1368 O O . TRP A 1 175 ? 19.406 8.955 11.357 1.00 95.94 175 TRP A O 1
ATOM 1378 N N . SER A 1 176 ? 18.540 10.743 10.344 1.00 91.94 176 SER A N 1
ATOM 1379 C CA . SER A 1 176 ? 18.405 10.072 9.047 1.00 91.94 176 SER A CA 1
ATOM 1380 C C . SER A 1 176 ? 19.620 10.271 8.159 1.00 91.94 176 SER A C 1
ATOM 1382 O O . SER A 1 176 ? 20.172 11.369 8.076 1.00 91.94 176 SER A O 1
ATOM 1384 N N . GLU A 1 177 ? 19.955 9.238 7.393 1.00 85.56 177 GLU A N 1
ATOM 1385 C CA . GLU A 1 177 ? 20.874 9.380 6.271 1.00 85.56 177 GLU A CA 1
ATOM 1386 C C . GLU A 1 177 ? 20.166 9.958 5.032 1.00 85.56 177 GLU A C 1
ATOM 1388 O O . GLU A 1 177 ? 18.966 9.730 4.829 1.00 85.56 177 GLU A O 1
ATOM 1393 N N . PRO A 1 178 ? 20.880 10.719 4.180 1.00 80.12 178 PRO A N 1
ATOM 1394 C CA . PRO A 1 178 ? 20.341 11.175 2.908 1.00 80.12 178 PRO A CA 1
ATOM 1395 C C . PRO A 1 178 ? 20.026 10.003 1.974 1.00 80.12 178 PRO A C 1
ATOM 1397 O O . PRO A 1 178 ? 20.840 9.099 1.792 1.00 80.12 178 PRO A O 1
ATOM 1400 N N . ASP A 1 179 ? 18.884 10.078 1.294 1.00 82.12 179 ASP A N 1
ATOM 1401 C CA . ASP A 1 179 ? 18.525 9.098 0.273 1.00 82.12 179 ASP A CA 1
ATOM 1402 C C . ASP A 1 179 ? 19.558 9.132 -0.874 1.00 82.12 179 ASP A C 1
ATOM 1404 O O . ASP A 1 179 ? 19.836 10.187 -1.453 1.00 82.12 179 ASP A O 1
ATOM 1408 N N . ALA A 1 180 ? 20.109 7.973 -1.246 1.00 84.06 180 ALA A N 1
ATOM 1409 C CA . ALA A 1 180 ? 21.055 7.878 -2.358 1.00 84.06 180 ALA A CA 1
ATOM 1410 C C . ALA A 1 180 ? 20.415 8.350 -3.673 1.00 84.06 180 ALA A C 1
ATOM 1412 O O . ALA A 1 180 ? 19.278 7.983 -3.972 1.00 84.06 180 ALA A O 1
ATOM 1413 N N . ALA A 1 181 ? 21.136 9.113 -4.497 1.00 86.19 181 ALA A N 1
ATOM 1414 C CA . ALA A 1 181 ? 20.614 9.565 -5.787 1.00 86.19 181 ALA A CA 1
ATOM 1415 C C . ALA A 1 181 ? 20.235 8.373 -6.698 1.00 86.19 181 ALA A C 1
ATOM 1417 O O . ALA A 1 181 ? 20.912 7.340 -6.670 1.00 86.19 181 ALA A O 1
ATOM 1418 N N . PRO A 1 182 ? 19.162 8.482 -7.505 1.00 85.56 182 PRO A N 1
ATOM 1419 C CA . PRO A 1 182 ? 18.835 7.447 -8.478 1.00 85.56 182 PRO A CA 1
ATOM 1420 C C . PRO A 1 182 ? 19.950 7.330 -9.531 1.00 85.56 182 PRO A C 1
ATOM 1422 O O . PRO A 1 182 ? 20.584 8.338 -9.869 1.00 85.56 182 PRO A O 1
ATOM 1425 N N . PRO A 1 183 ? 20.201 6.124 -10.069 1.00 87.50 183 PRO A N 1
ATOM 1426 C CA . PRO A 1 183 ? 21.200 5.947 -11.110 1.00 87.50 183 PRO A CA 1
ATOM 1427 C C . PRO A 1 183 ? 20.815 6.723 -12.374 1.00 87.50 183 PRO A C 1
ATOM 1429 O O . PRO A 1 183 ? 19.641 6.867 -12.716 1.00 87.50 183 PRO A O 1
ATOM 1432 N N . THR A 1 184 ? 21.823 7.232 -13.078 1.00 89.75 184 THR A N 1
ATOM 1433 C CA . THR A 1 184 ? 21.622 7.980 -14.321 1.00 89.75 184 THR A CA 1
ATOM 1434 C C . THR A 1 184 ? 21.228 7.044 -15.463 1.00 89.75 184 THR A C 1
ATOM 1436 O O . THR A 1 184 ? 21.764 5.945 -15.593 1.00 89.75 184 THR A O 1
ATOM 1439 N N . SER A 1 185 ? 20.303 7.503 -16.309 1.00 91.75 185 SER A N 1
ATOM 1440 C CA . SER A 1 185 ? 19.882 6.792 -17.518 1.00 91.75 185 SER A CA 1
ATOM 1441 C C . SER A 1 185 ? 21.067 6.512 -18.447 1.00 91.75 185 SER A C 1
ATOM 1443 O O . SER A 1 185 ? 21.787 7.427 -18.850 1.00 91.75 185 SER A O 1
ATOM 1445 N N . GLN A 1 186 ? 21.268 5.238 -18.786 1.00 93.94 186 GLN A N 1
ATOM 1446 C CA . GLN A 1 186 ? 22.382 4.758 -19.608 1.00 93.94 186 GLN A CA 1
ATOM 1447 C C . GLN A 1 186 ? 21.989 3.506 -20.409 1.00 93.94 186 GLN A C 1
ATOM 1449 O O . GLN A 1 186 ? 20.827 3.107 -20.429 1.00 93.94 186 GLN A O 1
ATOM 1454 N N . GLY A 1 187 ? 22.938 2.91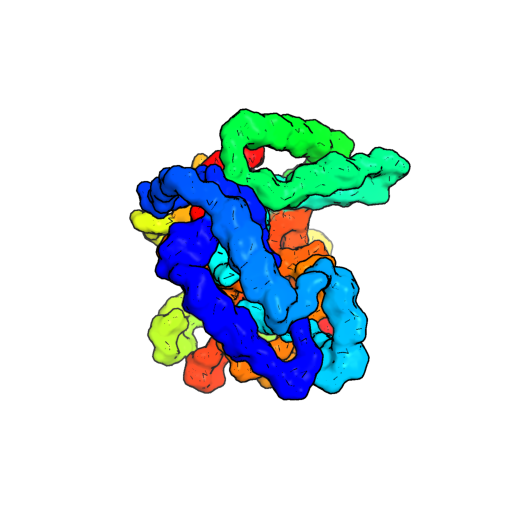0 -21.134 1.00 95.19 187 GLY A N 1
ATOM 1455 C CA . GLY A 1 187 ? 22.692 1.735 -21.976 1.00 95.19 187 GLY A CA 1
ATOM 1456 C C . GLY A 1 187 ? 22.213 2.072 -23.391 1.00 95.19 187 GLY A C 1
ATOM 1457 O O . GLY A 1 187 ? 22.299 3.215 -23.841 1.00 95.19 187 GLY A O 1
ATOM 1458 N N . THR A 1 188 ? 21.735 1.063 -24.114 1.00 97.06 188 THR A N 1
ATOM 1459 C CA . THR A 1 188 ? 21.308 1.159 -25.523 1.00 97.06 188 THR A CA 1
ATOM 1460 C C . THR A 1 188 ? 19.834 1.530 -25.644 1.00 97.06 188 THR A C 1
ATOM 1462 O O . THR A 1 188 ? 19.014 1.031 -24.879 1.00 97.06 188 THR A O 1
ATOM 1465 N N . VAL A 1 189 ? 19.476 2.398 -26.595 1.00 96.94 189 VAL A N 1
ATOM 1466 C CA . VAL A 1 189 ? 18.067 2.749 -26.850 1.00 96.94 189 VAL A CA 1
ATOM 1467 C C . VAL A 1 189 ? 17.328 1.529 -27.398 1.00 96.94 189 VAL A C 1
ATOM 1469 O O . VAL A 1 189 ? 17.781 0.912 -28.360 1.00 96.94 189 VAL A O 1
ATOM 1472 N N . ALA A 1 190 ? 16.181 1.198 -26.809 1.00 95.62 190 ALA A N 1
ATOM 1473 C CA . ALA A 1 190 ? 15.330 0.113 -27.281 1.00 95.62 190 ALA A CA 1
ATOM 1474 C C . ALA A 1 190 ? 14.275 0.629 -28.270 1.00 95.62 190 ALA A C 1
ATOM 1476 O O . ALA A 1 190 ? 13.457 1.487 -27.934 1.00 95.62 190 ALA A O 1
ATOM 1477 N N . ALA A 1 191 ? 14.279 0.081 -29.488 1.00 94.12 191 ALA A N 1
ATOM 1478 C CA . ALA A 1 191 ? 13.328 0.439 -30.543 1.00 94.12 191 ALA A CA 1
ATOM 1479 C C . ALA A 1 191 ? 12.122 -0.512 -30.618 1.00 94.12 191 ALA A C 1
ATOM 1481 O O . ALA A 1 191 ? 11.038 -0.104 -31.039 1.00 94.12 191 ALA A O 1
ATOM 1482 N N . ASP A 1 192 ? 12.266 -1.760 -30.183 1.00 97.31 192 ASP A N 1
ATOM 1483 C CA . ASP A 1 192 ? 11.182 -2.736 -30.255 1.00 97.31 192 ASP A CA 1
ATOM 1484 C C . ASP A 1 192 ? 10.068 -2.430 -29.253 1.00 97.31 192 ASP A C 1
ATOM 1486 O O . ASP A 1 192 ? 10.281 -1.794 -28.217 1.00 97.31 192 ASP A O 1
ATOM 1490 N N . ARG A 1 193 ? 8.845 -2.873 -29.566 1.00 97.19 193 ARG A N 1
ATOM 1491 C CA . ARG A 1 193 ? 7.736 -2.812 -28.606 1.00 97.19 193 ARG A CA 1
ATOM 1492 C C . ARG A 1 193 ? 7.995 -3.755 -27.436 1.00 97.19 193 ARG A C 1
ATOM 1494 O O . ARG A 1 193 ? 7.882 -3.339 -26.292 1.00 97.19 193 ARG A O 1
ATOM 1501 N N . TYR A 1 194 ? 8.304 -5.013 -27.733 1.00 98.50 194 TYR A N 1
ATOM 1502 C CA . TYR A 1 194 ? 8.555 -6.032 -26.724 1.00 98.50 194 TYR A CA 1
ATOM 1503 C C . TYR A 1 194 ? 10.054 -6.219 -26.547 1.00 98.50 194 TYR A C 1
ATOM 1505 O O . TYR A 1 194 ? 10.749 -6.563 -27.499 1.00 98.50 194 TYR A O 1
ATOM 1513 N N . ILE A 1 195 ? 10.540 -5.991 -25.331 1.00 98.62 195 ILE A N 1
ATOM 1514 C CA . ILE A 1 195 ? 11.965 -6.032 -25.008 1.00 98.62 195 ILE A CA 1
ATOM 1515 C C . ILE A 1 195 ? 12.220 -7.260 -24.127 1.00 98.62 195 ILE A C 1
ATOM 1517 O O . ILE A 1 195 ? 11.778 -7.272 -22.972 1.00 98.62 195 ILE A O 1
ATOM 1521 N N . PRO A 1 196 ? 12.903 -8.301 -24.635 1.00 98.38 196 PRO A N 1
ATOM 1522 C CA . PRO A 1 196 ? 13.252 -9.463 -23.833 1.00 98.38 196 PRO A CA 1
ATOM 1523 C C . PRO A 1 196 ? 14.411 -9.140 -22.884 1.00 98.38 196 PRO A C 1
ATOM 1525 O O . PRO A 1 196 ? 15.452 -8.609 -23.285 1.00 98.38 196 PRO A O 1
ATOM 1528 N N . ILE A 1 197 ? 14.242 -9.514 -21.619 1.00 98.50 197 ILE A N 1
ATOM 1529 C CA . ILE A 1 197 ? 15.260 -9.420 -20.577 1.00 98.50 197 ILE A CA 1
ATOM 1530 C C . ILE A 1 197 ? 15.521 -10.826 -20.046 1.00 98.50 197 ILE A C 1
ATOM 1532 O O . ILE A 1 197 ? 14.596 -11.539 -19.661 1.00 98.50 197 ILE A O 1
ATOM 1536 N N . GLU A 1 198 ? 16.785 -11.223 -20.011 1.00 98.19 198 GLU A N 1
ATOM 1537 C CA . GLU A 1 198 ? 17.210 -12.507 -19.465 1.00 98.19 198 GLU A CA 1
ATOM 1538 C C . GLU A 1 198 ? 18.423 -12.278 -18.569 1.00 98.19 198 GLU A C 1
ATOM 1540 O O . GLU A 1 198 ? 19.370 -11.587 -18.955 1.00 98.19 198 GLU A O 1
ATOM 1545 N N . THR A 1 199 ? 18.358 -12.852 -17.373 1.00 98.50 199 THR A N 1
ATOM 1546 C CA . THR A 1 199 ? 19.470 -12.983 -16.431 1.00 98.50 199 THR A CA 1
ATOM 1547 C C . THR A 1 199 ? 19.560 -14.456 -16.013 1.00 98.50 199 THR A C 1
ATOM 1549 O O . THR A 1 199 ? 18.637 -15.231 -16.280 1.00 98.50 199 THR A O 1
ATOM 1552 N N . PRO A 1 200 ? 20.618 -14.884 -15.303 1.00 98.06 200 PRO A N 1
ATOM 1553 C CA . PRO A 1 200 ? 20.676 -16.237 -14.751 1.00 98.06 200 PRO A CA 1
ATOM 1554 C C . PRO A 1 200 ? 19.501 -16.600 -13.830 1.00 98.06 200 PRO A C 1
ATOM 1556 O O . PRO A 1 200 ? 19.251 -17.785 -13.611 1.00 98.06 200 PRO A O 1
ATOM 1559 N N . MET A 1 201 ? 18.793 -15.609 -13.274 1.00 98.38 201 MET A N 1
ATOM 1560 C CA . MET A 1 201 ? 17.765 -15.810 -12.250 1.00 98.38 201 MET A CA 1
ATOM 1561 C C . MET A 1 201 ? 16.340 -15.531 -12.723 1.00 98.38 201 MET A C 1
ATOM 1563 O O . MET A 1 201 ? 15.405 -15.848 -11.985 1.00 98.38 201 MET A O 1
ATOM 1567 N N . LEU A 1 202 ? 16.141 -14.976 -13.922 1.00 98.44 202 LEU A N 1
ATOM 1568 C CA . LEU A 1 202 ? 14.807 -14.704 -14.456 1.00 98.44 202 LEU A CA 1
ATOM 1569 C C . LEU A 1 202 ? 14.787 -14.512 -15.974 1.00 98.44 202 LEU A C 1
ATOM 1571 O O . LEU A 1 202 ? 15.791 -14.187 -16.609 1.00 98.44 202 LEU A O 1
ATOM 1575 N N . ARG A 1 203 ? 13.582 -14.626 -16.531 1.00 98.69 203 ARG A N 1
ATOM 1576 C CA . ARG A 1 203 ? 13.224 -14.192 -17.882 1.00 98.69 203 ARG A CA 1
ATOM 1577 C C . ARG A 1 203 ? 12.024 -13.265 -17.801 1.00 98.69 203 ARG A C 1
ATOM 1579 O O . ARG A 1 203 ? 11.031 -13.601 -17.156 1.00 98.69 203 ARG A O 1
ATOM 1586 N N . ALA A 1 204 ? 12.104 -12.122 -18.467 1.00 98.75 204 ALA A N 1
ATOM 1587 C CA . ALA A 1 204 ? 11.032 -11.145 -18.522 1.00 98.75 204 ALA A CA 1
ATOM 1588 C C . ALA A 1 204 ? 10.846 -10.585 -19.935 1.00 98.75 204 ALA A C 1
ATOM 1590 O O . ALA A 1 204 ? 11.741 -10.627 -20.779 1.00 98.75 204 ALA A O 1
ATOM 1591 N N . THR A 1 205 ? 9.669 -10.033 -20.199 1.00 98.81 205 THR A N 1
ATOM 1592 C CA . THR A 1 205 ? 9.392 -9.250 -21.406 1.00 98.81 205 THR A CA 1
ATOM 1593 C C . THR A 1 205 ? 8.726 -7.948 -21.003 1.00 98.81 205 THR A C 1
ATOM 1595 O O . THR A 1 205 ? 7.701 -7.970 -20.323 1.00 98.81 205 THR A O 1
ATOM 1598 N N . LEU A 1 206 ? 9.302 -6.824 -21.423 1.00 98.81 206 LEU A N 1
ATOM 1599 C CA . LEU A 1 206 ? 8.760 -5.486 -21.178 1.00 98.81 206 LEU A CA 1
ATOM 1600 C C . LEU A 1 206 ? 7.988 -4.994 -22.400 1.00 98.81 206 LEU A C 1
ATOM 1602 O O . LEU A 1 206 ? 8.426 -5.227 -23.524 1.00 98.81 206 LEU A O 1
ATOM 1606 N N . ASP A 1 207 ? 6.871 -4.299 -22.189 1.00 98.62 207 ASP A N 1
ATOM 1607 C CA . ASP A 1 207 ? 6.107 -3.629 -23.245 1.00 98.62 207 ASP A CA 1
ATOM 1608 C C . ASP A 1 207 ? 6.403 -2.118 -23.239 1.00 98.62 207 ASP A C 1
ATOM 1610 O O . ASP A 1 207 ? 5.887 -1.352 -22.423 1.00 98.62 207 ASP A O 1
ATOM 1614 N N . ARG A 1 208 ? 7.239 -1.669 -24.180 1.00 98.12 208 ARG A N 1
ATOM 1615 C CA . ARG A 1 208 ? 7.619 -0.260 -24.386 1.00 98.12 208 ARG A CA 1
ATOM 1616 C C . ARG A 1 208 ? 6.441 0.626 -24.781 1.00 98.12 208 ARG A C 1
ATOM 1618 O O . ARG A 1 208 ? 6.482 1.827 -24.538 1.00 98.12 208 ARG A O 1
ATOM 1625 N N . ARG A 1 209 ? 5.381 0.054 -25.364 1.00 97.69 209 ARG A N 1
ATOM 1626 C CA . ARG A 1 209 ? 4.133 0.785 -25.639 1.00 97.69 209 ARG A CA 1
ATOM 1627 C C . ARG A 1 209 ? 3.343 1.075 -24.35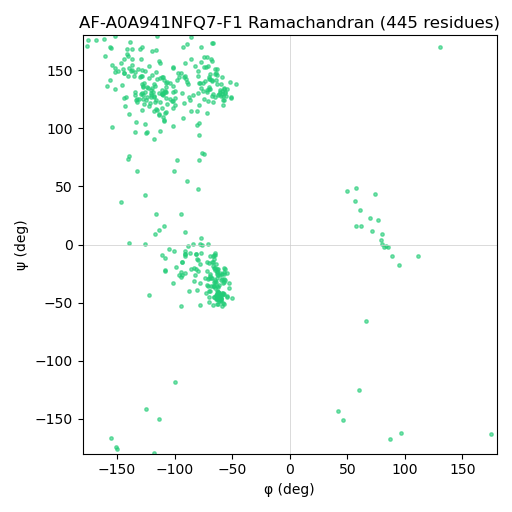7 1.00 97.69 209 ARG A C 1
ATOM 1629 O O . ARG A 1 209 ? 2.401 1.858 -24.389 1.00 97.69 209 ARG A O 1
ATOM 1636 N N . ARG A 1 210 ? 3.682 0.408 -23.255 1.00 97.88 210 ARG A N 1
ATOM 1637 C CA . ARG A 1 210 ? 2.968 0.459 -21.979 1.00 97.88 210 ARG A CA 1
ATOM 1638 C C . ARG A 1 210 ? 3.911 0.832 -20.835 1.00 97.88 210 ARG A C 1
ATOM 1640 O O . ARG A 1 210 ? 3.883 0.195 -19.790 1.00 97.88 210 ARG A O 1
ATOM 1647 N N . GLY A 1 211 ? 4.798 1.802 -21.055 1.00 97.56 211 GLY A N 1
ATOM 1648 C CA . GLY A 1 211 ? 5.695 2.337 -20.023 1.00 97.56 211 GLY A CA 1
ATOM 1649 C C . GLY A 1 211 ? 6.575 1.291 -19.345 1.00 97.56 211 GLY A C 1
ATOM 1650 O O . GLY A 1 211 ? 6.774 1.354 -18.130 1.00 97.56 211 GLY A O 1
ATOM 1651 N N . LEU A 1 212 ? 7.048 0.302 -20.113 1.00 98.25 212 LEU A N 1
ATOM 1652 C CA . LEU A 1 212 ? 7.780 -0.875 -19.632 1.00 98.25 212 LEU A CA 1
ATOM 1653 C C . LEU A 1 212 ? 6.997 -1.765 -18.657 1.00 98.25 212 LEU A C 1
ATOM 1655 O O . LEU A 1 212 ? 7.602 -2.442 -17.824 1.00 98.25 212 LEU A O 1
ATOM 1659 N N . ALA A 1 213 ? 5.668 -1.817 -18.773 1.00 98.44 213 ALA A N 1
ATOM 1660 C CA . ALA A 1 213 ? 4.878 -2.838 -18.097 1.00 98.44 213 ALA A CA 1
ATOM 1661 C C . ALA A 1 213 ? 5.433 -4.238 -18.409 1.00 98.44 213 ALA A C 1
ATOM 1663 O O . ALA A 1 213 ? 5.828 -4.547 -19.539 1.00 98.44 213 ALA A O 1
ATOM 1664 N N . ILE A 1 214 ? 5.459 -5.093 -17.394 1.00 98.75 214 ILE A N 1
ATOM 1665 C CA . ILE A 1 214 ? 5.950 -6.462 -17.486 1.00 98.75 214 ILE A CA 1
ATOM 1666 C C . ILE A 1 214 ? 4.856 -7.306 -18.138 1.00 98.75 214 ILE A C 1
ATOM 1668 O O . ILE A 1 214 ? 3.854 -7.648 -17.514 1.00 98.75 214 ILE A O 1
ATOM 1672 N N . ALA A 1 215 ? 5.055 -7.653 -19.407 1.00 98.50 215 ALA A N 1
ATOM 1673 C CA . ALA A 1 215 ? 4.137 -8.503 -20.157 1.00 98.50 215 ALA A CA 1
ATOM 1674 C C . ALA A 1 215 ? 4.182 -9.958 -19.664 1.00 98.50 215 ALA A C 1
ATOM 1676 O O . ALA A 1 215 ? 3.157 -10.633 -19.628 1.00 98.50 215 ALA A O 1
ATOM 1677 N N . SER A 1 216 ? 5.365 -10.428 -19.264 1.00 98.62 216 SER A N 1
ATOM 1678 C CA . SER A 1 216 ? 5.590 -11.759 -18.697 1.00 98.62 216 SER A CA 1
ATOM 1679 C C . SER A 1 216 ? 6.855 -11.751 -17.843 1.00 98.62 216 SER A C 1
ATOM 1681 O O . SER A 1 216 ? 7.844 -11.124 -18.225 1.00 98.62 216 SER A O 1
ATOM 1683 N N . LEU A 1 217 ? 6.838 -12.468 -16.721 1.00 98.75 217 LEU A N 1
ATOM 1684 C CA . LEU A 1 217 ? 7.967 -12.666 -15.819 1.00 98.75 217 LEU A CA 1
ATOM 1685 C C . LEU A 1 217 ? 7.954 -14.076 -15.233 1.00 98.75 217 LEU A C 1
ATOM 1687 O O . LEU A 1 217 ? 6.984 -14.501 -14.604 1.00 98.75 217 LEU A O 1
ATOM 1691 N N . GLN A 1 218 ? 9.076 -14.765 -15.399 1.00 98.56 218 GLN A N 1
ATOM 1692 C CA . GLN A 1 218 ? 9.355 -16.074 -14.831 1.00 98.56 218 GLN A CA 1
ATOM 1693 C C . GLN A 1 218 ? 10.676 -16.019 -14.068 1.00 98.56 218 GLN A C 1
ATOM 1695 O O . GLN A 1 218 ? 11.723 -15.744 -14.657 1.00 98.56 218 GLN A O 1
ATOM 1700 N N . PHE A 1 219 ? 10.645 -16.321 -12.773 1.00 98.50 219 PHE A N 1
ATOM 1701 C CA . PHE A 1 219 ? 11.867 -16.515 -11.999 1.00 98.50 219 PHE A CA 1
ATOM 1702 C C . PHE A 1 219 ? 12.416 -17.932 -12.187 1.00 98.50 219 PHE A C 1
ATOM 1704 O O . PHE A 1 219 ? 11.682 -18.885 -12.462 1.00 98.50 219 PHE A O 1
ATOM 1711 N N . ARG A 1 220 ? 13.729 -18.088 -12.011 1.00 96.69 220 ARG A N 1
ATOM 1712 C CA . ARG A 1 220 ? 14.396 -19.390 -12.031 1.00 96.69 220 ARG A CA 1
ATOM 1713 C C . ARG A 1 220 ? 13.761 -20.321 -10.995 1.00 96.69 220 ARG A C 1
ATOM 1715 O O . ARG A 1 220 ? 13.599 -19.948 -9.840 1.00 96.69 220 ARG A O 1
ATOM 1722 N N . GLY A 1 221 ? 13.441 -21.542 -11.418 1.00 94.06 221 GLY A N 1
ATOM 1723 C CA . GLY A 1 221 ? 12.801 -22.560 -10.578 1.00 94.06 221 GLY A CA 1
ATOM 1724 C C . GLY A 1 221 ? 11.276 -22.606 -10.699 1.00 94.06 221 GLY A C 1
ATOM 17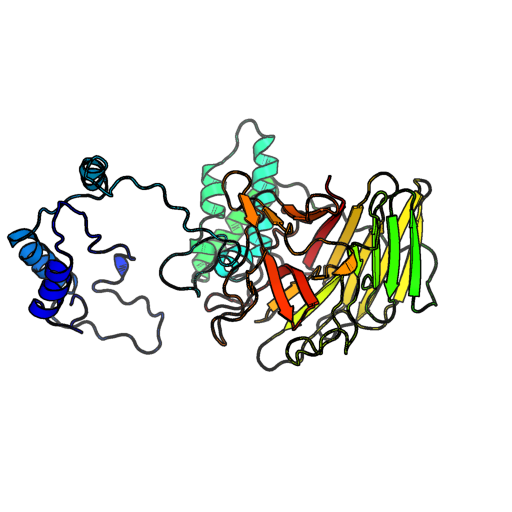25 O O . GLY A 1 221 ? 10.686 -23.638 -10.392 1.00 94.06 221 GLY A O 1
ATOM 1726 N N . GLN A 1 222 ? 10.633 -21.558 -11.222 1.00 96.31 222 GLN A N 1
ATOM 1727 C CA . GLN A 1 222 ? 9.198 -21.586 -11.508 1.00 96.31 222 GLN A CA 1
ATOM 1728 C C . GLN A 1 222 ? 8.923 -22.334 -12.817 1.00 96.31 222 GLN A C 1
ATOM 1730 O O . GLN A 1 222 ? 9.625 -22.150 -13.813 1.00 96.31 222 GLN A O 1
ATOM 1735 N N . ALA A 1 223 ? 7.868 -23.151 -12.840 1.00 96.25 223 ALA A N 1
ATOM 1736 C CA . ALA A 1 223 ? 7.500 -23.936 -14.022 1.00 96.25 223 ALA A CA 1
ATOM 1737 C C . ALA A 1 223 ? 6.944 -23.077 -15.173 1.00 96.25 223 ALA A C 1
ATOM 1739 O O . ALA A 1 223 ? 7.091 -23.432 -16.341 1.00 96.25 223 ALA A O 1
ATOM 1740 N N . LYS A 1 224 ? 6.295 -21.957 -14.842 1.00 97.44 224 LYS A N 1
ATOM 1741 C CA . LYS A 1 224 ? 5.651 -21.029 -15.778 1.00 97.44 224 LYS A CA 1
ATOM 1742 C C . LYS A 1 224 ? 5.883 -19.582 -15.329 1.00 97.44 224 LYS A C 1
ATOM 1744 O O . LYS A 1 224 ? 6.206 -19.374 -14.158 1.00 97.44 224 LYS A O 1
ATOM 1749 N N . PRO A 1 225 ? 5.694 -18.588 -16.213 1.00 98.19 225 PRO A N 1
ATOM 1750 C CA . PRO A 1 225 ? 5.643 -17.187 -15.812 1.00 98.19 225 PRO A CA 1
ATOM 1751 C C . PRO A 1 225 ? 4.575 -16.946 -14.743 1.00 98.19 225 PRO A C 1
ATOM 1753 O O . PRO A 1 225 ? 3.426 -17.342 -14.921 1.00 98.19 225 PRO A O 1
ATOM 1756 N N . ALA A 1 226 ? 4.962 -16.309 -13.641 1.00 98.06 226 ALA A N 1
ATOM 1757 C CA . ALA A 1 226 ? 4.100 -16.076 -12.484 1.00 98.06 226 ALA A CA 1
ATOM 1758 C C . ALA A 1 226 ? 3.417 -14.699 -12.518 1.00 98.06 226 ALA A C 1
ATOM 1760 O O . ALA A 1 226 ? 2.320 -14.543 -11.986 1.00 98.06 226 ALA A O 1
ATOM 1761 N N . LEU A 1 227 ? 4.039 -13.707 -13.159 1.00 98.44 227 LEU A N 1
ATOM 1762 C CA . LEU A 1 227 ? 3.504 -12.351 -13.298 1.00 98.44 227 LEU A CA 1
ATOM 1763 C C . LEU A 1 227 ? 3.463 -11.934 -14.766 1.00 98.44 227 LEU A C 1
ATOM 1765 O O . LEU A 1 227 ? 4.309 -12.353 -15.556 1.00 98.44 227 LEU A O 1
ATOM 1769 N N . GLY A 1 228 ? 2.505 -11.088 -15.135 1.00 98.12 228 GLY A N 1
ATOM 1770 C CA . GLY A 1 228 ? 2.402 -10.591 -16.505 1.00 98.12 228 GLY A CA 1
ATOM 1771 C C . GLY A 1 228 ? 1.175 -9.731 -16.757 1.00 98.12 228 GLY A C 1
ATOM 1772 O O . GLY A 1 228 ? 0.546 -9.241 -15.820 1.00 98.12 228 GLY A O 1
ATOM 1773 N N . GLY A 1 229 ? 0.845 -9.542 -18.031 1.00 96.75 229 GLY A N 1
ATOM 1774 C CA . GLY A 1 229 ? -0.394 -8.890 -18.443 1.00 96.75 229 GLY A CA 1
ATOM 1775 C C . GLY A 1 229 ? -1.515 -9.891 -18.725 1.00 96.75 229 GLY A C 1
ATOM 1776 O O . GLY A 1 229 ? -1.260 -10.988 -19.222 1.00 96.75 229 GLY A O 1
ATOM 1777 N N . LEU A 1 230 ? -2.762 -9.498 -18.460 1.00 97.06 230 LEU A N 1
ATOM 1778 C CA . LEU A 1 230 ? -3.957 -10.215 -18.912 1.00 97.06 230 LEU A CA 1
ATOM 1779 C C . LEU A 1 230 ? -4.697 -9.325 -19.919 1.00 97.06 230 LEU A C 1
ATOM 1781 O O . LEU A 1 230 ? -5.185 -8.265 -19.527 1.00 97.06 230 LEU A O 1
ATOM 1785 N N . PRO A 1 231 ? -4.756 -9.705 -21.206 1.00 95.44 231 PRO A N 1
ATOM 1786 C CA . PRO A 1 231 ? -5.371 -8.867 -22.226 1.00 95.44 231 PRO A CA 1
ATOM 1787 C C . PRO A 1 231 ? -6.898 -8.833 -22.097 1.00 95.44 231 PRO A C 1
ATOM 1789 O O . PRO A 1 231 ? -7.519 -9.740 -21.533 1.00 95.44 231 PRO A O 1
ATOM 1792 N N . HIS A 1 232 ? -7.508 -7.821 -22.706 1.00 92.75 232 HIS A N 1
ATOM 1793 C CA . HIS A 1 232 ? -8.941 -7.756 -22.958 1.00 92.75 232 HIS A CA 1
ATOM 1794 C C . HIS A 1 232 ? -9.459 -9.077 -23.547 1.00 92.75 232 HIS A C 1
ATOM 1796 O O . HIS A 1 232 ? -8.827 -9.684 -24.415 1.00 92.75 232 HIS A O 1
ATOM 1802 N N . GLY A 1 233 ? -10.623 -9.521 -23.071 1.00 91.31 233 GLY A N 1
ATOM 1803 C CA . GLY A 1 233 ? -11.213 -10.806 -23.451 1.00 91.31 233 GLY A CA 1
ATOM 1804 C C . GLY A 1 233 ? -10.618 -12.014 -22.721 1.00 91.31 233 GLY A C 1
ATOM 1805 O O . GLY A 1 233 ? -11.065 -13.136 -22.945 1.00 91.31 233 GLY A O 1
ATOM 1806 N N . PHE A 1 234 ? -9.644 -11.830 -21.816 1.00 93.00 234 PHE A N 1
ATOM 1807 C CA . PHE A 1 234 ? -9.203 -12.925 -20.948 1.00 93.00 234 PHE A CA 1
ATOM 1808 C C . PHE A 1 234 ? -10.319 -13.377 -19.995 1.00 93.00 234 PHE A C 1
ATOM 1810 O O . PHE A 1 234 ? -10.455 -14.574 -19.740 1.00 93.00 234 PHE A O 1
ATOM 1817 N N . PHE A 1 235 ? -11.122 -12.444 -19.483 1.00 93.19 235 PHE A N 1
ATOM 1818 C CA . PHE A 1 235 ? -12.298 -12.731 -18.664 1.00 93.19 235 PHE A CA 1
ATOM 1819 C C . PHE A 1 235 ? -13.578 -12.412 -19.434 1.00 93.19 235 PHE A C 1
ATOM 1821 O O . PHE A 1 235 ? -13.657 -11.381 -20.096 1.00 93.19 235 PHE A O 1
ATOM 1828 N N . ASP A 1 236 ? -14.597 -13.254 -19.257 1.00 89.00 236 ASP A N 1
ATOM 1829 C CA . ASP A 1 236 ? -15.948 -13.005 -19.779 1.00 89.00 236 ASP A CA 1
ATOM 1830 C C . ASP A 1 236 ? -16.762 -12.056 -18.867 1.00 89.00 236 ASP A C 1
ATOM 1832 O O . ASP A 1 236 ? -17.857 -11.623 -19.219 1.00 89.00 236 ASP A O 1
ATOM 1836 N N . ASP A 1 237 ? -16.238 -11.725 -17.678 1.00 90.69 237 ASP A N 1
ATOM 1837 C CA . ASP A 1 237 ? -16.835 -10.765 -16.742 1.00 90.69 237 ASP A CA 1
ATOM 1838 C C . ASP A 1 237 ? -16.537 -9.327 -17.194 1.00 90.69 237 ASP A C 1
ATOM 1840 O O . ASP A 1 237 ? -15.378 -8.910 -17.255 1.00 90.69 237 ASP A O 1
ATOM 1844 N N . ILE A 1 238 ? -17.589 -8.543 -17.452 1.00 89.81 238 ILE A N 1
ATOM 1845 C CA . ILE A 1 238 ? -17.483 -7.141 -17.879 1.00 89.81 238 ILE A CA 1
ATOM 1846 C C . ILE A 1 238 ? -16.730 -6.263 -16.872 1.00 89.81 238 ILE A C 1
ATOM 1848 O O . ILE A 1 238 ? -16.053 -5.317 -17.272 1.00 89.81 238 ILE A O 1
ATOM 1852 N N . ALA A 1 239 ? -16.782 -6.592 -15.576 1.00 88.06 239 ALA A N 1
ATOM 1853 C CA . ALA A 1 239 ? -16.033 -5.876 -14.546 1.00 88.06 239 ALA A CA 1
ATOM 1854 C C . ALA A 1 239 ? -14.511 -6.062 -14.687 1.00 88.06 239 ALA A C 1
ATOM 1856 O O . ALA A 1 239 ? -13.745 -5.267 -14.148 1.00 88.06 239 ALA A O 1
ATOM 1857 N N . LEU A 1 240 ? -14.074 -7.095 -15.416 1.00 91.31 240 LEU A N 1
ATOM 1858 C CA . LEU A 1 240 ? -12.672 -7.406 -15.689 1.00 91.31 240 LEU A CA 1
ATOM 1859 C C . LEU A 1 240 ? -12.294 -7.260 -17.166 1.00 91.31 240 LEU A C 1
ATOM 1861 O O . LEU A 1 240 ? -11.206 -7.683 -17.553 1.00 91.31 240 LEU A O 1
ATOM 1865 N N . ALA A 1 241 ? -13.148 -6.636 -17.980 1.00 89.19 241 ALA A N 1
ATOM 1866 C CA . ALA A 1 241 ? -12.923 -6.469 -19.412 1.00 89.19 241 ALA A CA 1
ATOM 1867 C C . ALA A 1 241 ? -11.800 -5.470 -19.758 1.00 89.19 241 ALA A C 1
ATOM 1869 O O . ALA A 1 241 ? -11.549 -5.229 -20.930 1.00 89.19 241 ALA A O 1
ATOM 1870 N N . ALA A 1 242 ? -11.119 -4.855 -18.795 1.00 90.06 242 ALA A N 1
ATOM 1871 C CA . ALA A 1 242 ? -9.928 -4.059 -19.086 1.00 90.06 242 ALA A CA 1
ATOM 1872 C C . ALA A 1 242 ? -8.714 -4.954 -19.404 1.00 90.06 242 ALA A C 1
ATOM 1874 O O . ALA A 1 242 ? -8.677 -6.125 -19.029 1.00 90.06 242 ALA A O 1
ATOM 1875 N N . ASP A 1 243 ? -7.698 -4.381 -20.054 1.00 94.81 243 ASP A N 1
ATOM 1876 C CA . ASP A 1 243 ? -6.356 -4.961 -20.006 1.00 94.81 243 ASP A CA 1
ATOM 1877 C C . ASP A 1 243 ? -5.784 -4.774 -18.592 1.00 94.81 243 ASP A C 1
ATOM 1879 O O . ASP A 1 243 ? -5.845 -3.676 -18.030 1.00 94.81 243 ASP A O 1
ATOM 1883 N N . TRP A 1 244 ? -5.177 -5.822 -18.046 1.00 97.00 244 TRP A N 1
ATOM 1884 C CA . TRP A 1 244 ? -4.482 -5.785 -16.763 1.00 97.00 244 TRP A CA 1
ATOM 1885 C C . TRP A 1 244 ? -2.982 -5.862 -16.992 1.00 97.00 244 TRP A C 1
ATOM 1887 O O . TRP A 1 244 ? -2.511 -6.722 -17.735 1.00 97.00 244 TRP A O 1
ATOM 1897 N N . TYR A 1 245 ? -2.233 -4.981 -16.340 1.00 97.94 245 TYR A N 1
ATOM 1898 C CA . TYR A 1 245 ? -0.790 -4.853 -16.509 1.00 97.94 245 TYR A CA 1
ATOM 1899 C C . TYR A 1 245 ? -0.054 -5.191 -15.208 1.00 97.94 245 TYR A C 1
ATOM 1901 O O . TYR A 1 245 ? -0.664 -5.380 -14.151 1.00 97.94 245 TYR A O 1
ATOM 1909 N N . THR A 1 246 ? 1.263 -5.363 -15.316 1.00 98.56 246 THR A N 1
ATOM 1910 C CA . THR A 1 246 ? 2.155 -5.538 -14.170 1.00 98.56 246 THR A CA 1
ATOM 1911 C C . THR A 1 246 ? 3.251 -4.475 -14.213 1.00 98.56 246 THR A C 1
ATOM 1913 O O . THR A 1 246 ? 3.849 -4.251 -15.264 1.00 98.56 246 THR A O 1
ATOM 1916 N N . GLY A 1 247 ? 3.564 -3.851 -13.076 1.00 97.75 247 GLY A N 1
ATOM 1917 C CA . GLY A 1 247 ? 4.611 -2.828 -12.948 1.00 97.75 247 GLY A CA 1
ATOM 1918 C C . GLY A 1 247 ? 4.205 -1.421 -13.411 1.00 97.75 247 GLY A C 1
ATOM 1919 O O . GLY A 1 247 ? 5.060 -0.539 -13.525 1.00 97.75 247 GLY A O 1
ATOM 1920 N N . ASP A 1 248 ? 2.922 -1.211 -13.696 1.00 97.88 248 ASP A N 1
ATOM 1921 C CA . ASP A 1 248 ? 2.331 0.079 -14.048 1.00 97.88 248 ASP A CA 1
ATOM 1922 C C . ASP A 1 248 ? 1.854 0.859 -12.811 1.00 97.88 248 ASP A C 1
ATOM 1924 O O . ASP A 1 248 ? 1.844 0.349 -11.680 1.00 97.88 248 ASP A O 1
ATOM 1928 N N . CYS A 1 249 ? 1.451 2.107 -13.038 1.00 97.50 249 CYS A N 1
ATOM 1929 C CA . CYS A 1 249 ? 0.785 2.942 -12.050 1.00 97.50 249 CYS A CA 1
ATOM 1930 C C . CYS A 1 249 ? -0.472 3.609 -12.613 1.00 97.50 249 CYS A C 1
ATOM 1932 O O . CYS A 1 249 ? -0.588 3.909 -13.803 1.00 97.50 249 CYS A O 1
ATOM 1934 N N . VAL A 1 250 ? -1.419 3.861 -11.713 1.00 97.44 250 VAL A N 1
ATOM 1935 C CA . VAL A 1 250 ? -2.712 4.464 -12.008 1.00 97.44 250 VAL A CA 1
ATOM 1936 C C . VAL A 1 250 ? -2.992 5.556 -10.983 1.00 97.44 250 VAL A C 1
ATOM 1938 O O . VAL A 1 250 ? -3.012 5.304 -9.776 1.00 97.44 250 VAL A O 1
ATOM 1941 N N . PHE A 1 251 ? -3.240 6.762 -11.486 1.00 97.19 251 PHE A N 1
ATOM 1942 C CA . PHE A 1 251 ? -3.759 7.888 -10.732 1.00 97.19 251 PHE A CA 1
ATOM 1943 C C . PHE A 1 251 ? -5.192 8.222 -11.153 1.00 97.19 251 PHE A C 1
ATOM 1945 O O . PHE A 1 251 ? -5.484 8.402 -12.337 1.00 97.19 251 PHE A O 1
ATOM 1952 N N . GLU A 1 252 ? -6.083 8.347 -10.173 1.00 95.12 252 GLU A N 1
ATOM 1953 C CA . GLU A 1 252 ? -7.484 8.726 -10.375 1.00 95.12 252 GLU A CA 1
ATOM 1954 C C . GLU A 1 252 ? -7.853 9.886 -9.453 1.00 95.12 252 GLU A C 1
ATOM 1956 O O . GLU A 1 252 ? -7.611 9.832 -8.248 1.00 95.12 252 GLU A O 1
ATOM 1961 N N . ALA A 1 253 ? -8.468 10.932 -10.004 1.00 92.31 253 ALA A N 1
ATOM 1962 C CA . ALA A 1 253 ? -8.969 12.070 -9.241 1.00 92.31 253 ALA A CA 1
ATOM 1963 C C . ALA A 1 253 ? -10.439 12.362 -9.595 1.00 92.31 253 ALA A C 1
ATOM 1965 O O . ALA A 1 253 ? -10.841 12.183 -10.749 1.00 92.31 253 ALA A O 1
ATOM 1966 N N . PRO A 1 254 ? -11.271 12.803 -8.630 1.00 89.62 254 PRO A N 1
ATOM 1967 C CA . PRO A 1 254 ? -12.666 13.132 -8.897 1.00 89.62 254 PRO A CA 1
ATOM 1968 C C . PRO A 1 254 ? -12.805 14.221 -9.966 1.00 89.62 254 PRO A C 1
ATOM 1970 O O . PRO A 1 254 ? -12.283 15.320 -9.807 1.00 89.62 254 PRO A O 1
ATOM 1973 N N . GLY A 1 255 ? -13.559 13.926 -11.027 1.00 89.56 255 GLY A N 1
ATOM 1974 C CA . GLY A 1 255 ? -13.803 14.867 -12.125 1.00 89.56 255 GLY A CA 1
ATOM 1975 C C . GLY A 1 255 ? -12.665 14.977 -13.146 1.00 89.56 255 GLY A C 1
ATOM 1976 O O . GLY A 1 255 ? -12.781 15.772 -14.074 1.00 89.56 255 GLY A O 1
ATOM 1977 N N . GLU A 1 256 ? -11.603 14.180 -13.013 1.00 91.12 256 GLU A N 1
ATOM 1978 C CA . GLU A 1 256 ? -10.480 14.129 -13.953 1.00 91.12 256 GLU A CA 1
ATOM 1979 C C . GLU A 1 256 ? -10.438 12.777 -14.682 1.00 91.12 256 GLU A C 1
ATOM 1981 O O . GLU A 1 256 ? -10.934 11.759 -14.193 1.00 91.12 256 GLU A O 1
ATOM 1986 N N . HIS A 1 257 ? -9.825 12.752 -15.867 1.00 92.56 257 HIS A N 1
ATOM 1987 C CA . HIS A 1 257 ? -9.517 11.494 -16.543 1.00 92.56 257 HIS A CA 1
ATOM 1988 C C . HIS A 1 257 ? -8.422 10.728 -15.790 1.00 92.56 257 HIS A C 1
ATOM 1990 O O . HIS A 1 257 ? -7.501 11.322 -15.229 1.00 92.56 257 HIS A O 1
ATOM 1996 N N . LYS A 1 258 ? -8.505 9.394 -15.829 1.00 94.06 258 LYS A N 1
ATOM 1997 C CA . LYS A 1 258 ? -7.467 8.498 -15.309 1.00 94.06 258 LYS A CA 1
ATOM 1998 C C . LYS A 1 258 ? -6.120 8.801 -15.974 1.00 94.06 258 LYS A C 1
ATOM 2000 O O . LYS A 1 258 ? -6.035 8.847 -17.199 1.00 94.06 258 LYS A O 1
ATOM 2005 N N . LEU A 1 259 ? -5.079 8.954 -15.161 1.00 95.75 259 LEU A N 1
ATOM 2006 C CA . LEU A 1 259 ? -3.696 9.133 -15.596 1.00 95.75 259 LEU A CA 1
ATOM 2007 C C . LEU A 1 259 ? -2.929 7.846 -15.296 1.00 95.75 259 LEU A C 1
ATOM 2009 O O . LEU A 1 259 ? -3.022 7.308 -14.197 1.00 95.75 259 LEU A O 1
ATOM 2013 N N . THR A 1 260 ? -2.186 7.335 -16.271 1.00 96.75 260 THR A N 1
ATOM 2014 C CA . THR A 1 260 ? -1.364 6.126 -16.112 1.00 96.75 260 THR A CA 1
ATOM 2015 C C . THR A 1 260 ? -0.004 6.335 -16.759 1.00 96.75 260 THR A C 1
ATOM 2017 O O . THR A 1 260 ? 0.172 7.274 -17.535 1.00 96.75 260 THR A O 1
ATOM 2020 N N . ASP A 1 261 ? 0.932 5.436 -16.487 1.00 96.69 261 ASP A N 1
ATOM 2021 C CA . ASP A 1 261 ? 2.194 5.336 -17.223 1.00 96.69 261 ASP A CA 1
ATOM 2022 C C . ASP A 1 261 ? 2.123 4.378 -18.431 1.00 96.69 261 ASP A C 1
ATOM 2024 O O . ASP A 1 261 ? 3.152 4.065 -19.027 1.00 96.69 261 ASP A O 1
ATOM 2028 N N . LEU A 1 262 ? 0.927 3.923 -18.826 1.00 97.00 262 LEU A N 1
ATOM 2029 C CA . LEU A 1 262 ? 0.695 2.928 -19.883 1.00 97.00 262 LEU A CA 1
ATOM 2030 C C . LEU A 1 262 ? 0.763 3.514 -21.306 1.00 97.00 262 LEU A C 1
ATOM 2032 O O . LEU A 1 262 ? -0.085 3.220 -22.158 1.00 97.00 262 LEU A O 1
ATOM 2036 N N . GLU A 1 263 ? 1.808 4.294 -21.563 1.00 96.25 263 GLU A N 1
ATOM 2037 C CA . GLU A 1 263 ? 2.078 4.992 -22.822 1.00 96.25 263 GLU A CA 1
ATOM 2038 C C . GLU A 1 263 ? 3.399 4.558 -23.462 1.00 96.25 263 GLU A C 1
ATOM 2040 O O . GLU A 1 263 ? 4.241 3.898 -22.844 1.00 96.25 263 GLU A O 1
ATOM 2045 N N . TRP A 1 264 ? 3.591 4.934 -24.728 1.00 97.31 264 TRP A N 1
ATOM 2046 C CA . TRP A 1 264 ? 4.896 4.787 -25.368 1.00 97.31 264 TRP A CA 1
ATOM 2047 C C . TRP A 1 264 ? 5.958 5.571 -24.600 1.00 97.31 264 TRP A C 1
ATOM 2049 O O . TRP A 1 264 ? 5.773 6.748 -24.302 1.00 97.31 264 TRP A O 1
ATOM 2059 N N . CYS A 1 265 ? 7.093 4.928 -24.333 1.00 96.62 265 CYS A N 1
ATOM 2060 C CA . CYS A 1 265 ? 8.196 5.553 -23.615 1.00 96.62 265 CYS A CA 1
ATOM 2061 C C . CYS A 1 265 ? 9.506 5.546 -24.410 1.00 96.62 265 CYS A C 1
ATOM 2063 O O . CYS A 1 265 ? 9.768 4.657 -25.237 1.00 96.62 265 CYS A O 1
ATOM 2065 N N . GLU A 1 266 ? 10.365 6.522 -24.110 1.00 94.75 266 GLU A N 1
ATOM 2066 C CA . GLU A 1 266 ? 11.792 6.397 -24.393 1.00 94.75 266 GLU A CA 1
ATOM 2067 C C . GLU A 1 266 ? 12.360 5.372 -23.414 1.00 94.75 266 GLU A C 1
ATOM 2069 O O . GLU A 1 266 ? 12.189 5.521 -22.204 1.00 94.75 266 GLU A O 1
ATOM 2074 N N . ALA A 1 267 ? 12.991 4.319 -23.936 1.00 97.62 267 ALA A N 1
ATOM 2075 C CA . ALA A 1 267 ? 13.538 3.241 -23.127 1.00 97.62 267 ALA A CA 1
ATOM 2076 C C . ALA A 1 267 ? 15.008 2.992 -23.455 1.00 97.62 267 ALA A C 1
ATOM 2078 O O . ALA A 1 267 ? 15.394 2.960 -24.629 1.00 97.62 267 ALA A O 1
ATOM 2079 N N . ARG A 1 268 ? 15.817 2.760 -22.420 1.00 98.38 268 ARG A N 1
ATOM 2080 C CA . ARG A 1 268 ? 17.220 2.360 -22.561 1.00 98.38 268 ARG A CA 1
ATOM 2081 C C . ARG A 1 268 ? 17.512 1.122 -21.732 1.00 98.38 268 ARG A C 1
ATOM 2083 O O . ARG A 1 268 ? 17.048 1.018 -20.601 1.00 98.38 268 ARG A O 1
ATOM 2090 N N . ILE A 1 269 ? 18.276 0.196 -22.300 1.00 98.44 269 ILE A N 1
ATOM 2091 C CA . ILE A 1 269 ? 18.658 -1.067 -21.669 1.00 98.44 269 ILE A CA 1
ATOM 2092 C C . ILE A 1 269 ? 20.165 -1.080 -21.462 1.00 98.44 269 ILE A C 1
ATOM 2094 O O . ILE A 1 269 ? 20.941 -1.080 -22.424 1.00 98.44 269 ILE A O 1
ATOM 2098 N N . ASP A 1 270 ? 20.561 -1.107 -20.199 1.00 98.06 270 ASP A N 1
ATOM 2099 C CA . ASP A 1 270 ? 21.935 -1.235 -19.742 1.00 98.06 270 ASP A CA 1
ATOM 2100 C C . ASP A 1 270 ? 22.193 -2.669 -19.273 1.00 98.06 270 ASP A C 1
ATOM 2102 O O . ASP A 1 270 ? 21.478 -3.192 -18.419 1.00 98.06 270 ASP A O 1
ATOM 2106 N N . ARG A 1 271 ? 23.196 -3.328 -19.854 1.00 97.69 271 ARG A N 1
ATOM 2107 C CA . ARG A 1 271 ? 23.604 -4.689 -19.479 1.00 97.69 271 ARG A CA 1
ATOM 2108 C C . ARG A 1 271 ? 24.931 -4.587 -18.747 1.00 97.69 271 ARG A C 1
ATOM 2110 O O . ARG A 1 271 ? 25.936 -4.211 -19.346 1.00 97.69 271 ARG A O 1
ATOM 2117 N N . GLN A 1 272 ? 24.923 -4.906 -17.461 1.00 96.62 272 GLN A N 1
ATOM 2118 C CA . GLN A 1 272 ? 26.045 -4.656 -16.567 1.00 96.62 272 GLN A CA 1
ATOM 2119 C C . GLN A 1 272 ? 27.011 -5.841 -16.518 1.00 96.62 272 GLN A C 1
ATOM 2121 O O . GLN A 1 272 ? 26.645 -6.990 -16.764 1.00 96.62 272 GLN A O 1
ATOM 2126 N N . ALA A 1 273 ? 28.267 -5.568 -16.156 1.00 96.00 273 ALA A N 1
ATOM 2127 C CA . ALA A 1 273 ? 29.317 -6.586 -16.077 1.00 96.00 273 ALA A CA 1
ATOM 2128 C C . ALA A 1 273 ? 29.035 -7.678 -15.025 1.00 96.00 273 ALA A C 1
ATOM 2130 O O . ALA A 1 273 ? 29.505 -8.803 -15.166 1.00 96.00 273 ALA A O 1
ATOM 2131 N N . ASN A 1 274 ? 28.248 -7.366 -13.990 1.00 96.38 274 ASN A N 1
ATOM 2132 C CA . ASN A 1 274 ? 27.805 -8.327 -12.974 1.00 96.38 274 ASN A CA 1
ATOM 2133 C C . ASN A 1 274 ? 26.641 -9.229 -13.449 1.00 96.38 274 ASN A C 1
ATOM 2135 O O . ASN A 1 274 ? 26.165 -10.063 -12.681 1.00 96.38 274 ASN A O 1
ATOM 2139 N N . GLY A 1 275 ? 26.180 -9.060 -14.693 1.00 97.31 275 GLY A N 1
ATOM 2140 C CA . GLY A 1 275 ? 25.069 -9.796 -15.292 1.00 97.31 275 GLY A CA 1
ATOM 2141 C C . GLY A 1 275 ? 23.694 -9.165 -15.074 1.00 97.31 275 GLY A C 1
ATOM 2142 O O . GLY A 1 275 ? 22.734 -9.618 -15.702 1.00 97.31 275 GLY A O 1
ATOM 2143 N N . ASP A 1 276 ? 23.573 -8.144 -14.220 1.00 98.38 276 ASP A N 1
ATOM 2144 C CA . ASP A 1 276 ? 22.314 -7.423 -14.052 1.00 98.38 276 ASP A CA 1
ATOM 2145 C C . ASP A 1 276 ? 21.928 -6.721 -15.355 1.00 98.38 276 ASP A C 1
ATOM 2147 O O . ASP A 1 276 ? 22.770 -6.290 -16.151 1.00 98.38 276 ASP A O 1
ATOM 2151 N N . VAL A 1 277 ? 20.626 -6.559 -15.551 1.00 98.62 277 VAL A N 1
ATOM 2152 C CA . VAL A 1 277 ? 20.092 -5.728 -16.628 1.00 98.62 277 VAL A CA 1
ATOM 2153 C C . VAL A 1 277 ? 19.286 -4.607 -15.995 1.00 98.62 277 VAL A C 1
ATOM 2155 O O . VAL A 1 277 ? 18.451 -4.866 -15.134 1.00 98.62 277 VAL A O 1
ATOM 2158 N N . VAL A 1 278 ? 19.521 -3.364 -16.403 1.00 98.62 278 VAL A N 1
ATOM 2159 C CA . VAL A 1 278 ? 18.776 -2.196 -15.926 1.00 98.62 278 VAL A CA 1
ATOM 2160 C C . VAL A 1 278 ? 18.034 -1.573 -17.097 1.00 98.62 278 VAL A C 1
ATOM 2162 O O . VAL A 1 278 ? 18.634 -1.217 -18.111 1.00 98.62 278 VAL A O 1
ATOM 2165 N N . ALA A 1 279 ? 16.716 -1.461 -16.968 1.00 98.56 279 ALA A N 1
ATOM 2166 C CA . ALA A 1 279 ? 15.866 -0.784 -17.931 1.00 98.56 279 ALA A CA 1
ATOM 2167 C C . ALA A 1 279 ? 15.457 0.585 -17.386 1.00 98.56 279 ALA A C 1
ATOM 2169 O O . ALA A 1 279 ? 14.889 0.687 -16.300 1.00 98.56 279 ALA A O 1
ATOM 2170 N N . PHE A 1 280 ? 15.726 1.623 -18.166 1.00 98.56 280 PHE A N 1
ATOM 2171 C CA . PHE A 1 280 ? 15.320 2.993 -17.892 1.00 98.56 280 PHE A CA 1
ATOM 2172 C C . PHE A 1 280 ? 14.147 3.350 -18.792 1.00 98.56 280 PHE A C 1
ATOM 2174 O O . PHE A 1 280 ? 14.177 3.026 -19.981 1.00 98.56 280 PHE A O 1
ATOM 2181 N N . ALA A 1 281 ? 13.154 4.050 -18.254 1.00 97.75 281 ALA A N 1
ATOM 2182 C CA . ALA A 1 281 ? 12.117 4.684 -19.050 1.00 97.75 281 ALA A CA 1
ATOM 2183 C C . ALA A 1 281 ? 11.775 6.077 -18.550 1.00 97.75 281 ALA A C 1
ATOM 2185 O O . ALA A 1 281 ? 11.811 6.353 -17.352 1.00 97.75 281 ALA A O 1
ATOM 2186 N N . ARG A 1 282 ? 11.373 6.923 -19.494 1.00 97.38 282 ARG A N 1
ATOM 2187 C CA . ARG A 1 282 ? 10.756 8.214 -19.222 1.00 97.38 282 ARG A CA 1
ATOM 2188 C C . ARG A 1 282 ? 9.404 8.286 -19.920 1.00 97.38 282 ARG A C 1
ATOM 2190 O O . ARG A 1 282 ? 9.311 8.028 -21.122 1.00 97.38 282 ARG A O 1
ATOM 2197 N N . ILE A 1 283 ? 8.369 8.609 -19.152 1.00 97.31 283 ILE A N 1
ATOM 2198 C CA . ILE A 1 283 ? 6.983 8.712 -19.605 1.00 97.31 283 ILE A CA 1
ATOM 2199 C C . ILE A 1 283 ? 6.490 10.122 -19.299 1.00 97.31 283 ILE A C 1
ATOM 2201 O O . ILE A 1 283 ? 6.457 10.530 -18.141 1.00 97.31 283 ILE A O 1
ATOM 2205 N N . GLU A 1 284 ? 6.106 10.870 -20.328 1.00 96.38 284 GLU A N 1
ATOM 2206 C CA . GLU A 1 284 ? 5.518 12.197 -20.151 1.00 96.38 284 GLU A CA 1
ATOM 2207 C C . GLU A 1 284 ? 4.038 12.062 -19.776 1.00 96.38 284 GLU A C 1
ATOM 2209 O O . GLU A 1 284 ? 3.285 11.339 -20.430 1.00 96.38 284 GLU A O 1
ATOM 2214 N N . THR A 1 285 ? 3.608 12.760 -18.724 1.00 95.38 285 THR A N 1
ATOM 2215 C CA . THR A 1 285 ? 2.199 12.791 -18.303 1.00 95.38 285 THR A CA 1
ATOM 2216 C C . THR A 1 285 ? 1.728 14.233 -18.128 1.00 95.38 285 THR A C 1
ATOM 2218 O O . THR A 1 285 ? 2.555 15.118 -17.893 1.00 95.38 285 THR A O 1
ATOM 2221 N N . PRO A 1 286 ? 0.410 14.503 -18.154 1.00 92.88 286 PRO A N 1
ATOM 2222 C CA . PRO A 1 286 ? -0.111 15.856 -17.955 1.00 92.88 286 PRO A CA 1
ATOM 2223 C C . PRO A 1 286 ? 0.302 16.527 -16.635 1.00 92.88 286 PRO A C 1
ATOM 2225 O O . PRO A 1 286 ? 0.296 17.753 -16.554 1.00 92.88 286 PRO A O 1
ATOM 2228 N N . LYS A 1 287 ? 0.651 15.753 -15.595 1.00 93.25 287 LYS A N 1
ATOM 2229 C CA . LYS A 1 287 ? 1.095 16.287 -14.293 1.00 93.25 287 LYS A CA 1
ATOM 2230 C C . LYS A 1 287 ? 2.611 16.487 -14.195 1.00 93.25 287 LYS A C 1
ATOM 2232 O O . LYS A 1 287 ? 3.065 17.121 -13.243 1.00 93.25 287 LYS A O 1
ATOM 2237 N N . GLY A 1 288 ? 3.370 15.986 -15.168 1.00 95.81 288 GLY A N 1
ATOM 2238 C CA . GLY A 1 288 ? 4.831 15.930 -15.175 1.00 95.81 288 GLY A CA 1
ATOM 2239 C C . GLY A 1 288 ? 5.344 14.529 -15.530 1.00 95.81 288 GLY A C 1
ATOM 2240 O O . GLY A 1 288 ? 4.558 13.579 -15.605 1.00 95.81 288 GLY A O 1
ATOM 2241 N N . PRO A 1 289 ? 6.648 14.366 -15.773 1.00 96.69 289 PRO A N 1
ATOM 2242 C CA . PRO A 1 289 ? 7.201 13.096 -16.210 1.00 96.69 289 PRO A CA 1
ATOM 2243 C C . PRO A 1 289 ? 7.265 12.073 -15.068 1.00 96.69 289 PRO A C 1
ATOM 2245 O O . PRO A 1 289 ? 7.382 12.416 -13.887 1.00 96.69 289 PRO A O 1
ATOM 2248 N N . ILE A 1 290 ? 7.209 10.801 -15.451 1.00 97.62 290 ILE A N 1
ATOM 2249 C CA . ILE A 1 290 ? 7.509 9.647 -14.608 1.00 97.62 290 ILE A CA 1
ATOM 2250 C C . ILE A 1 290 ? 8.776 9.000 -15.158 1.00 97.62 290 ILE A C 1
ATOM 2252 O O . ILE A 1 290 ? 8.828 8.599 -16.323 1.00 97.62 290 ILE A O 1
ATOM 2256 N N . GLU A 1 291 ? 9.791 8.876 -14.315 1.00 97.81 291 GLU A N 1
ATOM 2257 C CA . GLU A 1 291 ? 11.003 8.122 -14.606 1.00 97.81 291 GLU A CA 1
ATOM 2258 C C . GLU A 1 291 ? 10.931 6.765 -13.914 1.00 97.81 291 GLU A C 1
ATOM 2260 O O . GLU A 1 291 ? 10.620 6.674 -12.726 1.00 97.81 291 GLU A O 1
ATOM 2265 N N . LYS A 1 292 ? 11.213 5.701 -14.664 1.00 98.06 292 LYS A N 1
ATOM 2266 C CA . LYS A 1 292 ? 11.278 4.337 -14.147 1.00 98.06 292 LYS A CA 1
ATOM 2267 C C . LYS A 1 292 ? 12.668 3.770 -14.316 1.00 98.06 292 LYS A C 1
ATOM 2269 O O . LYS A 1 292 ? 13.256 3.872 -15.393 1.00 98.06 292 LYS A O 1
ATOM 2274 N N . ILE A 1 293 ? 13.128 3.081 -13.285 1.00 98.38 293 ILE A N 1
ATOM 2275 C CA . ILE A 1 293 ? 14.350 2.295 -13.306 1.00 98.38 293 ILE A CA 1
ATOM 2276 C C . ILE A 1 293 ? 13.993 0.904 -12.793 1.00 98.38 293 ILE A C 1
ATOM 2278 O O . ILE A 1 293 ? 13.566 0.742 -11.650 1.00 98.38 293 ILE A O 1
ATOM 2282 N N . LEU A 1 294 ? 14.123 -0.091 -13.667 1.00 98.62 294 LEU A N 1
ATOM 2283 C CA . LEU A 1 294 ? 13.847 -1.491 -13.369 1.00 98.62 294 LEU A CA 1
ATOM 2284 C C . LEU A 1 294 ? 15.159 -2.266 -13.425 1.00 98.62 294 LEU A C 1
ATOM 2286 O O . LEU A 1 294 ? 15.731 -2.425 -14.504 1.00 98.62 294 LEU A O 1
ATOM 2290 N N . ARG A 1 295 ? 15.644 -2.758 -12.286 1.00 98.62 295 ARG A N 1
ATOM 2291 C CA . ARG A 1 295 ? 16.849 -3.593 -12.228 1.00 98.62 295 ARG A CA 1
ATOM 2292 C C . ARG A 1 295 ? 16.465 -5.056 -12.096 1.00 98.62 295 ARG A C 1
ATOM 2294 O O . ARG A 1 295 ? 15.878 -5.464 -11.102 1.00 98.62 295 ARG A O 1
ATOM 2301 N N . PHE A 1 296 ? 16.838 -5.842 -13.091 1.00 98.75 296 PHE A N 1
ATOM 2302 C CA . PHE A 1 296 ? 16.677 -7.286 -13.142 1.00 98.75 296 PHE A CA 1
ATOM 2303 C C . PHE A 1 296 ? 17.956 -7.922 -12.607 1.00 98.75 296 PHE A C 1
ATOM 2305 O O . PHE A 1 296 ? 19.007 -7.844 -13.248 1.00 98.75 296 PHE A O 1
ATOM 2312 N N . CYS A 1 297 ? 17.875 -8.515 -11.420 1.00 98.56 297 CYS A N 1
ATOM 2313 C CA . CYS A 1 297 ? 19.044 -9.037 -10.729 1.00 98.56 297 CYS A CA 1
ATOM 2314 C C . CYS A 1 297 ? 19.523 -10.359 -11.351 1.00 98.56 297 CYS A C 1
ATOM 2316 O O . CYS A 1 297 ? 18.730 -11.243 -11.691 1.00 98.56 297 CYS A O 1
ATOM 2318 N N . ALA A 1 298 ? 20.838 -10.518 -11.470 1.00 98.12 298 ALA A N 1
ATOM 2319 C CA . ALA A 1 298 ? 21.483 -11.742 -11.937 1.00 98.12 298 ALA A CA 1
ATOM 2320 C C . ALA A 1 298 ? 21.911 -12.680 -10.808 1.00 98.12 298 ALA A C 1
ATOM 2322 O O . ALA A 1 298 ? 22.049 -13.878 -11.039 1.00 98.12 298 ALA A O 1
ATOM 2323 N N . ALA A 1 299 ? 22.113 -12.154 -9.598 1.00 97.69 299 ALA A N 1
ATOM 2324 C CA . ALA A 1 299 ? 22.541 -12.942 -8.440 1.00 97.69 299 ALA A CA 1
ATOM 2325 C C . ALA A 1 299 ? 21.369 -13.505 -7.616 1.00 97.69 299 ALA A C 1
ATOM 2327 O O . ALA A 1 299 ? 21.519 -14.511 -6.928 1.00 97.69 299 ALA A O 1
ATOM 2328 N N . VAL A 1 300 ? 20.199 -12.868 -7.686 1.00 97.25 300 VAL A N 1
ATOM 2329 C CA . VAL A 1 300 ? 18.996 -13.226 -6.919 1.00 97.25 300 VAL A CA 1
ATOM 2330 C C . VAL A 1 300 ? 17.757 -13.153 -7.819 1.00 97.25 300 VAL A C 1
ATOM 2332 O O . VAL A 1 300 ? 17.753 -12.358 -8.760 1.00 97.25 300 VAL A O 1
ATOM 2335 N N . PRO A 1 301 ? 16.701 -13.954 -7.579 1.00 97.56 301 PRO A N 1
ATOM 2336 C CA . PRO A 1 301 ? 15.489 -13.938 -8.396 1.00 97.56 301 PRO A CA 1
ATOM 2337 C C . PRO A 1 301 ? 14.617 -12.741 -8.005 1.00 97.56 301 PRO A C 1
ATOM 2339 O O . PRO A 1 301 ? 13.603 -12.906 -7.333 1.00 97.56 301 PRO A O 1
ATOM 2342 N N . ARG A 1 302 ? 15.038 -11.530 -8.382 1.00 98.19 302 ARG A N 1
ATOM 2343 C CA . ARG A 1 302 ? 14.401 -10.267 -7.988 1.00 98.19 302 ARG A CA 1
ATOM 2344 C C . ARG A 1 302 ? 14.437 -9.235 -9.115 1.00 98.19 302 ARG A C 1
ATOM 2346 O O . ARG A 1 302 ? 15.389 -9.182 -9.893 1.00 98.19 302 ARG A O 1
ATOM 2353 N N . ILE A 1 303 ? 13.401 -8.402 -9.157 1.00 98.62 303 ILE A N 1
ATOM 2354 C CA . ILE A 1 303 ? 13.361 -7.140 -9.894 1.00 98.62 303 ILE A CA 1
ATOM 2355 C C . ILE A 1 303 ? 13.172 -6.007 -8.895 1.00 98.62 303 ILE A C 1
ATOM 2357 O O . ILE A 1 303 ? 12.238 -6.041 -8.094 1.00 98.62 303 ILE A O 1
ATOM 2361 N N . GLU A 1 304 ? 14.034 -5.002 -8.960 1.00 98.56 304 GLU A N 1
ATOM 2362 C CA . GLU A 1 304 ? 13.942 -3.779 -8.166 1.00 98.56 304 GLU A CA 1
ATOM 2363 C C . GLU A 1 304 ? 13.330 -2.665 -9.018 1.00 98.56 304 GLU A C 1
ATOM 2365 O O . GLU A 1 304 ? 13.741 -2.449 -10.158 1.00 98.56 304 GLU A O 1
ATOM 2370 N N . PHE A 1 305 ? 12.348 -1.969 -8.457 1.00 98.56 305 PHE A N 1
ATOM 2371 C CA . PHE A 1 305 ? 11.670 -0.825 -9.046 1.00 98.56 305 PHE A CA 1
ATOM 2372 C C . PHE A 1 305 ? 12.105 0.426 -8.300 1.00 98.56 305 PHE A C 1
ATOM 2374 O O . PHE A 1 305 ? 12.049 0.484 -7.070 1.00 98.56 305 PHE A O 1
ATOM 2381 N N . ASP A 1 306 ? 12.489 1.441 -9.056 1.00 98.06 306 ASP A N 1
ATOM 2382 C CA . ASP A 1 306 ? 12.749 2.779 -8.557 1.00 98.06 306 ASP A CA 1
ATOM 2383 C C . ASP A 1 306 ? 12.058 3.775 -9.485 1.00 98.06 306 ASP A C 1
ATOM 2385 O O . ASP A 1 306 ? 12.440 3.952 -10.645 1.00 98.06 306 ASP A O 1
ATOM 2389 N N . LEU A 1 307 ? 10.951 4.330 -8.995 1.00 97.88 307 LEU A N 1
ATOM 2390 C CA . LEU A 1 307 ? 10.079 5.217 -9.752 1.00 97.88 307 LEU A CA 1
ATOM 2391 C C . LEU A 1 307 ? 10.202 6.630 -9.198 1.00 97.88 307 LEU A C 1
ATOM 2393 O O . LEU A 1 307 ? 10.029 6.824 -7.994 1.00 97.88 307 LEU A O 1
ATOM 2397 N N . ARG A 1 308 ? 10.418 7.620 -10.062 1.00 96.81 308 ARG A N 1
ATOM 2398 C CA . ARG A 1 308 ? 10.404 9.040 -9.700 1.00 96.81 308 ARG A CA 1
ATOM 2399 C C . ARG A 1 308 ? 9.301 9.769 -10.454 1.00 96.81 308 ARG A C 1
ATOM 2401 O O . ARG A 1 308 ? 9.216 9.696 -11.673 1.00 96.81 308 ARG A O 1
ATOM 2408 N N . PHE A 1 309 ? 8.463 10.478 -9.713 1.00 96.75 309 PHE A N 1
ATOM 2409 C CA . PHE A 1 309 ? 7.358 11.278 -10.219 1.00 96.75 309 PHE A CA 1
ATOM 2410 C C . PHE A 1 309 ? 7.718 12.745 -10.036 1.00 96.75 309 PHE A C 1
ATOM 2412 O O . PHE A 1 309 ? 7.678 13.262 -8.916 1.00 96.75 309 PHE A O 1
ATOM 2419 N N . ASP A 1 310 ? 8.046 13.422 -11.129 1.00 95.69 310 ASP A N 1
ATOM 2420 C CA . ASP A 1 310 ? 8.347 14.853 -11.150 1.00 95.69 310 ASP A CA 1
ATOM 2421 C C . ASP A 1 310 ? 7.050 15.647 -11.389 1.00 95.69 310 ASP A C 1
ATOM 2423 O O . ASP A 1 310 ? 6.914 16.414 -12.342 1.00 95.69 310 ASP A O 1
ATOM 2427 N N . TRP A 1 311 ? 6.045 15.395 -10.546 1.00 93.62 311 TRP A N 1
ATOM 2428 C CA . TRP A 1 311 ? 4.735 16.032 -10.648 1.00 93.62 311 TRP A CA 1
ATOM 2429 C C . TRP A 1 311 ? 4.667 17.344 -9.881 1.00 93.62 311 TRP A C 1
ATOM 2431 O O . TRP A 1 311 ? 5.099 17.435 -8.731 1.00 93.62 311 TRP A O 1
ATOM 2441 N N . ASN A 1 312 ? 4.026 18.336 -10.495 1.00 86.56 312 ASN A N 1
ATOM 2442 C CA . ASN A 1 312 ? 3.872 19.666 -9.905 1.00 86.56 312 ASN A CA 1
ATOM 2443 C C . ASN A 1 312 ? 2.685 19.764 -8.931 1.00 86.56 312 ASN A C 1
ATOM 2445 O O . ASN A 1 312 ? 2.653 20.664 -8.094 1.00 86.56 312 ASN A O 1
ATOM 2449 N N . ASP A 1 313 ? 1.714 18.851 -9.030 1.00 85.75 313 ASP A N 1
ATOM 2450 C CA . ASP A 1 313 ? 0.548 18.786 -8.148 1.00 85.75 313 ASP A CA 1
ATOM 2451 C C . ASP A 1 313 ? 0.106 17.336 -7.903 1.00 85.75 313 ASP A C 1
ATOM 2453 O O . ASP A 1 313 ? 0.030 16.520 -8.822 1.00 85.75 313 ASP A O 1
ATOM 2457 N N . TRP A 1 314 ? -0.230 17.043 -6.647 1.00 85.88 314 TRP A N 1
ATOM 2458 C CA . TRP A 1 314 ? -0.695 15.739 -6.166 1.00 85.88 314 TRP A CA 1
ATOM 2459 C C . TRP A 1 314 ? -2.190 15.731 -5.823 1.00 85.88 314 TRP A C 1
ATOM 2461 O O . TRP A 1 314 ? -2.758 14.663 -5.589 1.00 85.88 314 TRP A O 1
ATOM 2471 N N . GLY A 1 315 ? -2.824 16.908 -5.772 1.00 85.38 315 GLY A N 1
ATOM 2472 C CA . GLY A 1 315 ? -4.266 17.105 -5.684 1.00 85.38 315 GLY A CA 1
ATOM 2473 C C . GLY A 1 315 ? -5.004 16.248 -4.650 1.00 85.38 315 GLY A C 1
ATOM 2474 O O . GLY A 1 315 ? -4.487 15.858 -3.594 1.00 85.38 315 GLY A O 1
ATOM 2475 N N . LYS A 1 316 ? -6.270 15.963 -4.960 1.00 89.56 316 LYS A N 1
ATOM 2476 C CA . LYS A 1 316 ? -7.120 15.006 -4.247 1.00 89.56 316 LYS A CA 1
ATOM 2477 C C . LYS A 1 316 ? -7.387 13.835 -5.178 1.00 89.56 316 LYS A C 1
ATOM 2479 O O . LYS A 1 316 ? -8.265 13.919 -6.025 1.00 89.56 316 LYS A O 1
ATOM 2484 N N . GLY A 1 317 ? -6.629 12.763 -5.023 1.00 92.00 317 GLY A N 1
ATOM 2485 C CA . GLY A 1 317 ? -6.769 11.591 -5.870 1.00 92.00 317 GLY A CA 1
ATOM 2486 C C . GLY A 1 317 ? -6.283 10.335 -5.179 1.00 92.00 317 GLY A C 1
ATOM 2487 O O . GLY A 1 317 ? -6.074 10.317 -3.968 1.00 92.00 317 GLY A O 1
ATOM 2488 N N . VAL A 1 318 ? -6.120 9.300 -5.981 1.00 95.94 318 VAL A N 1
ATOM 2489 C CA . VAL A 1 318 ? -5.701 7.962 -5.596 1.00 95.94 318 VAL A CA 1
ATOM 2490 C C . VAL A 1 318 ? -4.532 7.600 -6.492 1.00 95.94 318 VAL A C 1
ATOM 2492 O O . VAL A 1 318 ? -4.692 7.677 -7.702 1.00 95.94 318 VAL A O 1
ATOM 2495 N N . LEU A 1 319 ? -3.381 7.228 -5.931 1.00 97.31 319 LEU A N 1
ATOM 2496 C CA . LEU A 1 319 ? -2.242 6.694 -6.681 1.00 97.31 319 LEU A CA 1
ATOM 2497 C C . LEU A 1 319 ? -1.970 5.271 -6.210 1.00 97.31 319 LEU A C 1
ATOM 2499 O O . LEU A 1 319 ? -1.549 5.058 -5.069 1.00 97.31 319 LEU A O 1
ATOM 2503 N N . ARG A 1 320 ? -2.155 4.318 -7.120 1.00 98.00 320 ARG A N 1
ATOM 2504 C CA . ARG A 1 320 ? -1.782 2.915 -6.938 1.00 98.00 320 ARG A CA 1
ATOM 2505 C C . ARG A 1 320 ? -0.723 2.557 -7.964 1.00 98.00 320 ARG A C 1
ATOM 2507 O O . ARG A 1 320 ? -0.795 2.973 -9.118 1.00 98.00 320 ARG A O 1
ATOM 2514 N N . LEU A 1 321 ? 0.297 1.847 -7.522 1.00 97.31 321 LEU A N 1
ATOM 2515 C CA . LEU A 1 321 ? 1.505 1.572 -8.282 1.00 97.31 321 LEU A CA 1
ATOM 2516 C C . LEU A 1 321 ? 1.978 0.148 -8.034 1.00 97.31 321 LEU A C 1
ATOM 2518 O O . LEU A 1 321 ? 1.541 -0.507 -7.085 1.00 97.31 321 LEU A O 1
ATOM 2522 N N . GLY A 1 322 ? 2.868 -0.326 -8.905 1.00 95.50 322 GLY A N 1
ATOM 2523 C CA . GLY A 1 322 ? 3.407 -1.674 -8.795 1.00 95.50 322 GLY A CA 1
ATOM 2524 C C . GLY A 1 322 ? 2.281 -2.700 -8.809 1.00 95.50 322 GLY A C 1
ATOM 2525 O O . GLY A 1 322 ? 2.215 -3.545 -7.927 1.00 95.50 322 GLY A O 1
ATOM 2526 N N . HIS A 1 323 ? 1.345 -2.597 -9.754 1.00 98.50 323 HIS A N 1
ATOM 2527 C CA . HIS A 1 323 ? 0.360 -3.658 -9.930 1.00 98.50 323 HIS A CA 1
ATOM 2528 C C . HIS A 1 323 ? 1.111 -4.969 -10.218 1.00 98.50 323 HIS A C 1
ATOM 2530 O O . HIS A 1 323 ? 1.975 -5.010 -11.089 1.00 98.50 323 HIS A O 1
ATOM 2536 N N . PHE A 1 324 ? 0.829 -6.032 -9.472 1.00 98.62 324 PHE A N 1
ATOM 2537 C CA . PHE A 1 324 ? 1.430 -7.356 -9.641 1.00 98.62 324 PHE A CA 1
ATOM 2538 C C . PHE A 1 324 ? 0.324 -8.345 -9.984 1.00 98.62 324 PHE A C 1
ATOM 2540 O O . PHE A 1 324 ? -0.322 -8.902 -9.093 1.00 98.62 324 PHE A O 1
ATOM 2547 N N . THR A 1 325 ? 0.068 -8.518 -11.280 1.00 98.56 325 THR A N 1
ATOM 2548 C CA . THR A 1 325 ? -1.006 -9.380 -11.785 1.00 98.56 325 THR A CA 1
ATOM 2549 C C . THR A 1 325 ? -0.506 -10.812 -11.897 1.00 98.56 325 THR A C 1
ATOM 2551 O O . THR A 1 325 ? 0.382 -11.103 -12.702 1.00 98.56 325 THR A O 1
ATOM 2554 N N . LEU A 1 326 ? -1.077 -11.710 -11.093 1.00 98.44 326 LEU A N 1
ATOM 2555 C CA . LEU A 1 326 ? -0.733 -13.127 -11.124 1.00 98.44 326 LEU A CA 1
ATOM 2556 C C . LEU A 1 326 ? -1.288 -13.766 -12.396 1.00 98.44 326 LEU A C 1
ATOM 2558 O O . LEU A 1 326 ? -2.468 -13.613 -12.719 1.00 98.44 326 LEU A O 1
ATOM 2562 N N . LEU A 1 327 ? -0.444 -14.536 -13.078 1.00 97.69 327 LEU A N 1
ATOM 2563 C CA . LEU A 1 327 ? -0.864 -15.365 -14.201 1.00 97.69 327 LEU A CA 1
ATOM 2564 C C . LEU A 1 327 ? -1.487 -16.662 -13.658 1.00 97.69 327 LEU A C 1
ATOM 2566 O O . LEU A 1 327 ? -0.772 -17.453 -13.038 1.00 97.69 327 LEU A O 1
ATOM 2570 N N . PRO A 1 328 ? -2.798 -16.914 -13.867 1.00 93.69 328 PRO A N 1
ATOM 2571 C CA . PRO A 1 328 ? -3.513 -17.984 -13.163 1.00 93.69 328 PRO A CA 1
ATOM 2572 C C . PRO A 1 328 ? -2.912 -19.378 -13.358 1.00 93.69 328 PRO A C 1
ATOM 2574 O O . PRO A 1 328 ? -2.909 -20.185 -12.435 1.00 93.69 328 PRO A O 1
ATOM 2577 N N . ASP A 1 329 ? -2.343 -19.643 -14.533 1.00 94.31 329 ASP A N 1
ATOM 2578 C CA . ASP A 1 329 ? -1.788 -20.948 -14.898 1.00 94.31 329 ASP A CA 1
ATOM 2579 C C . ASP A 1 329 ? -0.546 -21.358 -14.093 1.00 94.31 329 ASP A C 1
ATOM 2581 O O . ASP A 1 329 ? -0.149 -22.530 -14.158 1.00 94.31 329 ASP A O 1
ATOM 2585 N N . ALA A 1 330 ? 0.086 -20.413 -13.390 1.00 96.81 330 ALA A N 1
ATOM 2586 C CA . ALA A 1 330 ? 1.281 -20.630 -12.579 1.00 96.81 330 ALA A CA 1
ATOM 2587 C C . ALA A 1 330 ? 0.986 -20.985 -11.113 1.00 96.81 330 ALA A C 1
ATOM 2589 O O . ALA A 1 330 ? 1.921 -21.349 -10.396 1.00 96.81 330 ALA A O 1
ATOM 2590 N N . PHE A 1 331 ? -0.278 -20.898 -10.679 1.00 96.56 331 PHE A N 1
ATOM 2591 C CA . PHE A 1 331 ? -0.677 -21.083 -9.283 1.00 96.56 331 PHE A CA 1
ATOM 2592 C C . PHE A 1 331 ? -1.840 -22.070 -9.127 1.00 96.56 331 PHE A C 1
ATOM 2594 O O . PHE A 1 331 ? -2.796 -22.078 -9.902 1.00 96.56 331 PHE A O 1
ATOM 2601 N N . ASP A 1 332 ? -1.823 -22.847 -8.049 1.00 95.88 332 ASP A N 1
ATOM 2602 C CA . ASP A 1 332 ? -2.984 -23.562 -7.533 1.00 95.88 332 ASP A CA 1
ATOM 2603 C C . ASP A 1 332 ? -3.861 -22.613 -6.700 1.00 95.88 332 ASP A C 1
ATOM 2605 O O . ASP A 1 332 ? -3.605 -22.328 -5.526 1.00 95.88 332 ASP A O 1
ATOM 2609 N N . ALA A 1 333 ? -4.962 -22.162 -7.303 1.00 94.06 333 ALA A N 1
ATOM 2610 C CA . ALA A 1 333 ? -5.938 -21.277 -6.671 1.00 94.06 333 ALA A CA 1
ATOM 2611 C C . ALA A 1 333 ? -6.504 -21.806 -5.335 1.00 94.06 333 ALA A C 1
ATOM 2613 O O . ALA A 1 333 ? -6.952 -21.010 -4.507 1.00 94.06 333 ALA A O 1
ATOM 2614 N N . LYS A 1 334 ? -6.504 -23.128 -5.097 1.00 95.62 334 LYS A N 1
ATOM 2615 C CA . LYS A 1 334 ? -7.004 -23.722 -3.844 1.00 95.62 334 LYS A CA 1
ATOM 2616 C C . LYS A 1 334 ? -5.995 -23.631 -2.700 1.00 95.62 334 LYS A C 1
ATOM 2618 O O . LYS A 1 334 ? -6.408 -23.689 -1.543 1.00 95.62 334 LYS A O 1
ATOM 2623 N N . GLN A 1 335 ? -4.708 -23.494 -3.012 1.00 96.88 335 GLN A N 1
ATOM 2624 C CA . GLN A 1 335 ? -3.624 -23.397 -2.029 1.00 96.88 335 GLN A CA 1
ATOM 2625 C C . GLN A 1 335 ? -3.088 -21.972 -1.873 1.00 96.88 335 GLN A C 1
ATOM 2627 O O . GLN A 1 335 ? -2.251 -21.733 -1.009 1.00 96.88 335 GLN A O 1
ATOM 2632 N N . LEU A 1 336 ? -3.586 -21.020 -2.669 1.00 97.69 336 LEU A N 1
ATOM 2633 C CA . LEU A 1 336 ? -3.109 -19.645 -2.654 1.00 97.69 336 LEU A CA 1
ATOM 2634 C C . LEU A 1 336 ? -3.294 -18.992 -1.273 1.00 97.69 336 LEU A C 1
ATOM 2636 O O . LEU A 1 336 ? -4.390 -18.977 -0.692 1.00 97.69 336 LEU A O 1
ATOM 2640 N N . THR A 1 337 ? -2.206 -18.423 -0.767 1.00 98.19 337 THR A N 1
ATOM 2641 C CA . THR A 1 337 ? -2.141 -17.705 0.505 1.00 98.19 337 THR A CA 1
ATOM 2642 C C . THR A 1 337 ? -1.521 -16.328 0.331 1.00 98.19 337 THR A C 1
ATOM 2644 O O . THR A 1 337 ? -0.687 -16.139 -0.546 1.00 98.19 337 THR A O 1
ATOM 2647 N N . LEU A 1 338 ? -1.931 -15.383 1.179 1.00 98.31 338 LEU A N 1
ATOM 2648 C CA . LEU A 1 338 ? -1.282 -14.086 1.374 1.00 98.31 338 LEU A CA 1
ATOM 2649 C C . LEU A 1 338 ? -0.642 -14.073 2.764 1.00 98.31 338 LEU A C 1
ATOM 2651 O O . LEU A 1 338 ? -1.318 -14.418 3.734 1.00 98.31 338 LEU A O 1
ATOM 2655 N N . ALA A 1 339 ? 0.610 -13.645 2.880 1.00 98.06 339 ALA A N 1
ATOM 2656 C CA . ALA A 1 339 ? 1.285 -13.436 4.153 1.00 98.06 339 ALA A CA 1
ATOM 2657 C C . ALA A 1 339 ? 1.922 -12.044 4.239 1.00 98.06 339 ALA A C 1
ATOM 2659 O O . ALA A 1 339 ? 2.376 -11.505 3.236 1.00 98.06 339 ALA A O 1
ATOM 2660 N N . THR A 1 340 ? 1.923 -11.449 5.429 1.00 97.88 340 THR A N 1
ATOM 2661 C CA . THR A 1 340 ? 2.470 -10.106 5.707 1.00 97.88 340 THR A CA 1
ATOM 2662 C C . THR A 1 340 ? 2.547 -9.896 7.221 1.00 97.88 340 THR A C 1
ATOM 2664 O O . THR A 1 340 ? 2.077 -10.728 7.994 1.00 97.88 340 THR A O 1
ATOM 2667 N N . THR A 1 341 ? 3.091 -8.766 7.661 1.00 97.25 341 THR A N 1
ATOM 2668 C CA . THR A 1 341 ? 2.953 -8.258 9.033 1.00 97.25 341 THR A CA 1
ATOM 2669 C C . THR A 1 341 ? 2.012 -7.050 9.066 1.00 97.25 341 THR A C 1
ATOM 2671 O O . THR A 1 341 ? 2.097 -6.168 8.203 1.00 97.25 341 THR A O 1
ATOM 2674 N N . ASN A 1 342 ? 1.100 -7.005 10.045 1.00 95.06 342 ASN A N 1
ATOM 2675 C CA . ASN A 1 342 ? 0.185 -5.875 10.265 1.00 95.06 342 ASN A CA 1
ATOM 2676 C C . ASN A 1 342 ? 0.405 -5.163 11.617 1.00 95.06 342 ASN A C 1
ATOM 2678 O O . ASN A 1 342 ? -0.514 -4.552 12.162 1.00 95.06 342 ASN A O 1
ATOM 2682 N N . GLY A 1 343 ? 1.624 -5.224 12.158 1.00 90.81 343 GLY A N 1
ATOM 2683 C CA . GLY A 1 343 ? 2.023 -4.610 13.434 1.00 90.81 343 GLY A CA 1
ATOM 2684 C C . GLY A 1 343 ? 2.323 -5.614 14.549 1.00 90.81 343 GLY A C 1
ATOM 2685 O O . GLY A 1 343 ? 2.858 -5.228 15.585 1.00 90.81 343 GLY A O 1
ATOM 2686 N N . GLY A 1 344 ? 2.003 -6.892 14.335 1.00 89.75 344 GLY A N 1
ATOM 2687 C CA . GLY A 1 344 ? 2.403 -8.011 15.186 1.00 89.75 344 GLY A CA 1
ATOM 2688 C C . GLY A 1 344 ? 3.359 -8.969 14.471 1.00 89.75 344 GLY A C 1
ATOM 2689 O O . GLY A 1 344 ? 4.123 -8.574 13.590 1.00 89.75 344 GLY A O 1
ATOM 2690 N N . GLY A 1 345 ? 3.297 -10.249 14.846 1.00 92.81 345 GLY A N 1
ATOM 2691 C CA . GLY A 1 345 ? 4.020 -11.309 14.141 1.00 92.81 345 GLY A CA 1
ATOM 2692 C C . GLY A 1 345 ? 3.501 -11.544 12.712 1.00 92.81 345 GLY A C 1
ATOM 2693 O O . GLY A 1 345 ? 2.489 -10.966 12.317 1.00 92.81 345 GLY A O 1
ATOM 2694 N N . PRO A 1 346 ? 4.174 -12.401 11.924 1.00 95.62 346 PRO A N 1
ATOM 2695 C CA . PRO A 1 346 ? 3.721 -12.746 10.581 1.00 95.62 346 PRO A CA 1
ATOM 2696 C C . PRO A 1 346 ? 2.333 -13.392 10.588 1.00 95.62 346 PRO A C 1
ATOM 2698 O O . PRO A 1 346 ? 2.081 -14.359 11.308 1.00 95.62 346 PRO A O 1
ATOM 2701 N N . GLU A 1 347 ? 1.454 -12.893 9.730 1.00 96.44 347 GLU A N 1
ATOM 2702 C CA . GLU A 1 347 ? 0.099 -13.394 9.527 1.00 96.44 347 GLU A CA 1
ATOM 2703 C C . GLU A 1 347 ? 0.003 -14.065 8.159 1.00 96.44 347 GLU A C 1
ATOM 2705 O O . GLU A 1 347 ? 0.618 -13.610 7.193 1.00 96.44 347 GLU A O 1
ATOM 2710 N N . ARG A 1 348 ? -0.779 -15.147 8.058 1.00 97.06 348 ARG A N 1
ATOM 2711 C CA . ARG A 1 348 ? -0.995 -15.887 6.809 1.00 97.06 348 ARG A CA 1
ATOM 2712 C C . ARG A 1 348 ? -2.474 -16.186 6.612 1.00 97.06 348 ARG A C 1
ATOM 2714 O O . ARG A 1 348 ? -3.120 -16.799 7.459 1.00 97.06 348 ARG A O 1
ATOM 2721 N N . TYR A 1 349 ? -2.983 -15.836 5.440 1.00 97.31 349 TYR A N 1
ATOM 2722 C CA . TYR A 1 349 ? -4.386 -15.950 5.084 1.00 97.31 349 TYR A CA 1
ATOM 2723 C C . TYR A 1 349 ? -4.587 -16.853 3.871 1.00 97.31 349 TYR A C 1
ATOM 2725 O O . TYR A 1 349 ? -3.972 -16.645 2.829 1.00 97.31 349 TYR A O 1
ATOM 2733 N N . ARG A 1 350 ? -5.505 -17.821 3.967 1.00 97.19 350 ARG A N 1
ATOM 2734 C CA . ARG A 1 350 ? -5.961 -18.603 2.805 1.00 97.19 350 ARG A CA 1
ATOM 2735 C C . ARG A 1 350 ? -6.938 -17.789 1.961 1.00 97.19 350 ARG A C 1
ATOM 2737 O O . ARG A 1 350 ? -7.868 -17.186 2.501 1.00 97.19 350 ARG A O 1
ATOM 2744 N N . LEU A 1 351 ? -6.748 -17.812 0.643 1.00 97.69 351 LEU A N 1
ATOM 2745 C CA . LEU A 1 351 ? -7.562 -17.038 -0.300 1.00 97.69 351 LEU A CA 1
ATOM 2746 C C . LEU A 1 351 ? -8.668 -17.871 -0.962 1.00 97.69 351 LEU A C 1
ATOM 2748 O O . LEU A 1 351 ? -9.664 -17.316 -1.416 1.00 97.69 351 LEU A O 1
ATOM 2752 N N . ALA A 1 352 ? -8.543 -19.201 -0.954 1.00 95.19 352 ALA A N 1
ATOM 2753 C CA . ALA A 1 352 ? -9.508 -20.103 -1.575 1.00 95.19 352 ALA A CA 1
ATOM 2754 C C . ALA A 1 352 ? -10.960 -19.815 -1.144 1.00 95.19 352 ALA A C 1
ATOM 2756 O O . ALA A 1 352 ? -11.289 -19.787 0.045 1.00 95.19 352 ALA A O 1
ATOM 2757 N N . GLY A 1 353 ? -11.835 -19.616 -2.135 1.00 92.94 353 GLY A N 1
ATOM 2758 C CA . GLY A 1 353 ? -13.262 -19.354 -1.925 1.00 92.94 353 GLY A CA 1
ATOM 2759 C C . GLY A 1 353 ? -13.586 -17.968 -1.357 1.00 92.94 353 GLY A C 1
ATOM 2760 O O . GLY A 1 353 ? -14.717 -17.746 -0.927 1.00 92.94 353 GLY A O 1
ATOM 2761 N N . ARG A 1 354 ? -12.623 -17.041 -1.319 1.00 95.81 354 ARG A N 1
ATOM 2762 C CA . ARG A 1 354 ? -12.835 -15.664 -0.862 1.00 95.81 354 ARG A CA 1
ATOM 2763 C C . ARG A 1 354 ? -12.968 -14.713 -2.050 1.00 95.81 354 ARG A C 1
ATOM 2765 O O . ARG A 1 354 ? -12.407 -14.948 -3.112 1.00 95.81 354 ARG A O 1
ATOM 2772 N N . THR A 1 355 ? -13.685 -13.619 -1.825 1.00 96.44 355 THR A N 1
ATOM 2773 C CA . THR A 1 355 ? -13.667 -12.436 -2.688 1.00 96.44 355 THR A CA 1
ATOM 2774 C C . THR A 1 355 ? -13.106 -11.294 -1.859 1.00 96.44 355 THR A C 1
ATOM 2776 O O . THR A 1 355 ? -13.594 -11.032 -0.758 1.00 96.44 355 THR A O 1
ATOM 2779 N N . ILE A 1 356 ? -12.050 -10.661 -2.354 1.00 97.56 356 ILE A N 1
ATOM 2780 C CA . ILE A 1 356 ? -11.294 -9.627 -1.653 1.00 97.56 356 ILE A CA 1
ATOM 2781 C C . ILE A 1 356 ? -11.099 -8.468 -2.618 1.00 97.56 356 ILE A C 1
ATOM 2783 O O . ILE A 1 356 ? -10.582 -8.659 -3.714 1.00 97.56 356 ILE A O 1
ATOM 2787 N N . GLU A 1 357 ? -11.505 -7.274 -2.202 1.00 96.19 357 GLU A N 1
ATOM 2788 C CA . GLU A 1 357 ? -11.355 -6.042 -2.977 1.00 96.19 357 GLU A CA 1
ATOM 2789 C C . GLU A 1 357 ? -10.978 -4.909 -2.014 1.00 96.19 357 GLU A C 1
ATOM 2791 O O . GLU A 1 357 ? -11.799 -4.069 -1.642 1.00 96.19 357 GLU A O 1
ATOM 2796 N N . HIS A 1 358 ? -9.730 -4.912 -1.533 1.00 97.25 358 HIS A N 1
ATOM 2797 C CA . HIS A 1 358 ? -9.265 -3.914 -0.555 1.00 97.25 358 HIS A CA 1
ATOM 2798 C C . HIS A 1 358 ? -9.417 -2.483 -1.083 1.00 97.25 358 HIS A C 1
ATOM 2800 O O . HIS A 1 358 ? -9.936 -1.607 -0.386 1.00 97.25 358 HIS A O 1
ATOM 2806 N N . GLY A 1 359 ? -9.061 -2.288 -2.354 1.00 95.06 359 GLY A N 1
ATOM 2807 C CA . GLY A 1 359 ? -9.151 -1.016 -3.062 1.00 95.06 359 GLY A CA 1
ATOM 2808 C C . GLY A 1 359 ? -10.557 -0.615 -3.524 1.00 95.06 359 GLY A C 1
ATOM 2809 O O . GLY A 1 359 ? -10.665 0.380 -4.240 1.00 95.06 359 GLY A O 1
ATOM 2810 N N . ALA A 1 360 ? -11.614 -1.357 -3.164 1.00 94.31 360 ALA A N 1
ATOM 2811 C CA . ALA A 1 360 ? -12.988 -0.960 -3.467 1.00 94.31 360 ALA A CA 1
ATOM 2812 C C . ALA A 1 360 ? -13.405 0.256 -2.615 1.00 94.31 360 ALA A C 1
ATOM 2814 O O . ALA A 1 360 ? -13.184 0.243 -1.397 1.00 94.31 360 ALA A O 1
ATOM 2815 N N . PRO A 1 361 ? -14.031 1.287 -3.210 1.00 93.75 361 PRO A N 1
ATOM 2816 C CA . PRO A 1 361 ? -14.421 2.485 -2.481 1.00 93.75 361 PRO A CA 1
ATOM 2817 C C . PRO A 1 361 ? -15.553 2.199 -1.488 1.00 93.75 361 PRO A C 1
ATOM 2819 O O . PRO A 1 361 ? -16.488 1.451 -1.769 1.00 93.75 361 PRO A O 1
ATOM 2822 N N . VAL A 1 362 ? -15.501 2.845 -0.322 1.00 91.94 362 VAL A N 1
ATOM 2823 C CA . VAL A 1 362 ? -16.598 2.824 0.668 1.00 91.94 362 VAL A CA 1
ATOM 2824 C C . VAL A 1 362 ? -17.659 3.868 0.319 1.00 91.94 362 VAL A C 1
ATOM 2826 O O . VAL A 1 362 ? -18.836 3.697 0.625 1.00 91.94 362 VAL A O 1
ATOM 2829 N N . SER A 1 363 ? -17.241 4.976 -0.293 1.00 91.06 363 SER A N 1
ATOM 2830 C CA . SER A 1 363 ? -18.101 6.060 -0.773 1.00 91.06 363 SER A CA 1
ATOM 2831 C C . SER A 1 363 ? -17.342 6.895 -1.806 1.00 91.06 363 SER A C 1
ATOM 2833 O O . SER A 1 363 ? -16.143 6.700 -1.983 1.00 91.06 363 SER A O 1
ATOM 2835 N N . PHE A 1 364 ? -17.985 7.898 -2.406 1.00 86.94 364 PHE A N 1
ATOM 2836 C CA . PHE A 1 364 ? -17.304 8.855 -3.291 1.00 86.94 364 PHE A CA 1
ATOM 2837 C C . PHE A 1 364 ? -16.131 9.594 -2.640 1.00 86.94 364 PHE A C 1
ATOM 2839 O O . PHE A 1 364 ? -15.235 10.056 -3.339 1.00 86.94 364 PHE A O 1
ATOM 2846 N N . LEU A 1 365 ? -16.145 9.733 -1.312 1.00 88.44 365 LEU A N 1
ATOM 2847 C CA . LEU A 1 365 ? -15.079 10.408 -0.584 1.00 88.44 365 LEU A CA 1
ATOM 2848 C C . LEU A 1 365 ? -14.011 9.453 -0.078 1.00 88.44 365 LEU A C 1
ATOM 2850 O O . LEU A 1 365 ? -12.969 9.948 0.301 1.00 88.44 365 LEU A O 1
ATOM 2854 N N . VAL A 1 366 ? -14.256 8.139 -0.042 1.00 93.00 366 VAL A N 1
ATOM 2855 C CA . VAL A 1 366 ? -13.366 7.159 0.597 1.00 93.00 366 VAL A CA 1
ATOM 2856 C C . VAL A 1 366 ? -13.021 6.067 -0.408 1.00 93.00 366 VAL A C 1
ATOM 2858 O O . VAL A 1 366 ? -13.851 5.194 -0.677 1.00 93.00 366 VAL A O 1
ATOM 2861 N N . SER A 1 367 ? -11.809 6.125 -0.956 1.00 94.94 367 SER A N 1
ATOM 2862 C CA . SER A 1 367 ? -11.399 5.367 -2.148 1.00 94.94 367 SER A CA 1
ATOM 2863 C C . SER A 1 367 ? -11.026 3.904 -1.914 1.00 94.94 367 SER A C 1
ATOM 2865 O O . SER A 1 367 ? -10.941 3.137 -2.870 1.00 94.94 367 SER A O 1
ATOM 2867 N N . SER A 1 368 ? -10.832 3.496 -0.665 1.00 94.81 368 SER A N 1
ATOM 2868 C CA . SER A 1 368 ? -10.530 2.111 -0.298 1.00 94.81 368 SER A CA 1
ATOM 2869 C C . SER A 1 368 ? -11.322 1.695 0.930 1.00 94.81 368 SER A C 1
ATOM 2871 O O . SER A 1 368 ? -11.729 2.528 1.743 1.00 94.81 368 SER A O 1
ATOM 2873 N N . SER A 1 369 ? -11.567 0.395 1.058 1.00 91.75 369 SER A N 1
ATOM 2874 C CA . SER A 1 369 ? -12.294 -0.184 2.186 1.00 91.75 369 SER A CA 1
ATOM 2875 C C . SER A 1 369 ? -11.356 -0.813 3.203 1.00 91.75 369 SER A C 1
ATOM 2877 O O . SER A 1 369 ? -11.641 -0.765 4.400 1.00 91.75 369 SER A O 1
ATOM 2879 N N . HIS A 1 370 ? -10.242 -1.367 2.729 1.00 94.44 370 HIS A N 1
ATOM 2880 C CA . HIS A 1 370 ? -9.255 -2.084 3.521 1.00 94.44 370 HIS A CA 1
ATOM 2881 C C . HIS A 1 370 ? -7.867 -1.970 2.875 1.00 94.44 370 HIS A C 1
ATOM 2883 O O . HIS A 1 370 ? -7.694 -1.376 1.814 1.00 94.44 370 HIS A O 1
ATOM 2889 N N . GLY A 1 371 ? -6.888 -2.577 3.531 1.00 95.69 371 GLY A N 1
ATOM 2890 C CA . GLY A 1 371 ? -5.530 -2.806 3.059 1.00 95.69 371 GLY A CA 1
ATOM 2891 C C . GLY A 1 371 ? -4.798 -3.649 4.100 1.00 95.69 371 GLY A C 1
ATOM 2892 O O . GLY A 1 371 ? -5.356 -3.940 5.165 1.00 95.69 371 GLY A O 1
ATOM 2893 N N . PHE A 1 372 ? -3.565 -4.030 3.805 1.00 96.12 372 PHE A N 1
ATOM 2894 C CA . PHE A 1 372 ? -2.665 -4.676 4.755 1.00 96.12 372 PHE A CA 1
ATOM 2895 C C . PHE A 1 372 ? -1.410 -3.828 4.956 1.00 96.12 372 PHE A C 1
ATOM 2897 O O . PHE A 1 372 ? -0.958 -3.126 4.053 1.00 96.12 372 PHE A O 1
ATOM 2904 N N . GLY A 1 373 ? -0.890 -3.852 6.179 1.00 92.25 373 GLY A N 1
ATOM 2905 C CA . GLY A 1 373 ? 0.060 -2.862 6.670 1.00 92.25 373 GLY A CA 1
ATOM 2906 C C . GLY A 1 373 ? 1.456 -2.971 6.073 1.00 92.25 373 GLY A C 1
ATOM 2907 O O . GLY A 1 373 ? 2.090 -1.940 5.891 1.00 92.25 373 GLY A O 1
ATOM 2908 N N . MET A 1 374 ? 1.939 -4.186 5.784 1.00 96.38 374 MET A N 1
ATOM 2909 C CA . MET A 1 374 ? 3.345 -4.427 5.420 1.00 96.38 374 MET A CA 1
ATOM 2910 C C . MET A 1 374 ? 4.296 -3.767 6.433 1.00 96.38 374 MET A C 1
ATOM 2912 O O . MET A 1 374 ? 5.248 -3.082 6.061 1.00 96.38 374 MET A O 1
ATOM 2916 N N . THR A 1 375 ? 4.032 -3.933 7.735 1.00 95.19 375 THR A N 1
ATOM 2917 C CA . THR A 1 375 ? 4.746 -3.185 8.788 1.00 95.19 375 THR A CA 1
ATOM 2918 C C . THR A 1 375 ? 6.203 -3.591 8.939 1.00 95.19 375 THR A C 1
ATOM 2920 O O . THR A 1 375 ? 6.931 -2.900 9.627 1.00 95.19 375 THR A O 1
ATOM 2923 N N . GLU A 1 376 ? 6.637 -4.675 8.295 1.00 96.31 376 GLU A N 1
ATOM 2924 C CA . GLU A 1 376 ? 8.050 -5.046 8.144 1.00 96.31 376 GLU A CA 1
ATOM 2925 C C . GLU A 1 376 ? 8.559 -4.879 6.706 1.00 96.31 376 GLU A C 1
ATOM 2927 O O . GLU A 1 376 ? 9.604 -5.401 6.334 1.00 96.31 376 GLU A O 1
ATOM 2932 N N . GLY A 1 377 ? 7.816 -4.145 5.879 1.00 97.12 377 GLY A N 1
ATOM 2933 C CA . GLY A 1 377 ? 8.190 -3.819 4.511 1.00 97.12 377 GLY A CA 1
ATOM 2934 C C . GLY A 1 377 ? 8.000 -4.956 3.513 1.00 97.12 377 GLY A C 1
ATOM 2935 O O . GLY A 1 377 ? 8.635 -4.920 2.468 1.00 97.12 377 GLY A O 1
ATOM 2936 N N . TRP A 1 378 ? 7.161 -5.961 3.790 1.00 98.00 378 TRP A N 1
ATOM 2937 C CA . TRP A 1 378 ? 6.970 -7.084 2.869 1.00 98.00 378 TRP A CA 1
ATOM 2938 C C . TRP A 1 378 ? 5.559 -7.666 2.855 1.00 98.00 378 TRP A C 1
ATOM 2940 O O . TRP A 1 378 ? 4.825 -7.577 3.836 1.00 98.00 378 TRP A O 1
ATOM 2950 N N . ALA A 1 379 ? 5.227 -8.309 1.737 1.00 98.31 379 ALA A N 1
ATOM 2951 C CA . ALA A 1 379 ? 4.090 -9.203 1.581 1.00 98.31 379 ALA A CA 1
ATOM 2952 C C . ALA A 1 379 ? 4.465 -10.363 0.652 1.00 98.31 379 ALA A C 1
ATOM 2954 O O . ALA A 1 379 ? 5.256 -10.199 -0.274 1.00 98.31 379 ALA A O 1
ATOM 2955 N N . GLU A 1 380 ? 3.898 -11.536 0.893 1.00 98.38 380 GLU A N 1
ATOM 2956 C CA . GLU A 1 380 ? 4.156 -12.746 0.120 1.00 98.38 380 GLU A CA 1
ATOM 2957 C C . GLU A 1 380 ? 2.843 -13.362 -0.355 1.00 98.38 380 GLU A C 1
ATOM 2959 O O . GLU A 1 380 ? 1.885 -13.467 0.412 1.00 98.38 380 GLU A O 1
ATOM 2964 N N . ILE A 1 381 ? 2.796 -13.777 -1.617 1.00 98.38 381 ILE A N 1
ATOM 2965 C CA . ILE A 1 381 ? 1.672 -14.508 -2.194 1.00 98.38 381 ILE A CA 1
ATOM 2966 C C . ILE A 1 381 ? 2.169 -15.760 -2.902 1.00 98.38 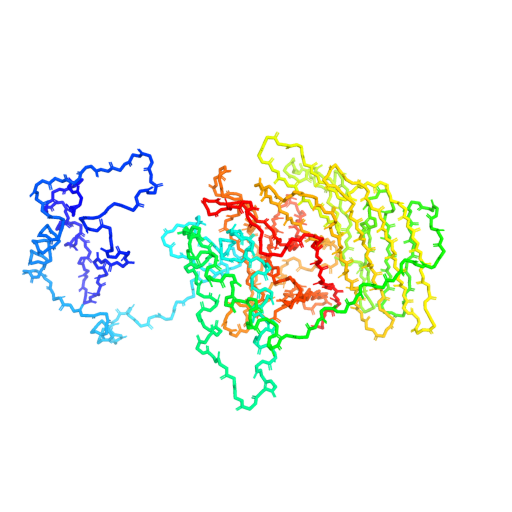381 ILE A C 1
ATOM 2968 O O . ILE A 1 381 ? 3.086 -15.708 -3.720 1.00 98.38 381 ILE A O 1
ATOM 2972 N N . GLY A 1 382 ? 1.562 -16.899 -2.590 1.00 97.69 382 GLY A N 1
ATOM 2973 C CA . GLY A 1 382 ? 1.992 -18.169 -3.158 1.00 97.69 382 GLY A CA 1
ATOM 2974 C C . GLY A 1 382 ? 1.120 -19.347 -2.761 1.00 97.69 382 GLY A C 1
ATOM 2975 O O . GLY A 1 382 ? 0.236 -19.233 -1.908 1.00 97.69 382 GLY A O 1
ATOM 2976 N N . ASP A 1 383 ? 1.367 -20.478 -3.409 1.00 97.00 383 ASP A N 1
ATOM 2977 C CA . ASP A 1 383 ? 0.597 -21.724 -3.284 1.00 97.00 383 ASP A CA 1
ATOM 2978 C C . ASP A 1 383 ? 1.428 -22.902 -2.727 1.00 97.00 383 ASP A C 1
ATOM 2980 O O . ASP A 1 383 ? 0.981 -24.049 -2.733 1.00 97.00 383 ASP A O 1
ATOM 2984 N N . GLY A 1 384 ? 2.651 -22.620 -2.261 1.00 94.56 384 GLY A N 1
ATOM 2985 C CA . GLY A 1 384 ? 3.629 -23.610 -1.797 1.00 94.56 384 GLY A CA 1
ATOM 2986 C C . GLY A 1 384 ? 4.497 -24.233 -2.899 1.00 94.56 384 GLY A C 1
ATOM 2987 O O . GLY A 1 384 ? 5.357 -25.051 -2.585 1.00 94.56 384 GLY A O 1
ATOM 2988 N N . LYS A 1 385 ? 4.287 -23.876 -4.173 1.00 94.81 385 LYS A N 1
ATOM 2989 C CA . LYS A 1 385 ? 5.138 -24.262 -5.318 1.00 94.81 385 LYS A CA 1
ATOM 2990 C C . LYS A 1 385 ? 5.683 -23.045 -6.058 1.00 94.81 385 LYS A C 1
ATOM 2992 O O . LYS A 1 385 ? 6.850 -23.017 -6.435 1.00 94.81 385 LYS A O 1
ATOM 2997 N N . THR A 1 386 ? 4.824 -22.058 -6.271 1.00 97.00 386 THR A N 1
ATOM 2998 C CA . THR A 1 386 ? 5.133 -20.759 -6.852 1.00 97.00 386 THR A CA 1
ATOM 2999 C C . THR A 1 386 ? 4.864 -19.707 -5.785 1.00 97.00 386 THR A C 1
ATOM 3001 O O . THR A 1 386 ? 3.729 -19.535 -5.335 1.00 97.00 386 THR A O 1
ATOM 3004 N N . GLY A 1 387 ? 5.915 -19.002 -5.379 1.00 97.50 387 GLY A N 1
ATOM 3005 C CA . GLY A 1 387 ? 5.853 -17.916 -4.411 1.00 97.50 387 GLY A CA 1
ATOM 3006 C C . GLY A 1 387 ? 6.396 -16.615 -4.990 1.00 97.50 387 GLY A C 1
ATOM 3007 O O . GLY A 1 387 ? 7.352 -16.614 -5.774 1.00 97.50 387 GLY A O 1
ATOM 3008 N N . LEU A 1 388 ? 5.766 -15.506 -4.620 1.00 98.50 388 LEU A N 1
ATOM 3009 C CA . LEU A 1 388 ? 6.194 -14.153 -4.937 1.00 98.50 388 LEU A CA 1
ATOM 3010 C C . LEU A 1 388 ? 6.260 -13.341 -3.652 1.00 98.50 388 LEU A C 1
ATOM 3012 O O . LEU A 1 388 ? 5.272 -13.249 -2.924 1.00 98.50 388 LEU A O 1
ATOM 3016 N N . ARG A 1 389 ? 7.394 -12.689 -3.422 1.00 98.50 389 ARG A N 1
ATOM 3017 C CA . ARG A 1 389 ? 7.585 -11.730 -2.340 1.00 98.50 389 ARG A CA 1
ATOM 3018 C C . ARG A 1 389 ? 7.723 -10.333 -2.913 1.00 98.50 389 ARG A C 1
ATOM 3020 O O . ARG A 1 389 ? 8.523 -10.111 -3.818 1.00 98.50 389 ARG A O 1
ATOM 3027 N N . ILE A 1 390 ? 6.951 -9.410 -2.363 1.00 98.69 390 ILE A N 1
ATOM 3028 C CA . ILE A 1 390 ? 7.019 -7.983 -2.641 1.00 98.69 390 ILE A CA 1
ATOM 3029 C C . ILE A 1 390 ? 7.633 -7.318 -1.419 1.00 98.69 390 ILE A C 1
ATOM 3031 O O . ILE A 1 390 ? 7.128 -7.498 -0.312 1.00 98.69 390 ILE A O 1
ATOM 3035 N N . ASP A 1 391 ? 8.694 -6.546 -1.621 1.00 98.56 391 ASP A N 1
ATOM 3036 C CA . ASP A 1 391 ? 9.326 -5.751 -0.568 1.00 98.56 391 ASP A CA 1
ATOM 3037 C C . ASP A 1 391 ? 9.190 -4.260 -0.891 1.00 98.56 391 ASP A C 1
ATOM 3039 O O . ASP A 1 391 ? 9.310 -3.870 -2.053 1.00 98.56 391 ASP A O 1
ATOM 3043 N N . VAL A 1 392 ? 8.969 -3.426 0.122 1.00 98.00 392 VAL A N 1
ATOM 3044 C CA . VAL A 1 392 ? 8.870 -1.964 0.007 1.00 98.00 392 VAL A CA 1
ATOM 3045 C C . VAL A 1 392 ? 9.952 -1.300 0.846 1.00 98.00 392 VAL A C 1
ATOM 3047 O O . VAL A 1 392 ? 10.178 -1.662 2.002 1.00 98.00 392 VAL A O 1
ATOM 3050 N N . ASP A 1 393 ? 10.611 -0.302 0.268 1.00 96.94 393 ASP A N 1
ATOM 3051 C CA . ASP A 1 393 ? 11.578 0.521 0.983 1.00 96.94 393 ASP A CA 1
ATOM 3052 C C . ASP A 1 393 ? 10.824 1.550 1.835 1.00 96.94 393 ASP A C 1
ATOM 3054 O O . ASP A 1 393 ? 10.423 2.622 1.367 1.00 96.94 393 ASP A O 1
ATOM 3058 N N . ARG A 1 394 ? 10.598 1.201 3.105 1.00 96.50 394 ARG A N 1
ATOM 3059 C CA . ARG A 1 394 ? 9.840 2.033 4.049 1.00 96.50 394 ARG A CA 1
ATOM 3060 C C . ARG A 1 394 ? 10.527 3.363 4.362 1.00 96.50 394 ARG A C 1
ATOM 3062 O O . ARG A 1 394 ? 9.843 4.283 4.802 1.00 96.50 394 ARG A O 1
ATOM 3069 N N . THR A 1 395 ? 11.835 3.474 4.127 1.00 95.62 395 THR A N 1
ATOM 3070 C CA . THR A 1 395 ? 12.593 4.717 4.332 1.00 95.62 395 THR A CA 1
ATOM 3071 C C . THR A 1 395 ? 12.285 5.752 3.253 1.00 95.62 395 THR A C 1
ATOM 3073 O O . THR A 1 395 ? 12.302 6.952 3.526 1.00 95.62 395 THR A O 1
ATOM 3076 N N . ILE A 1 396 ? 11.919 5.291 2.052 1.00 94.69 396 ILE A N 1
ATOM 3077 C CA . ILE A 1 396 ? 11.560 6.126 0.900 1.00 94.69 396 ILE A CA 1
ATOM 3078 C C . ILE A 1 396 ? 10.047 6.334 0.826 1.00 94.69 396 ILE A C 1
ATOM 3080 O O . ILE A 1 396 ? 9.571 7.468 0.752 1.00 94.69 396 ILE A O 1
ATOM 3084 N N . ALA A 1 397 ? 9.283 5.241 0.851 1.00 93.81 397 ALA A N 1
ATOM 3085 C CA . ALA A 1 397 ? 7.831 5.257 0.742 1.00 93.81 397 ALA A CA 1
ATOM 3086 C C . ALA A 1 397 ? 7.228 4.008 1.419 1.00 93.81 397 ALA A C 1
ATOM 3088 O O . ALA A 1 397 ? 7.211 2.934 0.815 1.00 93.81 397 ALA A O 1
ATOM 3089 N N . PRO A 1 398 ? 6.686 4.118 2.648 1.00 95.50 398 PRO A N 1
ATOM 3090 C CA . PRO A 1 398 ? 5.994 3.021 3.321 1.00 95.50 398 PRO A CA 1
ATOM 3091 C C . PRO A 1 398 ? 4.595 2.829 2.717 1.00 95.50 398 PRO A C 1
ATOM 3093 O O . PRO A 1 398 ? 3.589 3.310 3.238 1.00 95.50 398 PRO A O 1
ATO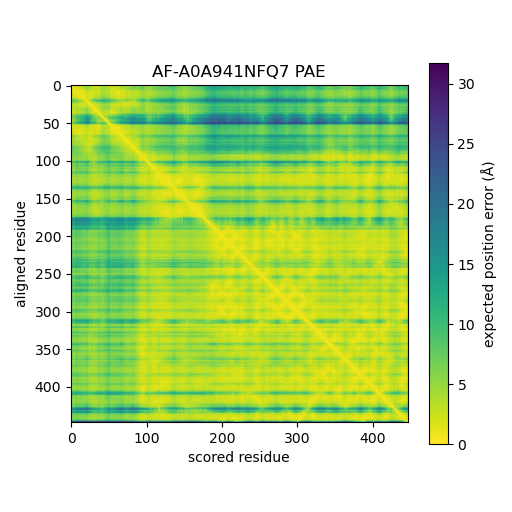M 3096 N N . LEU A 1 399 ? 4.567 2.176 1.557 1.00 97.56 399 LEU A N 1
ATOM 3097 C CA . LEU A 1 399 ? 3.371 1.932 0.755 1.00 97.56 399 LEU A CA 1
ATOM 3098 C C . LEU A 1 399 ? 2.378 1.017 1.483 1.00 97.56 399 LEU A C 1
ATOM 3100 O O . LEU A 1 399 ? 2.771 0.096 2.196 1.00 97.56 399 LEU A O 1
ATOM 3104 N N . LEU A 1 400 ? 1.082 1.247 1.257 1.00 97.75 400 LEU A N 1
ATOM 3105 C CA . LEU A 1 400 ? 0.014 0.396 1.780 1.00 97.75 400 LEU A CA 1
ATOM 3106 C C . LEU A 1 400 ? -0.262 -0.754 0.806 1.00 97.75 400 LEU A C 1
ATOM 3108 O O . LEU A 1 400 ? -0.559 -0.515 -0.364 1.00 97.75 400 LEU A O 1
ATOM 3112 N N . GLY A 1 401 ? -0.232 -1.991 1.289 1.00 98.00 401 GLY A N 1
ATOM 3113 C CA . GLY A 1 401 ? -0.553 -3.153 0.473 1.00 98.00 401 GLY A CA 1
ATOM 3114 C C . GLY A 1 401 ? -2.057 -3.337 0.265 1.00 98.00 401 GLY A C 1
ATOM 3115 O O . GLY A 1 401 ? -2.859 -3.167 1.188 1.00 98.00 401 GLY A O 1
ATOM 3116 N N . MET A 1 402 ? -2.454 -3.702 -0.953 1.00 98.31 402 MET A N 1
ATOM 3117 C CA . MET A 1 402 ? -3.837 -4.020 -1.311 1.00 98.31 402 MET A CA 1
ATOM 3118 C C . MET A 1 402 ? -3.910 -5.285 -2.161 1.00 98.31 402 MET A C 1
ATOM 3120 O O . MET A 1 402 ? -3.042 -5.543 -2.992 1.00 98.31 402 MET A O 1
ATOM 3124 N N . LEU A 1 403 ? -4.974 -6.064 -1.969 1.00 98.44 403 LEU A N 1
ATOM 3125 C CA . LEU A 1 403 ? -5.274 -7.253 -2.759 1.00 98.44 403 LEU A CA 1
ATOM 3126 C C . LEU A 1 403 ? -6.632 -7.104 -3.447 1.00 98.44 403 LEU A C 1
ATOM 3128 O O . LEU A 1 403 ? -7.640 -6.779 -2.809 1.00 98.44 403 LEU A O 1
ATOM 3132 N N . THR A 1 404 ? -6.651 -7.427 -4.737 1.00 98.00 404 THR A N 1
ATOM 3133 C CA . THR A 1 404 ? -7.868 -7.790 -5.462 1.00 98.00 404 THR A CA 1
ATOM 3134 C C . THR A 1 404 ? -7.790 -9.272 -5.801 1.00 98.00 404 THR A C 1
ATOM 3136 O O . THR A 1 404 ? -6.883 -9.698 -6.508 1.00 98.00 404 THR A O 1
ATOM 3139 N N . HIS A 1 405 ? -8.719 -10.066 -5.280 1.00 97.69 405 HIS A N 1
ATOM 3140 C CA . HIS A 1 405 ? -8.813 -11.505 -5.505 1.00 97.69 405 HIS A CA 1
ATOM 3141 C C . HIS A 1 405 ? -10.280 -11.881 -5.687 1.00 97.69 405 HIS A C 1
ATOM 3143 O O . HIS A 1 405 ? -11.072 -11.780 -4.748 1.00 97.69 405 HIS A O 1
ATOM 3149 N N . ARG A 1 406 ? -10.658 -12.303 -6.893 1.00 95.25 406 ARG A N 1
ATOM 3150 C CA . ARG A 1 406 ? -12.036 -12.694 -7.210 1.00 95.25 406 ARG A CA 1
ATOM 3151 C C . ARG A 1 406 ? -12.080 -13.720 -8.329 1.00 95.25 406 ARG A C 1
ATOM 3153 O O . ARG A 1 406 ? -11.250 -13.711 -9.237 1.00 95.25 406 ARG A O 1
ATOM 3160 N N . ARG A 1 407 ? -13.082 -14.596 -8.282 1.00 92.94 407 ARG A N 1
ATOM 3161 C CA . ARG A 1 407 ? -13.395 -15.482 -9.409 1.00 92.94 407 ARG A CA 1
ATOM 3162 C C . ARG A 1 407 ? -14.181 -14.722 -10.474 1.00 92.94 407 ARG A C 1
ATOM 3164 O O . ARG A 1 407 ? -15.023 -13.893 -10.140 1.00 92.94 407 ARG A O 1
ATOM 3171 N N . ALA A 1 408 ? -13.930 -15.065 -11.729 1.00 89.56 408 ALA A N 1
ATOM 3172 C CA . ALA A 1 408 ? -14.697 -14.631 -12.888 1.00 89.56 408 ALA A CA 1
ATOM 3173 C C . ALA A 1 408 ? -14.948 -15.862 -13.767 1.00 89.56 408 ALA A C 1
ATOM 3175 O O . ALA A 1 408 ? -14.063 -16.325 -14.491 1.00 89.56 408 ALA A O 1
ATOM 3176 N N . GLY A 1 409 ? -16.132 -16.459 -13.605 1.00 87.00 409 GLY A N 1
ATOM 3177 C CA . GLY A 1 409 ? -16.431 -17.788 -14.136 1.00 87.00 409 GLY A CA 1
ATOM 3178 C C . GLY A 1 409 ? -15.494 -18.849 -13.549 1.00 87.00 409 GLY A C 1
ATOM 3179 O O . GLY A 1 409 ? -15.361 -18.986 -12.328 1.00 87.00 409 GLY A O 1
ATOM 3180 N N . GLU A 1 410 ? -14.824 -19.599 -14.421 1.00 86.44 410 GLU A N 1
ATOM 3181 C CA . GLU A 1 410 ? -13.854 -20.622 -14.016 1.00 86.44 410 GLU A CA 1
ATOM 3182 C C . GLU A 1 410 ? -12.474 -20.044 -13.679 1.00 86.44 410 GLU A C 1
ATOM 3184 O O . GLU A 1 410 ? -11.726 -20.663 -12.918 1.00 86.44 410 GLU A O 1
ATOM 3189 N N . LYS A 1 411 ? -12.168 -18.840 -14.177 1.00 91.62 411 LYS A N 1
ATOM 3190 C CA . LYS A 1 411 ? -10.868 -18.182 -14.025 1.00 91.62 411 LYS A CA 1
ATOM 3191 C C . LYS A 1 411 ? -10.781 -17.395 -12.717 1.00 91.62 411 LYS A C 1
ATOM 3193 O O . LYS A 1 411 ? -11.785 -17.024 -12.102 1.00 91.62 411 LYS A O 1
ATOM 3198 N N . LEU A 1 412 ? -9.549 -17.133 -12.292 1.00 94.19 412 LEU A N 1
ATOM 3199 C CA . LEU A 1 412 ? -9.238 -16.333 -11.114 1.00 94.19 412 LEU A CA 1
ATOM 3200 C C . LEU A 1 412 ? -8.532 -15.047 -11.542 1.00 94.19 412 LEU A C 1
ATOM 3202 O O . LEU A 1 412 ? -7.552 -15.107 -12.278 1.00 94.19 412 LEU A O 1
ATOM 3206 N N . PHE A 1 413 ? -8.998 -13.906 -11.044 1.00 97.19 413 PHE A N 1
ATOM 3207 C CA . PHE A 1 413 ? -8.235 -12.667 -11.064 1.00 97.19 413 PHE A CA 1
ATOM 3208 C C . PHE A 1 413 ? -7.606 -12.449 -9.692 1.00 97.19 413 PHE A C 1
ATOM 3210 O O . PHE A 1 413 ? -8.303 -12.483 -8.674 1.00 97.19 413 PHE A O 1
ATOM 3217 N N . CYS A 1 414 ? -6.291 -12.251 -9.665 1.00 98.12 414 CYS A N 1
ATOM 3218 C CA . CYS A 1 414 ? -5.545 -11.992 -8.444 1.00 98.12 414 CYS A CA 1
ATOM 3219 C C . CYS A 1 414 ? -4.438 -10.976 -8.727 1.00 98.12 414 CYS A C 1
ATOM 3221 O O . CYS A 1 414 ? -3.556 -11.229 -9.547 1.00 98.12 414 CYS A O 1
ATOM 3223 N N . GLN A 1 415 ? -4.486 -9.834 -8.050 1.00 98.31 415 GLN A N 1
ATOM 3224 C CA . GLN A 1 415 ? -3.535 -8.749 -8.238 1.00 98.31 415 GLN A CA 1
ATOM 3225 C C . GLN A 1 415 ? -3.212 -8.098 -6.895 1.00 98.31 415 GLN A C 1
ATOM 3227 O O . GLN A 1 415 ? -4.121 -7.683 -6.168 1.00 98.31 415 GLN A O 1
ATOM 3232 N N . ILE A 1 416 ? -1.922 -7.996 -6.581 1.00 98.56 416 ILE A N 1
ATOM 3233 C CA . ILE A 1 416 ? -1.442 -7.147 -5.484 1.00 98.56 416 ILE A CA 1
ATOM 3234 C C . ILE A 1 416 ? -1.151 -5.757 -6.041 1.00 98.56 416 ILE A C 1
ATOM 3236 O O . ILE A 1 416 ? -0.679 -5.622 -7.165 1.00 98.56 416 ILE A O 1
ATOM 3240 N N . GLN A 1 417 ? -1.451 -4.726 -5.263 1.00 97.81 417 GLN A N 1
ATOM 3241 C CA . GLN A 1 417 ? -1.202 -3.332 -5.611 1.00 97.81 417 GLN A CA 1
ATOM 3242 C C . GLN A 1 417 ? -0.581 -2.630 -4.407 1.00 97.81 417 GLN A C 1
ATOM 3244 O O . GLN A 1 417 ? -0.907 -2.955 -3.261 1.00 97.81 417 GLN A O 1
ATOM 3249 N N . LEU A 1 418 ? 0.277 -1.648 -4.662 1.00 98.50 418 LEU A N 1
ATOM 3250 C CA . LEU A 1 418 ? 0.842 -0.790 -3.631 1.00 98.50 418 LEU A CA 1
ATOM 3251 C C . LEU A 1 418 ? 0.192 0.586 -3.743 1.00 98.50 418 LEU A C 1
ATOM 3253 O O . LEU A 1 418 ? 0.262 1.235 -4.783 1.00 98.50 418 LEU A O 1
ATOM 3257 N N . SER A 1 419 ? -0.465 1.039 -2.686 1.00 98.00 419 SER A N 1
ATOM 3258 C CA . SER A 1 419 ? -1.067 2.365 -2.652 1.00 98.00 419 SER A CA 1
ATOM 3259 C C . SER A 1 419 ? -0.097 3.370 -2.042 1.00 98.00 419 SER A C 1
ATOM 3261 O O . SER A 1 419 ? 0.485 3.131 -0.982 1.00 98.00 419 SER A O 1
ATOM 3263 N N . ALA A 1 420 ? 0.081 4.491 -2.737 1.00 96.62 420 ALA A N 1
ATOM 3264 C CA . ALA A 1 420 ? 0.899 5.628 -2.323 1.00 96.62 420 ALA A CA 1
ATOM 3265 C C . ALA A 1 420 ? 0.061 6.843 -1.920 1.00 96.62 420 ALA A C 1
ATOM 3267 O O . ALA A 1 420 ? 0.547 7.727 -1.213 1.00 96.62 420 ALA A O 1
ATOM 3268 N N . LEU A 1 421 ? -1.181 6.905 -2.398 1.00 95.19 421 LEU A N 1
ATOM 3269 C CA . LEU A 1 421 ? -2.106 7.986 -2.118 1.00 95.19 421 LEU A CA 1
ATOM 3270 C C . LEU A 1 421 ? -3.532 7.449 -2.191 1.00 95.19 421 LEU A C 1
ATOM 3272 O O . LEU A 1 421 ? -3.893 6.782 -3.156 1.00 95.19 421 LEU A O 1
ATOM 3276 N N . GLU A 1 422 ? -4.352 7.788 -1.204 1.00 95.69 422 GLU A N 1
ATOM 3277 C CA . GLU A 1 422 ? -5.788 7.510 -1.212 1.00 95.69 422 GLU A CA 1
ATOM 3278 C C . GLU A 1 422 ? -6.571 8.783 -0.868 1.00 95.69 422 GLU A C 1
ATOM 3280 O O . GLU A 1 422 ? -6.010 9.797 -0.436 1.00 95.69 422 GLU A O 1
ATOM 3285 N N . LEU A 1 423 ? -7.882 8.726 -1.084 1.00 93.44 423 LEU A N 1
ATOM 3286 C CA . LEU A 1 423 ? -8.814 9.814 -0.842 1.00 93.44 423 LEU A CA 1
ATOM 3287 C C . LEU A 1 423 ? -9.718 9.478 0.351 1.00 93.44 423 LEU A C 1
ATOM 3289 O O . LEU A 1 423 ? -10.337 8.415 0.379 1.00 93.44 423 LEU A O 1
ATOM 3293 N N . ASP A 1 424 ? -9.799 10.404 1.309 1.00 90.88 424 ASP A N 1
ATOM 3294 C CA . ASP A 1 424 ? -10.770 10.433 2.411 1.00 90.88 424 ASP A CA 1
ATOM 3295 C C . ASP A 1 424 ? -11.064 11.884 2.868 1.00 90.88 424 ASP A C 1
ATOM 3297 O O . ASP A 1 424 ? -10.586 12.858 2.274 1.00 90.88 424 ASP A O 1
ATOM 3301 N N . ASP A 1 425 ? -11.846 12.049 3.942 1.00 86.38 425 ASP A N 1
ATOM 3302 C CA . ASP A 1 425 ? -12.191 13.347 4.545 1.00 86.38 425 ASP A CA 1
ATOM 3303 C C . ASP A 1 425 ? -11.000 14.098 5.176 1.00 86.38 425 ASP A C 1
ATOM 3305 O O . ASP A 1 425 ? -11.113 15.282 5.504 1.00 86.38 425 ASP A O 1
ATOM 3309 N N . THR A 1 426 ? -9.854 13.440 5.347 1.00 87.38 426 THR A N 1
ATOM 3310 C CA . THR A 1 426 ? -8.616 14.027 5.879 1.00 87.38 426 THR A CA 1
ATOM 3311 C C . THR A 1 426 ? -7.672 14.542 4.811 1.00 87.38 426 THR A C 1
ATOM 3313 O O . THR A 1 426 ? -6.762 15.304 5.151 1.00 87.38 426 THR A O 1
ATOM 3316 N N . ARG A 1 427 ? -7.869 14.162 3.540 1.00 88.75 427 ARG A N 1
ATOM 3317 C CA . ARG A 1 427 ? -6.965 14.552 2.457 1.00 88.75 427 ARG A CA 1
ATOM 3318 C C . ARG A 1 427 ? -6.860 16.070 2.361 1.00 88.75 427 ARG A C 1
ATOM 3320 O O . ARG A 1 427 ? -7.830 16.774 2.054 1.00 88.75 427 ARG A O 1
ATOM 3327 N N . LYS A 1 428 ? -5.637 16.561 2.534 1.00 84.88 428 LYS A N 1
ATOM 3328 C CA . LYS A 1 428 ? -5.257 17.953 2.312 1.00 84.88 428 LYS A CA 1
ATOM 3329 C C . LYS A 1 428 ? -4.113 17.992 1.293 1.00 84.88 428 LYS A C 1
ATOM 3331 O O . LYS A 1 428 ? -3.190 17.196 1.428 1.00 84.88 428 LYS A O 1
ATOM 3336 N N . PRO A 1 429 ? -4.159 18.881 0.285 1.00 74.19 429 PRO A N 1
ATOM 3337 C CA . PRO A 1 429 ? -3.095 18.989 -0.719 1.00 74.19 429 PRO A CA 1
ATOM 3338 C C . PRO A 1 429 ? -1.744 19.466 -0.167 1.00 74.19 429 PRO A C 1
ATOM 3340 O O . PRO A 1 429 ? -0.760 19.441 -0.897 1.00 74.19 429 PRO A O 1
ATOM 3343 N N . ASP A 1 430 ? -1.683 19.908 1.094 1.00 77.00 430 ASP A N 1
ATOM 3344 C CA . ASP A 1 430 ? -0.437 20.349 1.719 1.00 77.00 430 ASP A CA 1
ATOM 3345 C C . ASP A 1 430 ? 0.595 19.221 1.757 1.00 77.00 430 ASP A C 1
ATOM 3347 O O . ASP A 1 430 ? 0.312 18.104 2.198 1.00 77.00 430 ASP A O 1
ATOM 3351 N N . VAL A 1 431 ? 1.815 19.555 1.348 1.00 80.06 431 VAL A N 1
ATOM 3352 C CA . VAL A 1 431 ? 2.915 18.603 1.210 1.00 80.06 431 VAL A CA 1
ATOM 3353 C C . VAL A 1 431 ? 3.930 18.802 2.340 1.00 80.06 431 VAL A C 1
ATOM 3355 O O . VAL A 1 431 ? 4.221 19.939 2.734 1.00 80.06 431 VAL A O 1
ATOM 3358 N N . TYR A 1 432 ? 4.465 17.704 2.883 1.00 84.69 432 TYR A N 1
ATOM 3359 C CA . TYR A 1 432 ? 5.575 17.750 3.838 1.00 84.69 432 TYR A CA 1
ATOM 3360 C C . TYR A 1 432 ? 6.902 17.984 3.107 1.00 84.69 432 TYR A C 1
ATOM 3362 O O . TYR A 1 432 ? 7.622 18.926 3.440 1.00 84.69 432 TYR A O 1
ATOM 3370 N N . ARG A 1 433 ? 7.194 17.164 2.088 1.00 80.12 433 ARG A N 1
ATOM 3371 C CA . ARG A 1 433 ? 8.377 17.297 1.223 1.00 80.12 433 ARG A CA 1
ATOM 3372 C C . ARG A 1 433 ? 7.967 17.770 -0.178 1.00 80.12 433 ARG A C 1
ATOM 3374 O O . ARG A 1 433 ? 7.379 16.982 -0.916 1.00 80.12 433 ARG A O 1
ATOM 3381 N N . PRO A 1 434 ? 8.231 19.034 -0.556 1.00 82.88 434 PRO A N 1
ATOM 3382 C CA . PRO A 1 434 ? 7.964 19.496 -1.914 1.00 82.88 434 PRO A CA 1
ATOM 3383 C C . PRO A 1 434 ? 8.915 18.830 -2.918 1.00 82.88 434 PRO A C 1
ATOM 3385 O O . PRO A 1 434 ? 10.001 18.383 -2.552 1.00 82.88 434 PRO A O 1
ATOM 3388 N N . GLY A 1 435 ? 8.526 18.835 -4.193 1.00 86.25 435 GLY A N 1
ATOM 3389 C CA . GLY A 1 435 ? 9.343 18.319 -5.289 1.00 86.25 435 GLY A CA 1
ATOM 3390 C C . GLY A 1 435 ? 9.003 16.880 -5.695 1.00 86.25 435 GLY A C 1
ATOM 3391 O O . GLY A 1 435 ? 7.902 16.398 -5.401 1.00 86.25 435 GLY A O 1
ATOM 3392 N N . PRO A 1 436 ? 9.925 16.211 -6.409 1.00 91.50 436 PRO A N 1
ATOM 3393 C CA . PRO A 1 436 ? 9.686 14.884 -6.956 1.00 91.50 436 PRO A CA 1
ATOM 3394 C C . PRO A 1 436 ? 9.463 13.844 -5.861 1.00 91.50 436 PRO A C 1
ATOM 3396 O O . PRO A 1 436 ? 10.153 13.845 -4.839 1.00 91.50 436 PRO A O 1
ATOM 3399 N N . ARG A 1 437 ? 8.533 12.913 -6.089 1.00 93.56 437 ARG A N 1
ATOM 3400 C CA . ARG A 1 437 ? 8.334 11.765 -5.194 1.00 93.56 437 ARG A CA 1
ATOM 3401 C C . ARG A 1 437 ? 8.978 10.526 -5.769 1.00 93.56 437 ARG A C 1
ATOM 3403 O O . ARG A 1 437 ? 8.827 10.243 -6.954 1.00 93.56 437 ARG A O 1
ATOM 3410 N N . ARG A 1 438 ? 9.658 9.777 -4.910 1.00 95.12 438 ARG A N 1
ATOM 3411 C CA . ARG A 1 438 ? 10.317 8.526 -5.264 1.00 95.12 438 ARG A CA 1
ATOM 3412 C C . ARG A 1 438 ? 9.620 7.356 -4.584 1.00 95.12 438 ARG A C 1
ATOM 3414 O O . ARG A 1 438 ? 9.187 7.480 -3.443 1.00 95.12 438 ARG A O 1
ATOM 3421 N N . PHE A 1 439 ? 9.538 6.228 -5.274 1.00 97.31 439 PHE A N 1
ATOM 3422 C CA . PHE A 1 439 ? 8.963 4.990 -4.766 1.00 97.31 439 PHE A CA 1
ATOM 3423 C C . PHE A 1 439 ? 9.910 3.844 -5.089 1.00 97.31 439 PHE A C 1
ATOM 3425 O O . PHE A 1 439 ? 10.222 3.617 -6.258 1.00 97.31 439 PHE A O 1
ATOM 3432 N N . ARG A 1 440 ? 10.356 3.126 -4.055 1.00 97.62 440 ARG A N 1
ATOM 3433 C CA . ARG A 1 440 ? 11.237 1.968 -4.198 1.00 97.62 440 ARG A CA 1
ATOM 3434 C C . ARG A 1 440 ? 10.585 0.729 -3.619 1.00 97.62 440 ARG A C 1
ATOM 3436 O O . ARG A 1 440 ? 10.131 0.716 -2.477 1.00 97.62 440 ARG A O 1
ATOM 3443 N N . PHE A 1 441 ? 10.530 -0.307 -4.434 1.00 98.38 441 PHE A N 1
ATOM 3444 C CA . PHE A 1 441 ? 9.975 -1.600 -4.068 1.00 98.38 441 PHE A CA 1
ATOM 3445 C C . PHE A 1 441 ? 10.578 -2.675 -4.967 1.00 98.38 441 PHE A C 1
ATOM 3447 O O . PHE A 1 441 ? 11.282 -2.383 -5.931 1.00 98.38 441 PHE A O 1
ATOM 3454 N N . SER A 1 442 ? 10.343 -3.939 -4.657 1.00 98.50 442 SER A N 1
ATOM 3455 C CA . SER A 1 442 ? 10.833 -5.049 -5.464 1.00 98.50 442 SER A CA 1
ATOM 3456 C C . SER A 1 442 ? 9.831 -6.184 -5.488 1.00 98.50 442 SER A C 1
ATOM 3458 O O . SER A 1 442 ? 8.983 -6.282 -4.603 1.00 98.50 442 SER A O 1
ATOM 3460 N N . VAL A 1 443 ? 9.953 -7.048 -6.489 1.00 98.69 443 VAL A N 1
ATOM 3461 C CA . VAL A 1 443 ? 9.304 -8.356 -6.491 1.00 98.69 443 VAL A CA 1
ATOM 3462 C C . VAL A 1 443 ? 10.342 -9.428 -6.765 1.00 98.69 443 VAL A C 1
ATOM 3464 O O . VAL A 1 443 ? 11.193 -9.267 -7.640 1.00 98.69 443 VAL A O 1
ATOM 3467 N N . GLY A 1 444 ? 10.290 -10.520 -6.017 1.00 98.25 444 GLY A N 1
ATOM 3468 C CA . GLY A 1 444 ? 11.161 -11.668 -6.208 1.00 98.25 444 GLY A CA 1
ATOM 3469 C C . GLY A 1 444 ? 10.438 -12.985 -5.989 1.00 98.25 444 GLY A C 1
ATOM 3470 O O . GLY A 1 444 ? 9.322 -13.011 -5.473 1.00 98.25 444 GLY A O 1
ATOM 3471 N N . ALA A 1 445 ? 11.074 -14.086 -6.379 1.00 97.25 445 ALA A N 1
ATOM 3472 C CA . ALA A 1 445 ? 10.586 -15.408 -6.006 1.00 97.25 445 ALA A CA 1
ATOM 3473 C C . ALA A 1 445 ? 10.780 -15.637 -4.500 1.00 97.25 445 ALA A C 1
ATOM 3475 O O . ALA A 1 445 ? 11.861 -15.370 -3.971 1.00 97.25 445 ALA A O 1
ATOM 3476 N N . SER A 1 446 ? 9.751 -16.152 -3.827 1.00 90.50 446 SER A N 1
ATOM 3477 C CA . SER A 1 446 ? 9.867 -16.717 -2.478 1.00 90.50 446 SER A CA 1
ATOM 3478 C C . SER A 1 446 ? 9.912 -18.244 -2.546 1.00 90.50 446 SER A C 1
ATOM 3480 O O . SER A 1 446 ? 9.412 -18.836 -3.507 1.00 90.50 446 SER A O 1
ATOM 3482 N N . LEU A 1 447 ? 10.576 -18.852 -1.558 1.00 58.75 447 LEU A N 1
ATOM 3483 C CA . LEU A 1 447 ? 10.703 -20.306 -1.415 1.00 58.75 447 LEU A CA 1
ATOM 3484 C C . LEU A 1 447 ? 9.421 -20.946 -0.885 1.00 58.75 447 LEU A C 1
ATOM 3486 O O . LEU A 1 447 ? 8.800 -20.347 0.022 1.00 58.75 447 LEU A O 1
#

Mean predicted aligned error: 5.3 Å

pLDDT: mean 93.43, std 5.6, range [58.75, 98.81]

Radius of gyration: 25.51 Å; Cα contacts (8 Å, |Δi|>4): 935; chains: 1; bounding box: 66×50×70 Å

Secondary structure (DSSP, 8-state):
-TTSSS-HHHHHHHHHTT--SS--------S-GGGSS---S-SSS-PPPPSS-HHHHHHHHHHHHHTTS----TTGGGGGTTSTT-S------BTTBSS--SSSGGG-THHHHTSTTTHHHHHHHHHHHHHHHHT-SS--HHHHHHHT-GGGGSS--HHHHHHHHHHHHHHHHHHPPPPPPPPPP-SEEP-SSEEEEEETTEEEEEEGGGTTEEEEEEETT-SS--EE-B-TTS-S-GGG-S-B-SS-EEEE-TTS--EES-S--EEEEEE-TTS-EEEEEEE--TT--EEEEEEE-SSSSEEEEEEEE--S---S-EEEEEEEEB-GGGS-TTT-EEEEESSSSEEEEE-TT--EETTS-SBTTB--S--B--TTSEEEEE-SSSEEEEEE-TTT--PEEEEEEEEETTEEEEEEEEEEE--STT-----SS-S-EEEEEEEEEE-

Foldseek 3Di:
DLLPPDDLVVLLCVVVVPDDPDDDDDDPDDDDPCVWVDDPPLDPDDDDDDPDGSVVVVVVNVVVNVVPDDDDDPVVRVVCCPPPPHVDDDDPAAPQFNDDDPDALLPAPQLQAAFFQGNFLLLLLLVQLVVLQVVDPDRDVVLSCVSSDCQRSFDDDPVVVVVSLVSSVVSSVVRGDDDDDDDDDDAAWDDDQWDWDDAQFKTWIFGLQFLRWTQFIDTPQFPGTFFHKDPAPSFPDPVPRHIGTFQKKWKFDPPDDIWIQGGRWGWHWDQDPQRKIWIWTWGQTPQGIKIWIWICDRVAQKIKIKIKAQGQFPPAIWMKGRKTWTDQVRADLQQKKKWADQPDDIDIHRCRPDFHWQQPAPDPQWRGSYFGQNVVQWMKIGRVSWIKMKGWDSSQGSWTKGWGWDDRVPDITIIIITINHTGHPNHDRNHSDDGMGMTIMMMGTDD

Sequence (447 aa):
FAHGDIDLQTYLRFVRGRMGQGPRALCLYASDAEIFDFRPGRFKTEERLCGHTEWTRLEEALCAVAEGAAMTAPSGALALLTVPGAGQALSLESSACPVPVKKQRKYNLARWAVTGRDNLAINAACQRIYEGMLESSNPDWKELCYLWASDFRTHLTEKRWAAYRARLQAADALWSEPDAAPPTSQGTVAADRYIPIETPMLRATLDRRRGLAIASLQFRGQAKPALGGLPHGFFDDIALAADWYTGDCVFEAPGEHKLTDLEWCEARIDRQANGDVVAFARIETPKGPIEKILRFCAAVPRIEFDLRFDWNDWGKGVLRLGHFTLLPDAFDAKQLTLATTNGGGPERYRLAGRTIEHGAPVSFLVSSSHGFGMTEGWAEIGDGKTGLRIDVDRTIAPLLGMLTHRRAGEKLFCQIQLSALELDDTRKPDVYRPGPRRFRFSVGASL

Solvent-accessible surface area (backbone atoms only — not comparable to full-atom values): 24465 Å² total; per-residue (Å²): 75,55,88,60,88,39,54,69,67,59,53,50,49,56,58,61,68,65,67,64,101,57,95,80,86,76,89,89,78,90,72,78,74,71,61,57,84,41,79,90,76,84,52,100,78,68,85,77,85,63,98,64,58,25,60,60,43,44,49,56,52,51,55,64,46,47,78,80,42,88,84,72,58,80,74,58,55,61,76,44,41,82,44,92,90,42,70,70,88,78,80,82,52,40,78,62,36,56,63,76,55,70,100,46,60,83,58,26,63,52,50,57,41,20,14,8,52,33,20,22,56,52,51,3,42,54,41,30,26,50,58,36,32,71,78,43,96,78,56,62,64,66,59,52,54,59,74,66,38,68,69,75,26,39,94,59,54,71,72,60,46,54,56,47,50,54,52,49,52,54,45,30,69,72,34,33,79,82,82,77,79,79,84,77,88,53,62,46,79,59,83,60,52,69,44,80,45,76,34,86,16,31,42,38,30,26,27,31,55,30,46,52,16,31,50,34,33,26,44,65,90,48,95,45,47,43,36,16,48,47,56,59,72,75,40,92,40,78,96,52,43,54,69,44,54,10,59,39,40,45,34,44,33,88,98,51,76,76,43,61,48,67,38,70,37,59,35,22,47,26,79,44,96,83,47,29,38,37,39,32,36,45,33,85,45,101,55,34,42,37,38,40,37,41,38,39,34,29,90,45,43,38,36,40,41,43,36,37,36,53,39,84,68,78,63,72,28,32,32,39,31,55,28,46,22,48,36,57,92,40,53,53,66,78,52,25,31,44,32,36,21,73,78,68,69,84,44,78,30,75,46,50,98,51,72,30,57,12,65,41,56,72,47,100,56,22,48,40,39,37,42,41,51,29,64,80,29,33,38,36,43,29,39,91,79,43,32,37,32,37,39,39,39,35,59,61,27,44,44,38,35,29,46,38,32,38,72,46,87,94,47,61,50,40,33,41,34,31,33,60,29,38,36,42,95,42,52,40,72,55,65,74,73,81,66,64,49,56,43,36,35,32,45,26,63,41,135

Nearest PDB structures (foldseek):
  7ufu-assembly1_B  TM=6.357E-01  e=1.051E-11  Bifidobacterium longum
  7ufr-assembly1_D  TM=6.098E-01  e=8.470E-12  Bifidobacterium longum
  7ufs-assembly1_D  TM=5.675E-01  e=2.395E-10  Bifidobacterium longum
  1k1x-assembly1_A  TM=4.284E-01  e=1.244E-07  Thermococcus litoralis
  1k1x-assembly2_B  TM=4.225E-01  e=3.713E-06  Thermococcus litoralis